Protein AF-A0A2R6NXV9-F1 (afdb_monomer)

Sequence (592 aa):
MALATLQGMPVPGLSPPWSLALSHSPCLQEPLPERPLLPLFVKTDVATHAVLIANAQTVFTWFRATGPLVTVRVGVDVGYAHPTCVLEYWEEQHAQAARLRGQDISMFTRAAIAIKATKGTSQGRHEIIVRYYEPTAQFLSHPAGFGAKRSFFPCIASPSISGPATCNAPGVDAGNNGNDTTKQEEPRQQDKEKEEKDARLKKAQQKREVADAAEQVAQKEREMAEKEEADKANQFALALEALEDAEKSSDFAELRLNCAEADLAEQKRLLKKAVLTLQEARDKREWAKNRVNDTFIAKEMALGEQQQAKRRREEAEHEVMRWRDEKARAETEERQAQADILGVEEDEEARRKEELAESIRKMQELRKLEEEDKARKQCETEMAEFRRRIAELEAAEKEAARLAKEESKRKAREEEQKARELREREAAQEAARKAELDRKEAYYQAATKETTRCKLRDESRWVQHIPWNLHFGLARFKLASAEFDDIRFNETQPLTFESVPWPTLLSPYKVTLEDIDWQAVEAFFVKVQLVMAESEYKTLVEKTHRRFHPDKWKARGLLNTVLDETLRGQLESTGNIVAQAMTPIWMKSRSR

Mean predicted aligned error: 20.46 Å

Foldseek 3Di:
DDDDDDDDDDDPPDPPDDDDDDDPDPDPPDDDPPDQDDWWKKKKDFDDDPLVPDDQVNVCVQLCVLHDWPDWDWQDCPPDPDRMIITTHSDVSSLVSSQVSQQVVLVVVVVVVVVVDDDDDDDDRTGIHMDIDDPPPPDPDDDDDDDDDDDDDDDDDDDDDDDDDDDDDDDDDDDDDDDDYDDDDDDDPVVVVVVVVVVVVVVVVVVVVVVVVVVVVVVVVVVVVVVVVVVVVVVVVVVVVVVVVVVVVVVVVVVVVVVVVVVVVVVVVVVVVVVVVVVVVVVVVVVVVVVVVVVVVVVVVVVVVVVVVVVVVVVVVVVVVVVVVVVVVVVVVVVVVVVVVPPDDDDDDPPPPPPVVPVVVVVVVVVVVVVVVVVVVVVVVVVVVVVVVVVVVVVVVVVVVVVVVVVVVVVVVVVVVVVVVVVVVVVVVVVVVVVVVVLVVLQVVLQVVLVVVLVCVQCVVPPPPDDQALVSLVVQLVVLLVQLVVDLAALNHADDPSSDSQLASDDSVPDDLVNLALVRNVVSLVVVCVVDDLVVSLVVLVSQLCSLPLVVCVVSCRLVNDPDPVVSVSCSVSSVRNNVSSVVVNVVSVVD

Radius of gyration: 60.95 Å; Cα contacts (8 Å, |Δi|>4): 290; chains: 1; bounding box: 139×82×223 Å

pLDDT: mean 76.58, std 24.28, range [20.72, 98.62]

Secondary structure (DSSP, 8-state):
---------PPTT--S---------S---SPPPSS-PPPPEEEEE--STTTTS--HHHHHHHHGGGS-EEEEEEEE-SSSSS-EEEEEESSHHHHHHHHHHHHHHHHHHHHHHHTT--S---------EEEEE-------------------------------------------------------HHHHHHHHHHHHHHHHHHHHHHHHHHHHHHHHHHHHHHHHHHHHHHHHHHHHHHHHHHHHHHHHHHHHHHHHHHHHHHHHHHHHHHHHHHHHHHHHHHHHHHHHHHHHHHHHHHHHHHHHHHHHHHHHHHHHHHHHHHHHHHHHHHHHHHHHHSSS---SSSSSSHHHHHHHHHHHHHHHHHHHHHHHHHHHHHHHHHHHHHHHHHHHHHHHHHHHHHHHHHHHHHHHHHHHHHHHHHHHHHHHHHHHHHHHHHHHHHHHHHHHHHHHHHHHHS-TTSPP-HHHHHHHHHHHHHHHHH---BTTB---GGGS----SS-TTT--STT--HHHHHHHHHHHHHHS-HHHHHHHHHHHHHHT-HHHHHHTTTGGG---HHHHHHHHHHHHHHHHHHHHHHHHHHH-

Solvent-accessible surface area (backbone atoms only — not comparable to full-atom values): 35186 Å² total; per-residue (Å²): 140,86,85,87,86,79,79,97,66,87,71,90,91,63,81,74,86,74,83,84,77,88,76,90,68,96,71,90,82,71,82,78,74,94,60,87,75,77,89,52,45,36,42,40,57,59,94,63,64,70,64,81,70,38,51,46,66,56,53,43,64,70,46,47,83,38,39,72,65,74,49,61,46,58,66,45,84,79,89,57,102,49,67,21,39,42,40,30,43,81,46,69,69,29,48,52,42,36,40,58,45,39,53,51,52,47,52,55,52,51,56,64,47,60,77,70,59,84,84,84,92,76,95,73,92,74,75,51,50,57,42,83,48,74,81,82,83,78,84,83,84,78,85,87,76,78,94,72,91,78,80,88,82,84,89,84,84,86,81,92,85,80,87,84,84,90,87,84,87,88,83,90,89,86,87,86,89,81,90,84,88,90,81,91,80,89,85,60,77,62,55,61,54,46,51,51,49,50,50,51,47,49,53,50,48,54,51,46,54,53,50,54,51,50,50,53,52,55,49,50,53,48,55,52,50,53,48,53,51,50,53,51,52,51,52,50,52,54,52,50,52,54,48,53,52,49,50,56,52,47,55,52,50,51,52,52,49,54,51,51,52,51,52,52,52,50,50,54,51,52,51,53,52,50,52,52,52,52,48,55,52,49,52,52,52,52,50,52,51,50,51,52,50,50,53,48,52,52,51,51,50,52,52,52,50,52,53,51,53,49,50,54,49,55,52,50,53,52,48,53,49,50,53,50,55,50,49,53,49,51,54,51,52,48,54,50,50,52,56,58,68,74,54,89,86,90,80,90,81,73,88,83,61,60,90,79,44,66,77,58,52,66,63,52,51,58,55,49,52,54,51,51,52,50,51,49,51,50,53,50,51,51,53,49,50,51,50,50,53,52,53,49,52,54,49,51,51,54,50,53,52,50,52,54,53,50,52,50,52,50,52,52,50,54,52,52,49,52,52,49,53,52,51,52,51,51,51,52,51,50,51,49,52,49,51,50,51,53,52,51,51,49,36,54,55,17,39,51,52,43,49,49,50,39,47,51,56,47,50,78,75,49,56,88,87,57,83,80,42,68,68,57,30,52,53,48,33,56,51,34,43,51,50,51,72,71,55,82,62,32,65,74,40,24,61,49,80,73,52,52,52,67,62,40,66,63,50,85,92,73,62,54,73,81,66,51,42,52,65,38,40,51,54,31,54,58,56,49,55,76,78,43,58,69,71,61,43,40,52,52,43,51,52,47,36,57,64,36,28,66,66,52,40,60,75,64,44,45,60,77,30,35,84,52,65,67,60,34,52,49,52,52,52,38,39,48,40,52,28,59,50,33,48,62,56,39,53,54,52,69,77,105

Organism: NCBI:txid98765

Structure (mmCIF, N/CA/C/O backbone):
data_AF-A0A2R6NXV9-F1
#
_entry.id   AF-A0A2R6NXV9-F1
#
loop_
_atom_site.group_PDB
_atom_site.id
_atom_site.type_symbol
_atom_site.label_atom_id
_atom_site.label_alt_id
_atom_site.label_comp_id
_atom_site.label_asym_id
_atom_site.label_entity_id
_atom_site.label_seq_id
_atom_site.pdbx_PDB_ins_code
_atom_site.Cartn_x
_atom_site.Cartn_y
_atom_site.Cartn_z
_atom_site.occupancy
_atom_site.B_iso_or_equiv
_atom_site.auth_seq_id
_atom_site.auth_comp_id
_atom_site.auth_asym_id
_atom_site.auth_atom_id
_atom_site.pdbx_PDB_model_num
ATOM 1 N N . MET A 1 1 ? 3.492 48.510 0.915 1.00 22.19 1 MET A N 1
ATOM 2 C CA . MET A 1 1 ? 2.915 47.764 -0.225 1.00 22.19 1 MET A CA 1
ATOM 3 C C . MET A 1 1 ? 3.124 46.289 0.045 1.00 22.19 1 MET A C 1
ATOM 5 O O . MET A 1 1 ? 4.269 45.886 0.167 1.00 22.19 1 MET A O 1
ATOM 9 N N . ALA A 1 2 ? 2.050 45.520 0.207 1.00 22.66 2 ALA A N 1
ATOM 10 C CA . ALA A 1 2 ? 2.119 44.072 0.366 1.00 22.66 2 ALA A CA 1
ATOM 11 C C . ALA A 1 2 ? 1.270 43.448 -0.743 1.00 22.66 2 ALA A C 1
ATOM 13 O O . ALA A 1 2 ? 0.063 43.676 -0.807 1.00 22.66 2 ALA A O 1
ATOM 14 N N . LEU A 1 3 ? 1.938 42.736 -1.646 1.00 20.72 3 LEU A N 1
ATOM 15 C CA . LEU A 1 3 ? 1.334 41.918 -2.686 1.00 20.72 3 LEU A CA 1
ATOM 16 C C . LEU A 1 3 ? 1.293 40.486 -2.155 1.00 20.72 3 LEU A C 1
ATOM 18 O O . LEU A 1 3 ? 2.325 39.918 -1.808 1.00 20.72 3 LEU A O 1
ATOM 22 N N . ALA A 1 4 ? 0.088 39.935 -2.067 1.00 26.19 4 ALA A N 1
ATOM 23 C CA . ALA A 1 4 ? -0.132 38.513 -1.877 1.00 26.19 4 ALA A CA 1
ATOM 24 C C . ALA A 1 4 ? -0.162 37.821 -3.243 1.00 26.19 4 ALA A C 1
ATOM 26 O O . ALA A 1 4 ? -0.691 38.382 -4.202 1.00 26.19 4 ALA A O 1
ATOM 27 N N . THR A 1 5 ? 0.355 36.597 -3.310 1.00 25.31 5 THR A N 1
ATOM 28 C CA . THR A 1 5 ? -0.314 35.407 -3.874 1.00 25.31 5 THR A CA 1
ATOM 29 C C . THR A 1 5 ? 0.676 34.244 -3.892 1.00 25.31 5 THR A C 1
ATOM 31 O O . THR A 1 5 ? 1.780 34.385 -4.399 1.00 25.31 5 THR A O 1
ATOM 34 N N . LEU A 1 6 ? 0.279 33.079 -3.377 1.00 23.61 6 LEU A N 1
ATOM 35 C CA . LEU A 1 6 ? -0.008 31.925 -4.231 1.00 23.61 6 LEU A CA 1
ATOM 36 C C . LEU A 1 6 ? -0.655 30.796 -3.424 1.00 23.61 6 LEU A C 1
ATOM 38 O O . LEU A 1 6 ? -0.464 30.658 -2.220 1.00 23.61 6 LEU A O 1
ATOM 42 N N . GLN A 1 7 ? -1.503 30.069 -4.142 1.00 31.38 7 GLN A N 1
ATOM 43 C CA . GLN A 1 7 ? -2.388 29.000 -3.701 1.00 31.38 7 GLN A CA 1
ATOM 44 C C . GLN A 1 7 ? -1.690 27.953 -2.828 1.00 31.38 7 GLN A C 1
ATOM 46 O O . GLN A 1 7 ? -0.516 27.651 -3.018 1.00 31.38 7 GLN A O 1
ATOM 51 N N . GLY A 1 8 ? -2.460 27.380 -1.900 1.00 34.09 8 GLY A N 1
ATOM 52 C CA . GLY A 1 8 ? -2.004 26.403 -0.919 1.00 34.09 8 GLY A CA 1
ATOM 53 C C . GLY A 1 8 ? -1.349 25.168 -1.530 1.00 34.09 8 GLY A C 1
ATOM 54 O O . GLY A 1 8 ? -2.018 24.175 -1.805 1.00 34.09 8 GLY A O 1
ATOM 55 N N . MET A 1 9 ? -0.026 25.213 -1.652 1.00 30.69 9 MET A N 1
ATOM 56 C CA . MET A 1 9 ? 0.817 24.030 -1.744 1.00 30.69 9 MET A CA 1
ATOM 57 C C . MET A 1 9 ? 1.708 23.942 -0.499 1.00 30.69 9 MET A C 1
ATOM 59 O O . MET A 1 9 ? 2.282 24.956 -0.093 1.00 30.69 9 MET A O 1
ATOM 63 N N . PRO A 1 10 ? 1.846 22.754 0.113 1.00 44.19 10 PRO A N 1
ATOM 64 C CA . PRO A 1 10 ? 2.807 22.542 1.186 1.00 44.19 10 PRO A CA 1
ATOM 65 C C . PRO A 1 10 ? 4.242 22.675 0.657 1.00 44.19 10 PRO A C 1
ATOM 67 O O . PRO A 1 10 ? 4.562 22.200 -0.434 1.00 44.19 10 PRO A O 1
ATOM 70 N N . VAL A 1 11 ? 5.113 23.315 1.442 1.00 44.75 11 VAL A N 1
ATOM 71 C CA . VAL A 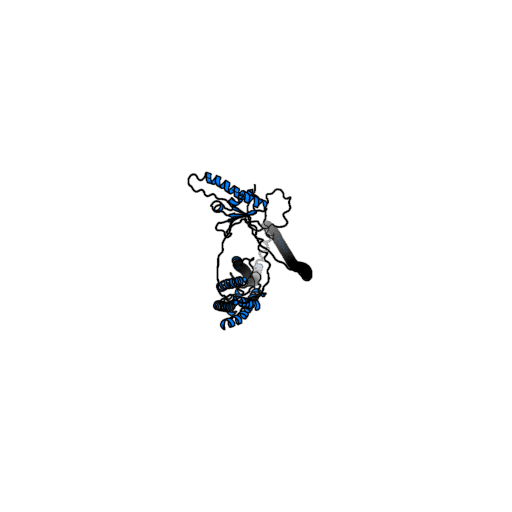1 11 ? 6.544 23.442 1.131 1.00 44.75 11 VAL A CA 1
ATOM 72 C C . VAL A 1 11 ? 7.229 22.093 1.399 1.00 44.75 11 VAL A C 1
ATOM 74 O O . VAL A 1 11 ? 7.172 21.608 2.531 1.00 44.75 11 VAL A O 1
ATOM 77 N N . PRO A 1 12 ? 7.881 21.463 0.404 1.00 37.00 12 PRO A N 1
ATOM 78 C CA . PRO A 1 12 ? 8.548 20.180 0.604 1.00 37.00 12 PRO A CA 1
ATOM 79 C C . PRO A 1 12 ? 9.735 20.317 1.568 1.00 37.00 12 PRO A C 1
ATOM 81 O O . PRO A 1 12 ? 10.612 21.149 1.348 1.00 37.00 12 PRO A O 1
ATOM 84 N N . GLY A 1 13 ? 9.781 19.479 2.610 1.00 42.56 13 GLY A N 1
ATOM 85 C CA . GLY A 1 13 ? 10.912 19.394 3.548 1.00 42.56 13 GLY A CA 1
ATOM 86 C C . GLY A 1 13 ? 10.634 19.847 4.985 1.00 42.56 13 GLY A C 1
ATOM 87 O O . GLY A 1 13 ? 11.541 19.787 5.810 1.00 42.56 13 GLY A O 1
ATOM 88 N N . LEU A 1 14 ? 9.403 20.256 5.311 1.00 40.81 14 LEU A N 1
ATOM 89 C CA . LEU A 1 14 ? 8.990 20.588 6.679 1.00 40.81 14 LEU A CA 1
ATOM 90 C C . LEU A 1 14 ? 7.914 19.606 7.163 1.00 40.81 14 LEU A C 1
ATOM 92 O O . LEU A 1 14 ? 6.819 19.550 6.609 1.00 40.81 14 LEU A O 1
ATOM 96 N N . SER A 1 15 ? 8.245 18.826 8.194 1.00 36.94 15 SER A N 1
ATOM 97 C CA . SER A 1 15 ? 7.306 18.003 8.965 1.00 36.94 15 SER A CA 1
ATOM 98 C C . SER A 1 15 ? 7.561 18.238 10.459 1.00 36.94 15 SER A C 1
ATOM 100 O O . SER A 1 15 ? 8.731 18.204 10.856 1.00 36.94 15 SER A O 1
ATOM 102 N N . PRO A 1 16 ? 6.526 18.479 11.291 1.00 42.00 16 PRO A N 1
ATOM 103 C CA . PRO A 1 16 ? 5.085 18.471 10.972 1.00 42.00 16 PRO A CA 1
ATOM 104 C C . PRO A 1 16 ? 4.632 19.726 10.189 1.00 42.00 16 PRO A C 1
ATOM 106 O O . PRO A 1 16 ? 5.443 20.626 9.995 1.00 42.00 16 PRO A O 1
ATOM 109 N N . PRO A 1 17 ? 3.379 19.825 9.691 1.00 35.88 17 PRO A N 1
ATOM 110 C CA . PRO A 1 17 ? 2.878 21.047 9.058 1.00 35.88 17 PRO A CA 1
ATOM 111 C C . PRO A 1 17 ? 2.728 22.157 10.107 1.00 35.88 17 PRO A C 1
ATOM 113 O O . PRO A 1 17 ? 1.805 22.142 10.918 1.00 35.88 17 PRO A O 1
ATOM 116 N N . TRP A 1 18 ? 3.641 23.126 10.103 1.00 37.28 18 TRP A N 1
ATOM 117 C CA . TRP A 1 18 ? 3.496 24.329 10.919 1.00 37.28 18 TRP A CA 1
ATOM 118 C C . TRP A 1 18 ? 2.514 25.275 10.231 1.00 37.28 18 TRP A C 1
ATOM 120 O O . TRP A 1 18 ? 2.691 25.639 9.066 1.00 37.28 18 TRP A O 1
ATOM 130 N N . SER A 1 19 ? 1.496 25.714 10.964 1.00 30.22 19 SER A N 1
ATOM 131 C CA . SER A 1 19 ? 0.688 26.867 10.580 1.00 30.22 19 SER A CA 1
ATOM 132 C C . SER A 1 19 ? 1.566 28.118 10.665 1.00 30.22 19 SER A C 1
ATOM 134 O O . SER A 1 19 ? 1.955 28.532 11.755 1.00 30.22 19 SER A O 1
ATOM 136 N N . LEU A 1 20 ? 1.901 28.724 9.524 1.00 27.67 20 LEU A N 1
ATOM 137 C CA . LEU A 1 20 ? 2.559 30.031 9.493 1.00 27.67 20 LEU A CA 1
ATOM 138 C C . LEU A 1 20 ? 1.576 31.096 9.995 1.00 27.67 20 LEU A C 1
ATOM 140 O O . LEU A 1 20 ? 0.670 31.511 9.274 1.00 27.67 20 LEU A O 1
ATOM 144 N N . ALA A 1 21 ? 1.757 31.537 11.238 1.00 29.09 21 ALA A N 1
ATOM 145 C CA . ALA A 1 21 ? 1.071 32.703 11.773 1.00 29.09 21 ALA A CA 1
ATOM 146 C C . ALA A 1 21 ? 1.820 33.970 11.333 1.00 29.09 21 ALA A C 1
ATOM 148 O O . ALA A 1 21 ? 2.957 34.213 11.736 1.00 29.09 21 ALA A O 1
ATOM 149 N N . LEU A 1 22 ? 1.184 34.788 10.495 1.00 27.05 22 LEU A N 1
ATOM 150 C CA . LEU A 1 22 ? 1.666 36.135 10.201 1.00 27.05 22 LEU A CA 1
ATOM 151 C C . LEU A 1 22 ? 1.315 37.045 11.384 1.00 27.05 22 LEU A C 1
ATOM 153 O O . LEU A 1 22 ? 0.152 37.383 11.591 1.00 27.05 22 LEU A O 1
ATOM 157 N N . SER A 1 23 ? 2.328 37.437 12.156 1.00 32.94 23 SER A N 1
ATOM 158 C CA . SER A 1 23 ? 2.215 38.504 13.151 1.00 32.94 23 SER A CA 1
ATOM 159 C C . SER A 1 23 ? 2.542 39.847 12.501 1.00 32.94 23 SER A C 1
ATOM 161 O O . SER A 1 23 ? 3.541 39.984 11.797 1.00 32.94 23 SER A O 1
ATOM 163 N N . HIS A 1 24 ? 1.703 40.851 12.744 1.00 29.81 24 HIS A N 1
ATOM 164 C CA . HIS A 1 24 ? 1.961 42.243 12.361 1.00 29.81 24 HIS A CA 1
ATOM 165 C C . HIS A 1 24 ? 2.434 43.093 13.550 1.00 29.81 24 HIS A C 1
ATOM 167 O O . HIS A 1 24 ? 2.390 44.320 13.479 1.00 29.81 24 HIS A O 1
ATOM 173 N N . SER A 1 25 ? 2.877 42.461 14.644 1.00 34.53 25 SER A N 1
ATOM 174 C CA . SER A 1 25 ? 3.431 43.176 15.793 1.00 34.53 25 SER A CA 1
ATOM 175 C C . SER A 1 25 ? 4.921 43.475 15.569 1.00 34.53 25 SER A C 1
ATOM 177 O O . SER A 1 25 ? 5.688 42.538 15.346 1.00 34.53 25 SER A O 1
ATOM 179 N N . PRO A 1 26 ? 5.370 44.743 15.623 1.00 33.53 26 PRO A N 1
ATOM 180 C CA . PRO A 1 26 ? 6.778 45.100 15.446 1.00 33.53 26 PRO A CA 1
ATOM 181 C C . PRO A 1 26 ? 7.671 44.785 16.663 1.00 33.53 26 PRO A C 1
ATOM 183 O O . PRO A 1 26 ? 8.869 45.046 16.601 1.00 33.53 26 PRO A O 1
ATOM 186 N N . CYS A 1 27 ? 7.138 44.206 17.746 1.00 36.59 27 CYS A N 1
ATOM 187 C CA . CYS A 1 27 ? 7.910 43.848 18.939 1.00 36.59 27 CYS A CA 1
ATOM 188 C C . CYS A 1 27 ? 7.787 42.351 19.259 1.00 36.59 27 CYS A C 1
ATOM 190 O O . CYS A 1 27 ? 6.770 41.901 19.779 1.00 36.59 27 CYS A O 1
ATOM 192 N N . LEU A 1 28 ? 8.849 41.593 18.976 1.00 36.59 28 LEU A N 1
ATOM 193 C CA . LEU A 1 28 ? 9.056 40.205 19.411 1.00 36.59 28 LEU A CA 1
ATOM 194 C C . LEU A 1 28 ? 9.980 40.186 20.642 1.00 36.59 28 LEU A C 1
ATOM 196 O O . LEU A 1 28 ? 11.117 39.732 20.551 1.00 36.59 28 LEU A O 1
ATOM 200 N N . GLN A 1 29 ? 9.535 40.746 21.771 1.00 35.12 29 GLN A N 1
ATOM 201 C CA . GLN A 1 29 ? 10.303 40.706 23.031 1.00 35.12 29 GLN A CA 1
ATOM 202 C C . GLN A 1 29 ? 9.678 39.838 24.127 1.00 35.12 29 GLN A C 1
ATOM 204 O O . GLN A 1 29 ? 10.335 39.605 25.136 1.00 35.12 29 GLN A O 1
ATOM 209 N N . GLU A 1 30 ? 8.478 39.294 23.928 1.00 38.41 30 GLU A N 1
ATOM 210 C CA . GLU A 1 30 ? 7.871 38.382 24.900 1.00 38.41 30 GLU A CA 1
ATOM 211 C C . GLU A 1 30 ? 7.866 36.942 24.365 1.00 38.41 30 GLU A C 1
ATOM 213 O O . GLU A 1 30 ? 7.494 36.720 23.206 1.00 38.41 30 GLU A O 1
ATOM 218 N N . PRO A 1 31 ? 8.323 35.956 25.162 1.00 40.19 31 PRO A N 1
ATOM 219 C CA . PRO A 1 31 ? 8.307 34.558 24.760 1.00 40.19 31 PRO A CA 1
ATOM 220 C C . PRO A 1 31 ? 6.865 34.057 24.622 1.00 40.19 31 PRO A C 1
ATOM 222 O O . PRO A 1 31 ? 5.985 34.408 25.406 1.00 40.19 31 PRO A O 1
ATOM 225 N N . LEU A 1 32 ? 6.636 33.214 23.612 1.00 38.75 32 LEU A N 1
ATOM 226 C CA . LEU A 1 32 ? 5.365 32.517 23.417 1.00 38.75 32 LEU A CA 1
ATOM 227 C C . LEU A 1 32 ? 5.008 31.711 24.682 1.00 38.75 32 LEU A C 1
ATOM 229 O O . LEU A 1 32 ? 5.897 31.079 25.257 1.00 38.75 32 LEU A O 1
ATOM 233 N N . PRO A 1 33 ? 3.732 31.683 25.105 1.00 40.59 33 PRO A N 1
ATOM 234 C CA . PRO A 1 33 ? 3.316 30.881 26.248 1.00 40.59 33 PRO A CA 1
ATOM 235 C C . PRO A 1 33 ? 3.597 29.391 25.992 1.00 40.59 33 PRO A C 1
ATOM 237 O O . PRO A 1 33 ? 3.226 28.844 24.955 1.00 40.59 33 PRO A O 1
ATOM 240 N N . GLU A 1 34 ? 4.238 28.727 26.959 1.00 33.84 34 GLU A N 1
ATOM 241 C CA . GLU A 1 34 ? 4.731 27.338 26.858 1.00 33.84 34 GLU A CA 1
ATOM 242 C C . GLU A 1 34 ? 3.628 26.274 26.736 1.00 33.84 34 GLU A C 1
ATOM 244 O O . GLU A 1 34 ? 3.912 25.099 26.499 1.00 33.84 34 GLU A O 1
ATOM 249 N N . ARG A 1 35 ? 2.355 26.652 26.888 1.00 32.97 35 ARG A N 1
ATOM 250 C CA . ARG A 1 35 ? 1.216 25.747 26.724 1.00 32.97 35 ARG A CA 1
ATOM 251 C C . ARG A 1 35 ? 0.167 26.389 25.820 1.00 32.97 35 ARG A C 1
ATOM 253 O O . ARG A 1 35 ? -0.262 27.505 26.117 1.00 32.97 35 ARG A O 1
ATOM 260 N N . PRO A 1 36 ? -0.296 25.704 24.757 1.00 33.22 36 PRO A N 1
ATOM 261 C CA . PRO A 1 36 ? -1.464 26.159 24.021 1.00 33.22 36 PRO A CA 1
ATOM 262 C C . PRO A 1 36 ? -2.665 26.123 24.970 1.00 33.22 36 PRO A C 1
ATOM 264 O O . PRO A 1 36 ? -3.073 25.059 25.436 1.00 33.22 36 PRO A O 1
ATOM 267 N N . LEU A 1 37 ? -3.200 27.297 25.300 1.00 35.00 37 LEU A N 1
ATOM 268 C CA . LEU A 1 37 ? -4.450 27.407 26.038 1.00 35.00 37 LEU A CA 1
ATOM 269 C C . LEU A 1 37 ? -5.575 26.885 25.135 1.00 35.00 37 LEU A C 1
ATOM 271 O O . LEU A 1 37 ? -5.637 27.203 23.945 1.00 35.00 37 LEU A O 1
ATOM 275 N N . LEU A 1 38 ? -6.439 26.043 25.702 1.00 31.95 38 LEU A N 1
ATOM 276 C CA . LEU A 1 38 ? -7.591 25.467 25.010 1.00 31.95 38 LEU A CA 1
ATOM 277 C C . LEU A 1 38 ? -8.481 26.587 24.434 1.00 31.95 38 LEU A C 1
ATOM 279 O O . LEU A 1 38 ? -8.650 27.618 25.089 1.00 31.95 38 LEU A O 1
ATOM 283 N N . PRO A 1 39 ? -9.069 26.406 23.237 1.00 32.75 39 PRO A N 1
ATOM 284 C CA . PRO A 1 39 ? -9.887 27.435 22.609 1.00 32.75 39 PRO A CA 1
ATOM 285 C C . PRO A 1 39 ? -11.114 27.759 23.472 1.00 32.75 39 PRO A C 1
ATOM 287 O O . PRO A 1 39 ? -11.909 26.881 23.810 1.00 32.75 39 PRO A O 1
ATOM 290 N N . LEU A 1 40 ? -11.266 29.038 23.821 1.00 42.41 40 LEU A N 1
ATOM 291 C CA . LEU A 1 40 ? -12.442 29.583 24.496 1.00 42.41 40 LEU A CA 1
ATOM 292 C C . LEU A 1 40 ? -13.406 30.136 23.445 1.00 42.41 40 LEU A C 1
ATOM 294 O O . LEU A 1 40 ? -13.069 31.039 22.677 1.00 42.41 40 LEU A O 1
ATOM 298 N N . PHE A 1 41 ? -14.613 29.574 23.409 1.00 41.59 41 PHE A N 1
ATOM 2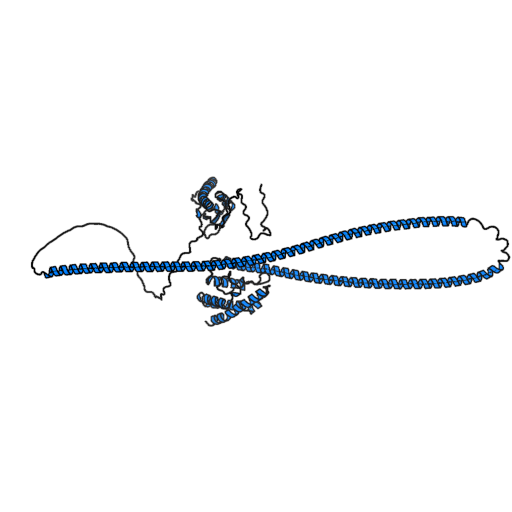99 C CA . PHE A 1 41 ? -15.621 29.895 22.406 1.00 41.59 41 PHE A CA 1
ATOM 300 C C . PHE A 1 41 ? -16.554 30.998 22.910 1.00 41.59 41 PHE A C 1
ATOM 302 O O . PHE A 1 41 ? -17.127 30.907 24.000 1.00 41.59 41 PHE A O 1
ATOM 309 N N . VAL A 1 42 ? -16.768 32.022 22.086 1.00 39.78 42 VAL A N 1
ATOM 310 C CA . VAL A 1 42 ? -17.817 33.021 22.316 1.00 39.78 42 VAL A CA 1
ATOM 311 C C . VAL A 1 42 ? -18.996 32.717 21.402 1.00 39.78 42 VAL A C 1
ATOM 313 O O . VAL A 1 42 ? -18.837 32.622 20.182 1.00 39.78 42 VAL A O 1
ATOM 316 N N . LYS A 1 43 ? -20.184 32.575 21.998 1.00 46.66 43 LYS A N 1
ATOM 317 C CA . LYS A 1 43 ? -21.429 32.254 21.299 1.00 46.66 43 LYS A CA 1
ATOM 318 C C . LYS A 1 43 ? -22.369 33.455 21.272 1.00 46.66 43 LYS A C 1
ATOM 320 O O . LYS A 1 43 ? -22.586 34.089 22.307 1.00 46.66 43 LYS A O 1
ATOM 325 N N . THR A 1 44 ? -22.982 33.718 20.120 1.00 45.12 44 THR A N 1
ATOM 326 C CA . THR A 1 44 ? -24.063 34.704 19.988 1.00 45.12 44 THR A CA 1
ATOM 327 C C . THR A 1 44 ? -25.361 34.028 19.553 1.00 45.12 44 THR A C 1
ATOM 329 O O . THR A 1 44 ? -25.370 33.267 18.588 1.00 45.12 44 THR A O 1
ATOM 332 N N . ASP A 1 45 ? -26.452 34.273 20.284 1.00 41.94 45 ASP A N 1
ATOM 333 C CA . ASP A 1 45 ? -27.802 33.836 19.899 1.00 41.94 45 ASP A CA 1
ATOM 334 C C . ASP A 1 45 ? -28.544 35.030 19.286 1.00 41.94 45 ASP A C 1
ATOM 336 O O . ASP A 1 45 ? -28.500 36.135 19.841 1.00 41.94 45 ASP A O 1
ATOM 340 N N . VAL A 1 46 ? -29.148 34.856 18.108 1.00 46.66 46 VAL A N 1
ATOM 341 C CA . VAL A 1 46 ? -29.667 35.982 17.316 1.00 46.66 46 VAL A CA 1
ATOM 342 C C . VAL A 1 46 ? -30.999 35.627 16.674 1.00 46.66 46 VAL A C 1
ATOM 344 O O . VAL A 1 46 ? -31.074 34.801 15.771 1.00 46.66 46 VAL A O 1
ATOM 347 N N . ALA A 1 47 ? -32.047 36.336 17.088 1.00 44.09 47 ALA A N 1
ATOM 348 C CA . ALA A 1 47 ? -33.392 36.171 16.548 1.00 44.09 47 ALA A CA 1
ATOM 349 C C . ALA A 1 47 ? -33.759 37.164 15.420 1.00 44.09 47 ALA A C 1
ATOM 351 O O . ALA A 1 47 ? -34.936 37.279 15.107 1.00 44.09 47 ALA A O 1
ATOM 352 N N . THR A 1 48 ? -32.834 37.902 14.777 1.00 51.16 48 THR A N 1
ATOM 353 C CA . THR A 1 48 ? -33.167 38.664 13.540 1.00 51.16 48 THR A CA 1
ATOM 354 C C . THR A 1 48 ? -31.977 39.067 12.642 1.00 51.16 48 THR A C 1
ATOM 356 O O . THR A 1 48 ? -30.826 39.157 13.061 1.00 51.16 48 THR A O 1
ATOM 359 N N . HIS A 1 49 ? -32.312 39.321 11.368 1.00 50.09 49 HIS A N 1
ATOM 360 C CA . HIS A 1 49 ? -31.541 39.282 10.113 1.00 50.09 49 HIS A CA 1
ATOM 361 C C . HIS A 1 49 ? -30.069 39.720 10.029 1.00 50.09 49 HIS A C 1
ATOM 363 O O . HIS A 1 49 ? -29.404 39.241 9.117 1.00 50.09 49 HIS A O 1
ATOM 369 N N . ALA A 1 50 ? -29.527 40.585 10.889 1.00 53.84 50 ALA A N 1
ATOM 370 C CA . ALA A 1 50 ? -28.200 41.169 10.639 1.00 53.84 50 ALA A CA 1
ATOM 371 C C . ALA A 1 50 ? -27.060 40.136 10.684 1.00 53.84 50 ALA A C 1
ATOM 373 O O . ALA A 1 50 ? -26.121 40.247 9.905 1.00 53.84 50 ALA A O 1
ATOM 374 N N . VAL A 1 51 ? -27.161 39.120 11.548 1.00 53.72 51 VAL A N 1
ATOM 375 C CA . VAL A 1 51 ? -26.170 38.030 11.638 1.00 53.72 51 VAL A CA 1
ATOM 376 C C . VAL A 1 51 ? -26.466 36.904 10.646 1.00 53.72 51 VAL A C 1
ATOM 378 O O . VAL A 1 51 ? -25.542 36.343 10.074 1.00 53.72 51 VAL A O 1
ATOM 381 N N . LEU A 1 52 ? -27.747 36.649 10.355 1.00 58.72 52 LEU A N 1
ATOM 382 C CA . LEU A 1 52 ? -28.181 35.709 9.310 1.00 58.72 52 LEU A CA 1
ATOM 383 C C . LEU A 1 52 ? -27.649 36.083 7.918 1.00 58.72 52 LEU A C 1
ATOM 385 O O . LEU A 1 52 ? -27.381 35.198 7.112 1.00 58.72 52 LEU A O 1
ATOM 389 N N . ILE A 1 53 ? -27.509 37.382 7.634 1.00 68.81 53 ILE A N 1
ATOM 390 C CA . ILE A 1 53 ? -26.950 37.887 6.368 1.00 68.81 53 ILE A CA 1
ATOM 391 C C . ILE A 1 53 ? -25.473 38.289 6.478 1.00 68.81 53 ILE A C 1
ATOM 393 O O . ILE A 1 53 ? -24.850 38.587 5.458 1.00 68.81 53 ILE A O 1
ATOM 397 N N . ALA A 1 54 ? -24.904 38.337 7.688 1.00 75.62 54 ALA A N 1
ATOM 398 C CA . ALA A 1 54 ? -23.500 38.680 7.867 1.00 75.62 54 ALA A CA 1
ATOM 399 C C . ALA A 1 54 ? -22.630 37.481 7.498 1.00 75.62 54 ALA A C 1
ATOM 401 O O . ALA A 1 54 ? -22.692 36.417 8.112 1.00 75.62 54 ALA A O 1
ATOM 402 N N . ASN A 1 55 ? -21.762 37.673 6.510 1.00 87.00 55 ASN A N 1
ATOM 403 C CA . ASN A 1 55 ? -20.695 36.720 6.250 1.00 87.00 55 ASN A CA 1
ATOM 404 C C . ASN A 1 55 ? -19.604 36.828 7.335 1.00 87.00 55 ASN A C 1
ATOM 406 O O . ASN A 1 55 ? -19.555 37.786 8.116 1.00 87.00 55 ASN A O 1
ATOM 410 N N . ALA A 1 56 ? -18.696 35.851 7.368 1.00 84.50 56 ALA A N 1
ATOM 411 C CA . ALA A 1 56 ? -17.603 35.815 8.340 1.00 84.50 56 ALA A CA 1
ATOM 412 C C . ALA A 1 56 ? -16.752 37.099 8.343 1.00 84.50 56 ALA A C 1
ATOM 414 O O . ALA A 1 56 ? -16.293 37.521 9.400 1.00 84.50 56 ALA A O 1
ATOM 415 N N . GLN A 1 57 ? -16.603 37.773 7.196 1.00 86.75 57 GLN A N 1
ATOM 416 C CA . GLN A 1 57 ? -15.834 39.014 7.085 1.00 86.75 57 GLN A CA 1
ATOM 417 C C . GLN A 1 57 ? -16.508 40.189 7.806 1.00 86.75 57 GLN A C 1
ATOM 419 O O . GLN A 1 57 ? -15.840 40.994 8.463 1.00 86.75 57 GLN A O 1
ATOM 424 N N . THR A 1 58 ? -17.832 40.299 7.699 1.00 85.75 58 THR A N 1
ATOM 425 C CA . THR A 1 58 ? -18.613 41.317 8.407 1.00 85.75 58 THR A CA 1
ATOM 426 C C . THR A 1 58 ? -18.495 41.120 9.916 1.00 85.75 58 THR A C 1
ATOM 428 O O . THR A 1 58 ? -18.164 42.066 10.633 1.00 85.75 58 THR A O 1
ATOM 431 N N . VAL A 1 59 ? -18.662 39.879 10.381 1.00 85.81 59 VAL A N 1
ATOM 432 C CA . VAL A 1 59 ? -18.528 39.532 11.801 1.00 85.81 59 VAL A CA 1
ATOM 433 C C . VAL A 1 59 ? -17.096 39.778 12.292 1.00 85.81 59 VAL A C 1
ATOM 435 O O . VAL A 1 59 ? -16.904 40.426 13.319 1.00 85.81 59 VAL A O 1
ATOM 438 N N . PHE A 1 60 ? -16.080 39.377 11.523 1.00 90.12 60 PHE A N 1
ATOM 439 C CA . PHE A 1 60 ? -14.678 39.671 11.830 1.00 90.12 60 PHE A CA 1
ATOM 440 C C . PHE A 1 60 ? -14.433 41.176 11.974 1.00 90.12 60 PHE A C 1
ATOM 442 O O . PHE A 1 60 ? -13.781 41.621 12.913 1.00 90.12 60 PHE A O 1
ATOM 449 N N . THR A 1 61 ? -14.999 41.993 11.084 1.00 88.19 61 THR A N 1
ATOM 450 C CA . THR A 1 61 ? -14.822 43.452 11.119 1.00 88.19 61 THR A CA 1
ATOM 451 C C . THR A 1 61 ? -15.433 44.077 12.371 1.00 88.19 61 THR A C 1
ATOM 453 O O . THR A 1 61 ? -14.836 44.986 12.952 1.00 88.19 61 THR A O 1
ATOM 456 N N . TRP A 1 62 ? -16.591 43.585 12.815 1.00 89.00 62 TRP A N 1
ATOM 457 C CA . TRP A 1 62 ? -17.213 44.037 14.058 1.00 89.00 62 TRP A CA 1
ATOM 458 C C . TRP A 1 62 ? -16.346 43.715 15.271 1.00 89.00 62 TRP A C 1
ATOM 460 O O . TRP A 1 62 ? -16.141 44.573 16.130 1.00 89.00 62 TRP A O 1
ATOM 470 N N . PHE A 1 63 ? -15.783 42.513 15.312 1.00 89.50 63 PHE A N 1
ATOM 471 C CA . PHE A 1 63 ? -15.170 41.957 16.512 1.00 89.50 63 PHE A CA 1
ATOM 472 C C . PHE A 1 63 ? -13.641 42.107 16.581 1.00 89.50 63 PHE A C 1
ATOM 474 O O . PHE A 1 63 ? -13.087 42.082 17.673 1.00 89.50 63 PHE A O 1
ATOM 481 N N . ARG A 1 64 ? -12.945 42.407 15.474 1.00 92.38 64 ARG A N 1
ATOM 482 C CA . ARG A 1 64 ? -11.475 42.588 15.463 1.00 92.38 64 ARG A CA 1
ATOM 483 C C . ARG A 1 64 ? -10.966 43.758 16.303 1.00 92.38 64 ARG A C 1
ATOM 485 O O . ARG A 1 64 ? -9.808 43.778 16.691 1.00 92.38 64 ARG A O 1
ATOM 492 N N . ALA A 1 65 ? -11.805 44.763 16.557 1.00 90.69 65 ALA A N 1
ATOM 493 C CA . ALA A 1 65 ? -11.396 45.907 17.373 1.00 90.69 65 ALA A CA 1
ATOM 494 C C . ALA A 1 65 ? -11.453 45.614 18.885 1.00 90.69 65 ALA A C 1
ATOM 496 O O . ALA A 1 65 ? -11.083 46.480 19.666 1.00 90.69 65 ALA A O 1
ATOM 497 N N . THR A 1 66 ? -11.892 44.418 19.305 1.00 90.31 66 THR A N 1
ATOM 498 C CA . THR A 1 66 ? -11.772 43.973 20.708 1.00 90.31 66 THR A CA 1
ATOM 499 C C . THR A 1 66 ? -10.532 43.130 20.970 1.00 90.31 66 THR A C 1
ATOM 501 O O . THR A 1 66 ? -10.284 42.801 22.121 1.00 90.31 66 THR A O 1
ATOM 504 N N . GLY A 1 67 ? -9.772 42.775 19.930 1.00 90.94 67 GLY A N 1
ATOM 505 C CA . GLY A 1 67 ? -8.536 42.008 20.036 1.00 90.94 67 GLY A CA 1
ATOM 506 C C . GLY A 1 67 ? -8.266 41.142 18.802 1.00 90.94 67 GLY A C 1
ATOM 507 O O . GLY A 1 67 ? -9.109 41.064 17.900 1.00 90.94 67 GLY A O 1
ATOM 508 N N . PRO A 1 68 ? -7.101 40.476 18.741 1.00 88.69 68 PRO A N 1
ATOM 509 C CA . PRO A 1 68 ? -6.751 39.598 17.640 1.00 88.69 68 PRO A CA 1
ATOM 510 C C . PRO A 1 68 ? -7.610 38.324 17.694 1.00 88.69 68 PRO A C 1
ATOM 512 O O . PRO A 1 68 ? -7.565 37.552 18.653 1.00 88.69 68 PRO A O 1
ATOM 515 N N . LEU A 1 69 ? -8.413 38.129 16.648 1.00 88.81 69 LEU A N 1
ATOM 516 C CA . LEU A 1 69 ? -9.266 36.958 16.441 1.00 88.81 69 LEU A CA 1
ATOM 517 C C . LEU A 1 69 ? -8.452 35.812 15.826 1.00 88.81 69 LEU A C 1
ATOM 519 O O . LEU A 1 69 ? -7.705 36.030 14.872 1.00 88.81 69 LEU A O 1
ATOM 523 N N . VAL A 1 70 ? -8.643 34.598 16.338 1.00 86.94 70 VAL A N 1
ATOM 524 C CA . VAL A 1 70 ? -8.064 33.358 15.800 1.00 86.94 70 VAL A CA 1
ATOM 525 C C . VAL A 1 70 ? -8.926 32.860 14.646 1.00 86.94 70 VAL A C 1
ATOM 527 O O . VAL A 1 70 ? -8.446 32.700 13.525 1.00 86.94 70 VAL A O 1
ATOM 530 N N . THR A 1 71 ? -10.224 32.664 14.900 1.00 87.50 71 THR A N 1
ATOM 531 C CA . THR A 1 71 ? -11.184 32.221 13.888 1.00 87.50 71 THR A CA 1
ATOM 532 C C . THR A 1 71 ? -12.553 32.875 14.078 1.00 87.50 71 THR A C 1
ATOM 534 O O . THR A 1 71 ? -12.947 33.272 15.177 1.00 87.50 71 THR A O 1
ATOM 537 N N . VAL A 1 72 ? -13.284 33.012 12.969 1.00 90.31 72 VAL A N 1
ATOM 538 C CA . VAL A 1 72 ? -14.672 33.483 12.935 1.00 90.31 72 VAL A CA 1
ATOM 539 C C . VAL A 1 72 ? -15.471 32.512 12.082 1.00 90.31 72 VAL A C 1
ATOM 541 O O . VAL A 1 72 ? -15.206 32.371 10.887 1.00 90.31 72 VAL A O 1
ATOM 544 N N . ARG A 1 73 ? -16.457 31.846 12.684 1.00 85.19 73 ARG A N 1
ATOM 545 C CA . ARG A 1 73 ? -17.362 30.921 11.991 1.00 85.19 73 ARG A CA 1
ATOM 546 C C . ARG A 1 73 ? -18.790 31.432 12.110 1.00 85.19 73 ARG A C 1
ATOM 548 O O . ARG A 1 73 ? -19.226 31.817 13.191 1.00 85.19 73 ARG A O 1
ATOM 555 N N . VAL A 1 74 ? -19.521 31.448 11.002 1.00 88.50 74 VAL A N 1
ATOM 556 C CA . VAL A 1 74 ? -20.925 31.880 10.941 1.00 88.50 74 VAL A CA 1
ATOM 557 C C . VAL A 1 74 ? -21.799 30.705 10.514 1.00 88.50 74 VAL A C 1
ATOM 559 O O . VAL A 1 74 ? -21.335 29.854 9.759 1.00 88.50 74 VAL A O 1
ATOM 562 N N . GLY A 1 75 ? -23.042 30.640 10.995 1.00 77.81 75 GLY A N 1
ATOM 563 C CA . GLY A 1 75 ? -23.976 29.572 10.621 1.00 77.81 75 GLY A CA 1
ATOM 564 C C . GLY A 1 75 ? -23.633 28.197 11.197 1.00 77.81 75 GLY A C 1
ATOM 565 O O . GLY A 1 75 ? -23.967 27.185 10.589 1.00 77.81 75 GLY A O 1
ATOM 566 N N . VAL A 1 76 ? -22.951 28.146 12.344 1.00 78.00 76 VAL A N 1
ATOM 567 C CA . VAL A 1 76 ? -22.621 26.882 13.009 1.00 78.00 76 VAL A CA 1
ATOM 568 C C . VAL A 1 76 ? -23.893 26.317 13.639 1.00 78.00 76 VAL A C 1
ATOM 570 O O . VAL A 1 76 ? -24.521 26.985 14.466 1.00 78.00 76 VAL A O 1
ATOM 573 N N . ASP A 1 77 ? -24.269 25.100 13.247 1.00 73.12 77 ASP A N 1
ATOM 574 C CA . ASP A 1 77 ? -25.325 24.350 13.922 1.00 73.12 77 ASP A CA 1
ATOM 575 C C . ASP A 1 77 ? -24.769 23.775 15.226 1.00 73.12 77 ASP A C 1
ATOM 577 O O . ASP A 1 77 ? -23.862 22.945 15.245 1.00 73.12 77 ASP A O 1
ATOM 581 N N . VAL A 1 78 ? -25.295 24.286 16.329 1.00 71.75 78 VAL A N 1
ATOM 582 C CA . VAL A 1 78 ? -24.934 23.901 17.696 1.00 71.75 78 VAL A CA 1
ATOM 583 C C . VAL A 1 78 ? -26.145 23.324 18.435 1.00 71.75 78 VAL A C 1
ATOM 585 O O . VAL A 1 78 ? -26.166 23.326 19.664 1.00 71.75 78 VAL A O 1
ATOM 588 N N . GLY A 1 79 ? -27.175 22.881 17.702 1.00 63.41 79 GLY A N 1
ATOM 589 C CA . GLY A 1 79 ? -28.409 22.318 18.259 1.00 63.41 79 GLY A CA 1
ATOM 590 C C . GLY A 1 79 ? -29.421 23.357 18.752 1.00 63.41 79 GLY A C 1
ATOM 591 O O . GLY A 1 79 ? -30.321 23.021 19.517 1.00 63.41 79 GLY A O 1
ATOM 592 N N . TYR A 1 80 ? -29.275 24.622 18.349 1.00 66.06 80 TYR A N 1
ATOM 593 C CA . TYR A 1 80 ? -30.217 25.699 18.672 1.00 66.06 80 TYR A CA 1
ATOM 594 C C . TYR A 1 80 ? -31.110 25.972 17.465 1.00 66.06 80 TYR A C 1
ATOM 596 O O . TYR A 1 80 ? -30.709 25.755 16.326 1.00 66.06 80 TYR A O 1
ATOM 604 N N . ALA A 1 81 ? -32.310 26.506 17.705 1.00 60.72 81 ALA A N 1
ATOM 605 C CA . ALA A 1 81 ? -33.264 26.820 16.638 1.00 60.72 81 ALA A CA 1
ATOM 606 C C . ALA A 1 81 ? -32.758 27.889 15.642 1.00 60.72 81 ALA A C 1
ATOM 608 O O . ALA A 1 81 ? -33.378 28.098 14.597 1.00 60.72 81 ALA A O 1
ATOM 609 N N . HIS A 1 82 ? -31.654 28.577 15.953 1.00 69.31 82 HIS A N 1
ATOM 610 C CA . HIS A 1 82 ? -31.102 29.666 15.156 1.00 69.31 82 HIS A CA 1
ATOM 611 C C . HIS A 1 82 ? -29.610 29.459 14.845 1.00 69.31 82 HIS A C 1
ATOM 613 O O . HIS A 1 82 ? -28.855 28.980 15.700 1.00 69.31 82 HIS A O 1
ATOM 619 N N . PRO A 1 83 ? -29.163 29.837 13.630 1.00 67.62 83 PRO A N 1
ATOM 620 C CA . PRO A 1 83 ? -27.763 29.745 13.243 1.00 67.62 83 PRO A CA 1
ATOM 621 C C . PRO A 1 83 ? -26.898 30.620 14.146 1.00 67.62 83 PRO A C 1
ATOM 623 O O . PRO A 1 83 ? -27.187 31.794 14.375 1.00 67.62 83 PRO A O 1
ATOM 626 N N . THR A 1 84 ? -25.820 30.028 14.646 1.00 79.12 84 THR A N 1
ATOM 627 C CA . THR A 1 84 ? -24.942 30.639 15.641 1.00 79.12 84 THR A CA 1
ATOM 628 C C . THR A 1 84 ? -23.628 31.091 15.003 1.00 79.12 84 THR A C 1
ATOM 630 O O . THR A 1 84 ? -23.099 30.433 14.102 1.00 79.12 84 THR A O 1
ATOM 633 N N . CYS A 1 85 ? -23.065 32.200 15.488 1.00 82.94 85 CYS A N 1
ATOM 634 C CA . CYS A 1 85 ? -21.681 32.576 15.204 1.00 82.94 85 CYS A CA 1
ATOM 635 C C . CYS A 1 85 ? -20.763 32.177 16.359 1.00 82.94 85 CYS A C 1
ATOM 637 O O . CYS A 1 85 ? -21.119 32.339 17.527 1.00 82.94 85 CYS A O 1
ATOM 639 N N . VAL A 1 86 ? -19.576 31.684 16.012 1.00 85.06 86 VAL A N 1
ATOM 640 C CA . VAL A 1 86 ? -18.531 31.283 16.954 1.00 85.06 86 VAL A CA 1
ATOM 641 C C . VAL A 1 86 ? -17.286 32.121 16.682 1.00 85.06 86 VAL A C 1
ATOM 643 O O . VAL A 1 86 ? -16.800 32.164 15.548 1.00 85.06 86 VAL A O 1
ATOM 646 N N . LEU A 1 87 ? -16.803 32.807 17.719 1.00 88.50 87 LEU A N 1
ATOM 647 C CA . LEU A 1 87 ? -15.589 33.626 17.691 1.00 88.50 87 LEU A CA 1
ATOM 648 C C . LEU A 1 87 ? -14.551 33.022 18.633 1.00 88.50 87 LEU A C 1
ATOM 650 O O . LEU A 1 87 ? -14.878 32.709 19.780 1.00 88.50 87 LEU A O 1
ATOM 654 N N . GLU A 1 88 ? -13.315 32.910 18.157 1.00 85.50 88 GLU A N 1
ATOM 655 C CA . GLU A 1 88 ? -12.161 32.480 18.949 1.00 85.50 88 GLU A CA 1
ATOM 656 C C . GLU A 1 88 ? -11.156 33.631 19.053 1.00 85.50 88 GLU A C 1
ATOM 658 O O . GLU A 1 88 ? -10.805 34.252 18.046 1.00 85.50 88 GLU A O 1
ATOM 663 N N . TYR A 1 89 ? -10.679 33.905 20.266 1.00 89.25 89 TYR A N 1
ATOM 664 C CA . TYR A 1 89 ? -9.664 34.919 20.562 1.00 89.25 89 TYR A CA 1
ATOM 665 C C . TYR A 1 89 ? -8.416 34.266 21.151 1.00 89.25 89 TYR A C 1
ATOM 667 O O . TYR A 1 89 ? -8.509 33.217 21.782 1.00 89.25 89 TYR A O 1
ATOM 675 N N . TRP A 1 90 ? -7.260 34.909 20.973 1.00 79.38 90 TRP A N 1
ATOM 676 C CA . TRP A 1 90 ? -6.001 34.445 21.569 1.00 79.38 90 TRP A CA 1
ATOM 677 C C . TRP A 1 90 ? -5.972 34.570 23.093 1.00 79.38 90 TRP A C 1
ATOM 679 O O . TRP A 1 90 ? -5.324 33.773 23.761 1.00 79.38 90 TRP A O 1
ATOM 689 N N . GLU A 1 91 ? -6.670 35.565 23.642 1.00 79.00 91 GLU A N 1
ATOM 690 C CA . GLU A 1 91 ? -6.649 35.872 25.071 1.00 79.00 91 GLU A CA 1
ATOM 691 C C . GLU A 1 91 ? -8.065 36.089 25.597 1.00 79.00 91 GLU A C 1
ATOM 693 O O . GLU A 1 91 ? -8.925 36.657 24.913 1.00 79.00 91 GLU A O 1
ATOM 698 N N . GLU A 1 92 ? -8.294 35.686 26.846 1.00 80.94 92 GLU A N 1
ATOM 699 C CA . GLU A 1 92 ? -9.602 35.774 27.492 1.00 80.94 92 GLU A CA 1
ATOM 700 C C . GLU A 1 92 ? -10.101 37.222 27.596 1.00 80.94 92 GLU A C 1
ATOM 702 O O . GLU A 1 92 ? -11.276 37.485 27.341 1.00 80.94 92 GLU A O 1
ATOM 707 N N . GLN A 1 93 ? -9.211 38.179 27.878 1.00 83.94 93 GLN A N 1
ATOM 708 C CA . GLN A 1 93 ? -9.563 39.599 27.982 1.00 83.94 93 GLN A CA 1
ATOM 709 C C . GLN A 1 93 ? -10.201 40.155 26.698 1.00 83.94 93 GLN A C 1
ATOM 711 O O . GLN A 1 93 ? -11.139 40.952 26.757 1.00 83.94 93 GLN A O 1
ATOM 716 N N . HIS A 1 94 ? -9.769 39.674 25.529 1.00 89.44 94 HIS A N 1
ATOM 717 C CA . HIS A 1 94 ? -10.334 40.073 24.241 1.00 89.44 94 HIS A CA 1
ATOM 718 C C . HIS A 1 94 ? -11.723 39.475 24.003 1.00 89.44 94 HIS A C 1
ATOM 720 O O . HIS A 1 94 ? -12.593 40.143 23.436 1.00 89.44 94 HIS A O 1
ATOM 726 N N . ALA A 1 95 ? -11.960 38.251 24.483 1.00 80.81 95 ALA A N 1
ATOM 727 C CA . ALA A 1 95 ? -13.285 37.641 24.498 1.00 80.81 95 ALA A CA 1
ATOM 728 C C . ALA A 1 95 ? -14.233 38.368 25.479 1.00 80.81 95 ALA A C 1
ATOM 730 O O . ALA A 1 95 ? -15.411 38.564 25.161 1.00 80.81 95 ALA A O 1
ATOM 731 N N . GLN A 1 96 ? -13.728 38.867 26.615 1.00 78.19 96 GLN A N 1
ATOM 732 C CA . GLN A 1 96 ? -14.525 39.643 27.576 1.00 78.19 96 GLN A CA 1
ATOM 733 C C . GLN A 1 96 ? -14.900 41.002 26.971 1.00 78.19 96 GLN A C 1
ATOM 735 O O . GLN A 1 96 ? -16.069 41.399 26.995 1.00 78.19 96 GLN A O 1
ATOM 740 N N . ALA A 1 97 ? -13.943 41.675 26.326 1.00 83.50 97 ALA A N 1
ATOM 741 C CA . ALA A 1 97 ? -14.182 42.912 25.587 1.00 83.50 97 ALA A CA 1
ATOM 742 C C . ALA A 1 97 ? -15.157 42.709 24.410 1.00 83.50 97 ALA A C 1
ATOM 744 O O . ALA A 1 97 ? -16.029 43.549 24.175 1.00 83.50 97 ALA A O 1
ATOM 745 N N . ALA A 1 98 ? -15.071 41.577 23.700 1.00 84.38 98 ALA A N 1
ATOM 746 C CA . ALA A 1 98 ? -16.019 41.187 22.652 1.00 84.38 98 ALA A CA 1
ATOM 747 C C . ALA A 1 98 ? -17.446 41.053 23.186 1.00 84.38 98 ALA A C 1
ATOM 749 O O . ALA A 1 98 ? -18.390 41.548 22.568 1.00 84.38 98 ALA A O 1
ATOM 750 N N . ARG A 1 99 ? -17.604 40.432 24.360 1.00 81.06 99 ARG A N 1
ATOM 751 C CA . ARG A 1 99 ? -18.897 40.283 25.030 1.00 81.06 99 ARG A CA 1
ATOM 752 C C . ARG A 1 99 ? -19.530 41.629 25.366 1.00 81.06 99 ARG A C 1
ATOM 754 O O . ARG A 1 99 ? -20.702 41.825 25.052 1.00 81.06 99 ARG A O 1
ATOM 761 N N . LEU A 1 100 ? -18.761 42.549 25.945 1.00 80.88 100 LEU A N 1
ATOM 762 C CA . LEU A 1 100 ? -19.237 43.902 26.258 1.00 80.88 100 LEU A CA 1
ATOM 763 C C . LEU A 1 100 ? -19.604 44.663 24.978 1.00 80.88 100 LEU A C 1
ATOM 765 O O . LEU A 1 100 ? -20.679 45.246 24.875 1.00 80.88 100 LEU A O 1
ATOM 769 N N . ARG A 1 101 ? -18.776 44.562 23.935 1.00 79.19 101 ARG A N 1
ATOM 770 C CA . ARG A 1 101 ? -19.025 45.249 22.663 1.00 79.19 101 ARG A CA 1
ATOM 771 C C . ARG A 1 101 ? -20.201 44.684 21.870 1.00 79.19 101 ARG A C 1
ATOM 773 O O . ARG A 1 101 ? -20.829 45.419 21.113 1.00 79.19 101 ARG A O 1
ATOM 780 N N . GLY A 1 102 ? -20.533 43.404 22.031 1.00 72.31 102 GLY A N 1
ATOM 781 C CA . GLY A 1 102 ? -21.756 42.833 21.462 1.00 72.31 102 GLY A CA 1
ATOM 782 C C . GLY A 1 102 ? -23.017 43.561 21.939 1.00 72.31 102 GLY A C 1
ATOM 783 O O . GLY A 1 102 ? -23.956 43.735 21.158 1.00 72.31 102 GLY A O 1
ATOM 784 N N . GLN A 1 103 ? -22.996 44.079 23.173 1.00 67.25 103 GLN A N 1
ATOM 785 C CA . GLN A 1 103 ? -24.069 44.912 23.718 1.00 67.25 103 GLN A CA 1
ATOM 786 C C . GLN A 1 103 ? -24.116 46.285 23.020 1.00 67.25 103 GLN A C 1
ATOM 788 O O . GLN A 1 103 ? -25.201 46.748 22.665 1.00 67.25 103 GLN A O 1
ATOM 793 N N . ASP A 1 104 ? -22.963 46.881 22.695 1.00 64.88 104 ASP A N 1
ATOM 794 C CA . ASP A 1 104 ? -22.863 48.162 21.970 1.00 64.88 104 ASP A CA 1
ATOM 795 C C . ASP A 1 104 ? -23.205 48.060 20.475 1.00 64.88 104 ASP A C 1
ATOM 797 O O . ASP A 1 104 ? -23.815 48.964 19.898 1.00 64.88 104 ASP A O 1
ATOM 801 N N . ILE A 1 105 ? -22.860 46.949 19.816 1.00 61.97 105 ILE A N 1
ATOM 802 C CA . ILE A 1 105 ? -23.196 46.712 18.399 1.00 61.97 105 ILE A CA 1
ATOM 803 C C . ILE A 1 105 ? -24.718 46.658 18.215 1.00 61.97 105 ILE A C 1
ATOM 805 O O . ILE A 1 105 ? -25.227 47.132 17.192 1.00 61.97 105 ILE A O 1
ATOM 809 N N . SER A 1 106 ? -25.448 46.184 19.235 1.00 56.69 106 SER A N 1
ATOM 810 C CA . SER A 1 106 ? -26.912 46.257 19.278 1.00 56.69 106 SER A CA 1
ATOM 811 C C . SER A 1 106 ? -27.439 47.702 19.276 1.00 56.69 106 SER A C 1
ATOM 813 O O . SER A 1 106 ? -28.552 47.942 18.807 1.00 56.69 106 SER A O 1
ATOM 815 N N . MET A 1 107 ? -26.644 48.688 19.721 1.00 50.16 107 MET A N 1
ATOM 816 C CA . MET A 1 107 ? -26.979 50.115 19.631 1.00 50.16 107 MET A CA 1
ATOM 817 C C . MET A 1 107 ? -26.609 50.731 18.276 1.00 50.16 107 MET A C 1
ATOM 819 O O . MET A 1 107 ? -27.390 51.508 17.731 1.00 50.16 107 MET A O 1
ATOM 823 N N . PHE A 1 108 ? -25.470 50.370 17.677 1.00 46.69 108 PHE A N 1
ATOM 824 C CA . PHE A 1 108 ? -25.056 50.934 16.380 1.00 46.69 108 PHE A CA 1
ATOM 825 C C . PHE A 1 108 ? -25.934 50.471 15.207 1.00 46.69 108 PHE A C 1
ATOM 827 O O . PHE A 1 108 ? -26.205 51.251 14.289 1.00 46.69 108 PHE A O 1
ATOM 834 N N . THR A 1 109 ? -26.465 49.244 15.252 1.00 48.91 109 THR A N 1
ATOM 835 C CA . THR A 1 109 ? -27.462 48.794 14.261 1.00 48.91 109 THR A CA 1
ATOM 836 C C . THR A 1 109 ? -28.802 49.524 14.402 1.00 48.91 109 THR A C 1
ATOM 838 O O . THR A 1 109 ? -29.484 49.702 13.391 1.00 48.91 109 THR A O 1
ATOM 841 N N . ARG A 1 110 ? -29.149 50.057 15.589 1.00 40.28 110 ARG A N 1
ATOM 842 C CA . ARG A 1 110 ? -30.326 50.938 15.753 1.00 40.28 110 ARG A CA 1
ATOM 843 C C . ARG A 1 110 ? -30.183 52.221 14.939 1.00 40.28 110 ARG A C 1
ATOM 845 O O . ARG A 1 110 ? -31.146 52.622 14.298 1.00 40.28 110 ARG A O 1
ATOM 852 N N . ALA A 1 111 ? -28.996 52.829 14.914 1.00 33.16 111 ALA A N 1
ATOM 853 C CA . ALA A 1 111 ? -28.752 54.066 14.170 1.00 33.16 111 ALA A CA 1
ATOM 854 C C . ALA A 1 111 ? -28.744 53.842 12.646 1.00 33.16 111 ALA A C 1
ATOM 856 O O . ALA A 1 111 ? -29.350 54.611 11.903 1.00 33.16 111 ALA A O 1
ATOM 857 N N . ALA A 1 112 ? -28.127 52.755 12.171 1.00 32.75 112 ALA A N 1
ATOM 858 C CA . ALA A 1 112 ? -28.041 52.461 10.738 1.00 32.75 112 ALA A CA 1
ATOM 859 C C . ALA A 1 112 ? -29.380 52.008 10.116 1.00 32.75 112 ALA A C 1
ATOM 861 O O . ALA A 1 112 ? -29.643 52.306 8.951 1.00 32.75 112 ALA A O 1
ATOM 862 N N . ILE A 1 113 ? -30.244 51.324 10.881 1.00 38.25 113 ILE A N 1
ATOM 863 C CA . ILE A 1 113 ? -31.578 50.898 10.420 1.00 38.25 113 ILE A CA 1
ATOM 864 C C . ILE A 1 113 ? -32.607 52.032 10.570 1.00 38.25 113 ILE A C 1
ATOM 866 O O . ILE A 1 113 ? -33.430 52.216 9.674 1.00 38.25 113 ILE A O 1
ATOM 870 N N . ALA A 1 114 ? -32.519 52.865 11.618 1.00 30.56 114 ALA A N 1
ATOM 871 C CA . ALA A 1 114 ? -33.384 54.042 11.771 1.00 30.56 114 ALA A CA 1
ATOM 872 C C . ALA A 1 114 ? -33.200 55.078 10.645 1.00 30.56 114 ALA A C 1
ATOM 874 O O . ALA A 1 114 ? -34.156 55.754 10.278 1.00 30.56 114 ALA A O 1
ATOM 875 N N . ILE A 1 115 ? -32.010 55.158 10.037 1.00 32.88 115 ILE A N 1
ATOM 876 C CA . ILE A 1 115 ? -31.748 56.035 8.881 1.00 32.88 115 ILE A CA 1
ATOM 877 C C . ILE A 1 115 ? -32.350 55.475 7.572 1.00 32.88 115 ILE A C 1
ATOM 879 O O . ILE A 1 115 ? -32.551 56.227 6.621 1.00 32.88 115 ILE A O 1
ATOM 883 N N . LYS A 1 116 ? -32.705 54.181 7.508 1.00 33.16 116 LYS A N 1
ATOM 884 C CA . LYS A 1 116 ? -33.281 53.538 6.307 1.00 33.16 116 LYS A CA 1
ATOM 885 C C . LYS A 1 116 ? -34.773 53.198 6.391 1.00 33.16 116 LYS A C 1
ATOM 887 O O . LYS A 1 116 ? -35.346 52.833 5.369 1.00 33.16 116 LYS A O 1
ATOM 892 N N . ALA A 1 117 ? -35.411 53.335 7.553 1.00 33.81 117 ALA A N 1
ATOM 893 C CA . ALA A 1 117 ? -36.819 52.993 7.752 1.00 33.81 117 ALA A CA 1
ATOM 894 C C . ALA A 1 117 ? -37.672 54.232 8.078 1.00 33.81 117 ALA A C 1
ATOM 896 O O . ALA A 1 117 ? -38.106 54.434 9.211 1.00 33.81 117 ALA A O 1
ATOM 897 N N . THR A 1 118 ? -37.964 55.058 7.072 1.00 36.59 118 THR A N 1
ATOM 898 C CA . THR A 1 118 ? -39.160 55.909 7.096 1.00 36.59 118 THR A CA 1
ATOM 899 C C . THR A 1 118 ? -40.349 55.105 6.556 1.00 36.59 118 THR A C 1
ATOM 901 O O . THR A 1 118 ? -40.355 54.692 5.403 1.00 36.59 118 THR A O 1
ATOM 904 N N . LYS A 1 119 ? -41.369 54.946 7.416 1.00 33.56 119 LYS A N 1
ATOM 905 C CA . LYS A 1 119 ? -42.661 54.236 7.260 1.00 33.56 119 LYS A CA 1
ATOM 906 C C . LYS A 1 119 ? -42.648 52.717 7.487 1.00 33.56 119 LYS A C 1
ATOM 908 O O . LYS A 1 119 ? -42.236 51.945 6.634 1.00 33.56 119 LYS A O 1
ATOM 913 N N . GLY A 1 120 ? -43.265 52.309 8.599 1.00 30.36 120 GLY A N 1
ATOM 914 C CA . GLY A 1 120 ? -43.742 50.942 8.826 1.00 30.36 120 GLY A CA 1
ATOM 915 C C . GLY A 1 120 ? -43.492 50.457 10.250 1.00 30.36 120 GLY A C 1
ATOM 916 O O . GLY A 1 120 ? -42.381 50.100 10.610 1.00 30.36 120 GLY A O 1
ATOM 917 N N . THR A 1 121 ? -44.535 50.475 11.069 1.00 37.75 121 THR A N 1
ATOM 918 C CA . THR A 1 121 ? -44.585 50.066 12.477 1.00 37.75 121 THR A CA 1
ATOM 919 C C . THR A 1 121 ? -44.303 48.576 12.709 1.00 37.75 121 THR A C 1
ATOM 921 O O . THR A 1 121 ? -45.092 47.745 12.277 1.00 37.75 121 THR A O 1
ATOM 924 N N . SER A 1 122 ? -43.283 48.262 13.517 1.00 32.69 122 SER A N 1
ATOM 925 C CA . SER A 1 122 ? -43.360 47.292 14.629 1.00 32.69 122 SER A CA 1
ATOM 926 C C . SER A 1 122 ? -42.099 47.405 15.499 1.00 32.69 122 SER A C 1
ATOM 928 O O . SER A 1 122 ? -41.009 47.009 15.090 1.00 32.69 122 SER A O 1
ATOM 930 N N . GLN A 1 123 ? -42.234 47.977 16.699 1.00 38.62 123 GLN A N 1
ATOM 931 C CA . GLN A 1 123 ? -41.173 48.020 17.707 1.00 38.62 123 GLN A CA 1
ATOM 932 C C . GLN A 1 123 ? -41.044 46.651 18.383 1.00 38.62 123 GLN A C 1
ATOM 934 O O . GLN A 1 123 ? -41.790 46.334 19.305 1.00 38.62 123 GLN A O 1
ATOM 939 N N . GLY A 1 124 ? -40.061 45.863 17.956 1.00 41.22 124 GLY A N 1
ATOM 940 C CA . GLY A 1 124 ? -39.458 44.825 18.784 1.00 41.22 124 GLY A CA 1
ATOM 941 C C . GLY A 1 124 ? -38.133 45.347 19.338 1.00 41.22 124 GLY A C 1
ATOM 942 O O . GLY A 1 124 ? -37.247 45.739 18.580 1.00 41.22 124 GLY A O 1
ATOM 943 N N . ARG A 1 125 ? -37.987 45.417 20.666 1.00 40.62 125 ARG A N 1
ATOM 944 C CA . ARG A 1 125 ? -36.665 45.588 21.287 1.00 40.62 125 ARG A CA 1
ATOM 945 C C . ARG A 1 125 ? -35.903 44.282 21.078 1.00 40.62 125 ARG A C 1
ATOM 947 O O . ARG A 1 125 ? -36.389 43.234 21.489 1.00 40.62 125 ARG A O 1
ATOM 954 N N . HIS A 1 126 ? -34.730 44.343 20.461 1.00 56.91 126 HIS A N 1
ATOM 955 C CA . HIS A 1 126 ? -33.902 43.163 20.224 1.00 56.91 126 HIS A CA 1
ATOM 956 C C . HIS A 1 126 ? -32.492 43.397 20.765 1.00 56.91 126 HIS A C 1
ATOM 958 O O . HIS A 1 126 ? -31.935 44.488 20.612 1.00 56.91 126 HIS A O 1
ATOM 964 N N . GLU A 1 127 ? -31.954 42.381 21.430 1.00 46.66 127 GLU A N 1
ATOM 965 C CA . GLU A 1 127 ? -30.675 42.394 22.136 1.00 46.66 127 GLU A CA 1
ATOM 966 C C . GLU A 1 127 ? -29.808 41.257 21.586 1.00 46.66 127 GLU A C 1
ATOM 968 O O . GLU A 1 127 ? -30.290 40.140 21.398 1.00 46.66 127 GLU A O 1
ATOM 973 N N . ILE A 1 128 ? -28.540 41.549 21.285 1.00 48.78 128 ILE A N 1
ATOM 974 C CA . ILE A 1 128 ? -27.558 40.524 20.920 1.00 48.78 128 ILE A CA 1
ATOM 975 C C . ILE A 1 128 ? -27.023 39.955 22.231 1.00 48.78 128 ILE A C 1
ATOM 977 O O . ILE A 1 128 ? -26.339 40.655 22.976 1.00 48.78 128 ILE A O 1
ATOM 981 N N . ILE A 1 129 ? -27.323 38.688 22.515 1.00 47.53 129 ILE A N 1
ATOM 982 C CA . ILE A 1 129 ? -26.839 38.028 23.727 1.00 47.53 129 ILE A CA 1
ATOM 983 C C . ILE A 1 129 ? -25.510 37.353 23.404 1.00 47.53 129 ILE A C 1
ATOM 985 O O . ILE A 1 129 ? -25.463 36.399 22.627 1.00 47.53 129 ILE A O 1
ATOM 989 N N . VAL A 1 130 ? -24.437 37.832 24.029 1.00 49.91 130 VAL A N 1
ATOM 990 C CA . VAL A 1 130 ? -23.112 37.210 23.955 1.00 49.91 130 VAL A CA 1
ATOM 991 C C . VAL A 1 130 ? -22.856 36.415 25.234 1.00 49.91 130 VAL A C 1
ATOM 993 O O . VAL A 1 130 ? -22.906 36.975 26.334 1.00 49.91 130 VAL A O 1
ATOM 996 N N . ARG A 1 131 ? -22.594 35.108 25.107 1.00 52.12 131 ARG A N 1
ATOM 997 C CA . ARG A 1 131 ? -22.309 34.211 26.241 1.00 52.12 131 ARG A CA 1
ATOM 998 C C . ARG A 1 131 ? -20.903 33.628 26.148 1.00 52.12 131 ARG A C 1
ATOM 1000 O O . ARG A 1 131 ? -20.427 33.309 25.059 1.00 52.12 131 ARG A O 1
ATOM 1007 N N . TYR A 1 132 ? -20.288 33.462 27.315 1.00 44.66 132 TYR A N 1
ATOM 1008 C CA . TYR A 1 132 ? -19.121 32.607 27.482 1.00 44.66 132 TYR A CA 1
ATOM 1009 C C . TYR A 1 132 ? -19.549 31.150 27.388 1.00 44.66 132 TYR A C 1
ATOM 1011 O O . TYR A 1 132 ? -20.540 30.758 28.007 1.00 44.66 132 TYR A O 1
ATOM 1019 N N . TYR A 1 133 ? -18.812 30.366 26.614 1.00 45.34 133 TYR A N 1
ATOM 1020 C CA . TYR A 1 133 ? -18.907 28.921 26.659 1.00 45.34 133 TYR A CA 1
ATOM 1021 C C . TYR A 1 133 ? -17.721 28.402 27.467 1.00 45.34 133 TYR A C 1
ATOM 1023 O O . TYR A 1 133 ? -16.595 28.366 26.972 1.00 45.34 133 TYR A O 1
ATOM 1031 N N . GLU A 1 134 ? -17.969 28.033 28.720 1.00 42.06 134 GLU A N 1
ATOM 1032 C CA . GLU A 1 134 ? -17.028 27.196 29.457 1.00 42.06 134 GLU A CA 1
ATOM 1033 C C . GLU A 1 134 ? -17.132 25.777 28.884 1.00 42.06 134 GLU A C 1
ATOM 1035 O O . GLU A 1 134 ? -18.225 25.197 28.901 1.00 42.06 134 GLU A O 1
ATOM 1040 N N . PRO A 1 135 ? -16.040 25.189 28.362 1.00 41.59 135 PRO A N 1
ATOM 1041 C CA . PRO A 1 135 ? -16.009 23.758 28.105 1.00 41.59 135 PRO A CA 1
ATOM 1042 C C . PRO A 1 135 ? -16.334 23.067 29.429 1.00 41.59 135 PRO A C 1
ATOM 1044 O O . PRO A 1 135 ? -15.628 23.259 30.415 1.00 41.59 135 PRO A O 1
ATOM 1047 N N . THR A 1 136 ? -17.446 22.338 29.490 1.00 35.41 136 THR A N 1
ATOM 1048 C CA . THR A 1 136 ? -17.948 21.771 30.743 1.00 35.41 136 THR A CA 1
ATOM 1049 C C . THR A 1 136 ? -16.937 20.768 31.303 1.00 35.41 136 THR A C 1
ATOM 1051 O O . THR A 1 136 ? -16.918 19.607 30.911 1.00 35.41 136 THR A O 1
ATOM 1054 N N . ALA A 1 137 ? -16.106 21.210 32.248 1.00 37.75 137 ALA A N 1
ATOM 1055 C CA . ALA A 1 137 ? -15.237 20.363 33.066 1.00 37.75 137 ALA A CA 1
ATOM 1056 C C . ALA A 1 137 ? -15.991 19.738 34.262 1.00 37.75 137 ALA A C 1
ATOM 1058 O O . ALA A 1 137 ? -15.388 19.153 35.155 1.00 37.75 137 ALA A O 1
ATOM 1059 N N . GLN A 1 138 ? -17.322 19.856 34.299 1.00 33.81 138 GLN A N 1
ATOM 1060 C CA . GLN A 1 138 ? -18.168 19.467 35.427 1.00 33.81 138 GLN A CA 1
ATOM 1061 C C . GLN A 1 138 ? -19.121 18.328 35.044 1.00 33.81 138 GLN A C 1
ATOM 1063 O O . GLN A 1 138 ? -20.309 18.544 34.855 1.00 33.81 138 GLN A O 1
ATOM 1068 N N . PHE A 1 139 ? -18.593 17.108 34.927 1.00 34.19 139 PHE A N 1
ATOM 1069 C CA . PHE A 1 139 ? -19.358 15.860 35.115 1.00 34.19 139 PHE A CA 1
ATOM 1070 C C . PHE A 1 139 ? -18.468 14.731 35.672 1.00 34.19 139 PHE A C 1
ATOM 1072 O O . PHE A 1 139 ? -18.638 13.558 35.353 1.00 34.19 139 PHE A O 1
ATOM 1079 N N . LEU A 1 140 ? -17.511 15.081 36.537 1.00 37.12 140 LEU A N 1
ATOM 1080 C CA . LEU A 1 140 ? -16.706 14.124 37.299 1.00 37.12 140 LEU A CA 1
ATOM 1081 C C . LEU A 1 140 ? -16.812 14.429 38.796 1.00 37.12 140 LEU A C 1
ATOM 1083 O O . LEU A 1 140 ? -15.890 14.968 39.393 1.00 37.12 140 LEU A O 1
ATOM 1087 N N . SER A 1 141 ? -17.957 14.094 39.393 1.00 37.72 141 SER A N 1
ATOM 1088 C CA . SER A 1 141 ? -18.049 13.766 40.824 1.00 37.72 141 SER A CA 1
ATOM 1089 C C . SER A 1 141 ? -19.427 13.195 41.182 1.00 37.72 141 SER A C 1
ATOM 1091 O O . SER A 1 141 ? -20.312 13.876 41.693 1.00 37.72 141 SER A O 1
ATOM 1093 N N . HIS A 1 142 ? -19.595 11.888 40.980 1.00 31.22 142 HIS A N 1
ATOM 1094 C CA . HIS A 1 142 ? -20.478 11.097 41.837 1.00 31.22 142 HIS A CA 1
ATOM 1095 C C . HIS A 1 142 ? -19.678 9.921 42.408 1.00 31.22 142 HIS A C 1
ATOM 1097 O O . HIS A 1 142 ? -19.143 9.135 41.626 1.00 31.22 142 HIS A O 1
ATOM 1103 N N . PRO A 1 143 ? -19.577 9.778 43.743 1.00 36.97 143 PRO A N 1
ATOM 1104 C CA . PRO A 1 143 ? -19.014 8.581 44.339 1.00 36.97 143 PRO A CA 1
ATOM 1105 C C . PRO A 1 143 ? -20.035 7.442 44.230 1.00 36.97 143 PRO A C 1
ATOM 1107 O O . PRO A 1 143 ? -21.204 7.589 44.595 1.00 36.97 143 PRO A O 1
ATOM 1110 N N . ALA A 1 144 ? -19.590 6.300 43.714 1.00 33.16 144 ALA A N 1
ATOM 1111 C CA . ALA A 1 144 ? -20.365 5.071 43.691 1.00 33.16 144 ALA A CA 1
ATOM 1112 C C . ALA A 1 144 ? -20.484 4.513 45.121 1.00 33.16 144 ALA A C 1
ATOM 1114 O O . ALA A 1 144 ? -19.518 4.010 45.689 1.00 33.16 144 ALA A O 1
ATOM 1115 N N . GLY A 1 145 ? -21.676 4.612 45.708 1.00 34.03 145 GLY A N 1
ATOM 1116 C CA . GLY A 1 145 ? -22.017 3.999 46.988 1.00 34.03 145 GLY A CA 1
ATOM 1117 C C . GLY A 1 145 ? -22.761 2.674 46.811 1.00 34.03 145 GLY A C 1
ATOM 1118 O O . GLY A 1 145 ? -23.872 2.654 46.295 1.00 34.03 145 GLY A O 1
ATOM 1119 N N . PHE A 1 146 ? -22.128 1.595 47.278 1.00 33.81 146 PHE A N 1
ATOM 1120 C CA . PHE A 1 146 ? -22.698 0.376 47.872 1.00 33.81 146 PHE A CA 1
ATOM 1121 C C . PHE A 1 146 ? -23.940 -0.282 47.237 1.00 33.81 146 PHE A C 1
ATOM 1123 O O . PHE A 1 146 ? -25.090 0.084 47.476 1.00 33.81 146 PHE A O 1
ATOM 1130 N N . GLY A 1 147 ? -23.692 -1.417 46.575 1.00 30.31 147 GLY A N 1
ATOM 1131 C CA . GLY A 1 147 ? -24.700 -2.435 46.294 1.00 30.31 147 GLY A CA 1
ATOM 1132 C C . GLY A 1 147 ? -25.124 -3.177 47.564 1.00 30.31 147 GLY A C 1
ATOM 1133 O O . GLY A 1 147 ? -24.429 -4.077 48.034 1.00 30.31 147 GLY A O 1
ATOM 1134 N N . ALA A 1 148 ? -26.302 -2.841 48.087 1.00 34.69 148 ALA A N 1
ATOM 1135 C CA . ALA A 1 148 ? -27.034 -3.678 49.027 1.00 34.69 148 ALA A CA 1
ATOM 1136 C C . ALA A 1 148 ? -28.067 -4.526 48.271 1.00 34.69 148 ALA A C 1
ATOM 1138 O O . ALA A 1 148 ? -28.915 -4.021 47.536 1.00 34.69 148 ALA A O 1
ATOM 1139 N N . LYS A 1 149 ? -27.988 -5.841 48.486 1.00 43.53 149 LYS A N 1
ATOM 1140 C CA . LYS A 1 149 ? -28.985 -6.841 48.098 1.00 43.53 149 LYS A CA 1
ATOM 1141 C C . LYS A 1 149 ? -30.380 -6.396 48.548 1.00 43.53 149 LYS A C 1
ATOM 1143 O O . LYS A 1 149 ? -30.570 -6.169 49.740 1.00 43.53 149 LYS A O 1
ATOM 1148 N N . ARG A 1 150 ? -31.375 -6.410 47.655 1.00 34.03 150 ARG A N 1
ATOM 1149 C CA . ARG A 1 150 ? -32.761 -6.710 48.045 1.00 34.03 150 ARG A CA 1
ATOM 1150 C C . ARG A 1 150 ? -33.579 -7.301 46.903 1.00 34.03 150 ARG A C 1
ATOM 1152 O O . ARG A 1 150 ? -33.675 -6.772 45.803 1.00 34.03 150 ARG A O 1
ATOM 1159 N N . SER A 1 151 ? -34.127 -8.449 47.255 1.00 38.38 151 SER A N 1
ATOM 1160 C CA . SER A 1 151 ? -35.149 -9.253 46.614 1.00 38.38 151 SER A CA 1
ATOM 1161 C C . SER A 1 151 ? -36.476 -8.513 46.432 1.00 38.38 151 SER A C 1
ATOM 1163 O O . SER A 1 151 ? -36.869 -7.719 47.282 1.00 38.38 151 SER A O 1
ATOM 1165 N N . PHE A 1 152 ? -37.154 -8.870 45.339 1.00 38.00 152 PHE A N 1
ATOM 1166 C CA . PHE A 1 152 ? -38.603 -8.975 45.133 1.00 38.00 152 PHE A CA 1
ATOM 1167 C C . PHE A 1 152 ? -39.545 -8.416 46.218 1.00 38.00 152 PHE A C 1
ATOM 1169 O O . PHE A 1 152 ? -39.604 -8.926 47.334 1.00 38.00 152 PHE A O 1
ATOM 1176 N N . PHE A 1 153 ? -40.417 -7.501 45.791 1.00 32.62 153 PHE A N 1
ATOM 1177 C CA . PHE A 1 153 ? -41.774 -7.327 46.319 1.00 32.62 153 PHE A CA 1
ATOM 1178 C C . PHE A 1 153 ? -42.782 -7.577 45.190 1.00 32.62 153 PHE A C 1
ATOM 1180 O O . PHE A 1 153 ? -42.491 -7.227 44.043 1.00 32.62 153 PHE A O 1
ATOM 1187 N N . PRO A 1 154 ? -43.999 -8.050 45.506 1.00 48.66 154 PRO A N 1
ATOM 1188 C CA . PRO A 1 154 ? -45.194 -7.651 44.789 1.00 48.66 154 PRO A CA 1
ATOM 1189 C C . PRO A 1 154 ? -46.047 -6.663 45.606 1.00 48.66 154 PRO A C 1
ATOM 1191 O O . PRO A 1 154 ? -46.000 -6.605 46.834 1.00 48.66 154 PRO A O 1
ATOM 1194 N N . CYS A 1 155 ? -46.804 -5.873 44.849 1.00 36.94 155 CYS A N 1
ATOM 1195 C CA . CYS A 1 155 ? -47.709 -4.786 45.216 1.00 36.94 155 CYS A CA 1
ATOM 1196 C C . CYS A 1 155 ? -48.844 -5.182 46.170 1.00 36.94 155 CYS A C 1
ATOM 1198 O O . CYS A 1 155 ? -49.414 -6.240 45.938 1.00 36.94 155 CYS A O 1
ATOM 1200 N N . ILE A 1 156 ? -49.283 -4.264 47.057 1.00 33.88 156 ILE A N 1
ATOM 1201 C CA . ILE A 1 156 ? -50.706 -3.941 47.348 1.00 33.88 156 ILE A CA 1
ATOM 1202 C C . ILE A 1 156 ? -50.843 -2.441 47.747 1.00 33.88 156 ILE A C 1
ATOM 1204 O O . ILE A 1 156 ? -49.959 -1.871 48.375 1.00 33.88 156 ILE A O 1
ATOM 1208 N N . ALA A 1 157 ? -51.960 -1.857 47.296 1.00 35.72 157 ALA A N 1
ATOM 1209 C CA . ALA A 1 157 ? -52.579 -0.518 47.356 1.00 35.72 157 ALA A CA 1
ATOM 1210 C C . ALA A 1 157 ? -52.343 0.500 48.517 1.00 35.72 157 ALA A C 1
ATOM 1212 O O . ALA A 1 157 ? -52.282 0.117 49.677 1.00 35.72 157 ALA A O 1
ATOM 1213 N N . SER A 1 158 ? -52.328 1.795 48.110 1.00 38.44 158 SER A N 1
ATOM 1214 C CA . SER A 1 158 ? -53.006 3.060 48.559 1.00 38.44 158 SER A CA 1
ATOM 1215 C C . SER A 1 158 ? -53.571 3.229 49.996 1.00 38.44 158 SER A C 1
ATOM 1217 O O . SER A 1 158 ? -53.856 2.211 50.615 1.00 38.44 158 SER A O 1
ATOM 1219 N N . PRO A 1 159 ? -53.894 4.458 50.516 1.00 50.28 159 PRO A N 1
ATOM 1220 C CA . PRO A 1 159 ? -54.108 5.769 49.842 1.00 50.28 159 PRO A CA 1
ATOM 1221 C C . PRO A 1 159 ? -53.456 7.016 50.522 1.00 50.28 159 PRO A C 1
ATOM 1223 O O . PRO A 1 159 ? -53.094 7.003 51.690 1.00 50.28 159 PRO A O 1
ATOM 1226 N N . SER A 1 160 ? -53.101 8.066 49.768 1.00 44.66 160 SER A N 1
ATOM 1227 C CA . SER A 1 160 ? -53.792 9.379 49.653 1.00 44.66 160 SER A CA 1
ATOM 1228 C C . SER A 1 160 ? -54.283 10.013 50.967 1.00 44.66 160 SER A C 1
ATOM 1230 O O . SER A 1 160 ? -55.215 9.481 51.551 1.00 44.66 160 SER A O 1
ATOM 1232 N N . ILE A 1 161 ? -53.753 11.192 51.342 1.00 37.03 161 ILE A N 1
ATOM 1233 C CA . ILE A 1 161 ? -54.498 12.369 51.851 1.00 37.03 161 ILE A CA 1
ATOM 1234 C C . ILE A 1 161 ? -53.569 13.604 51.875 1.00 37.03 161 ILE A C 1
ATOM 1236 O O . ILE A 1 161 ? -52.391 13.538 52.216 1.00 37.03 161 ILE A O 1
ATOM 1240 N N . SER A 1 162 ? -54.151 14.712 51.431 1.00 42.22 162 SER A N 1
ATOM 1241 C CA . SER A 1 162 ? -53.686 16.094 51.288 1.00 42.22 162 SER A CA 1
ATOM 1242 C C . SER A 1 162 ? -53.462 16.850 52.613 1.00 42.22 162 SER A C 1
ATOM 1244 O O . SER A 1 162 ? -54.000 16.456 53.642 1.00 42.22 162 SER A O 1
ATOM 1246 N N . GLY A 1 163 ? -52.729 17.978 52.554 1.00 37.03 163 GLY A N 1
ATOM 1247 C CA . GLY A 1 163 ? -52.550 18.966 53.646 1.00 37.03 163 GLY A CA 1
ATOM 1248 C C . GLY A 1 163 ? -53.850 19.649 54.125 1.00 37.03 163 GLY A C 1
ATOM 1249 O O . GLY A 1 163 ? -54.922 19.237 53.675 1.00 37.03 163 GLY A O 1
ATOM 1250 N N . PRO A 1 164 ? -53.804 20.701 54.990 1.00 54.16 164 PRO A N 1
ATOM 1251 C CA . PRO A 1 164 ? -53.206 22.001 54.615 1.00 54.16 164 PRO A CA 1
ATOM 1252 C C . PRO A 1 164 ? -52.641 22.925 55.749 1.00 54.16 164 PRO A C 1
ATOM 1254 O O . PRO A 1 164 ? -52.806 22.688 56.937 1.00 54.16 164 PRO A O 1
ATOM 1257 N N . ALA A 1 165 ? -51.961 23.992 55.296 1.00 41.44 165 ALA A N 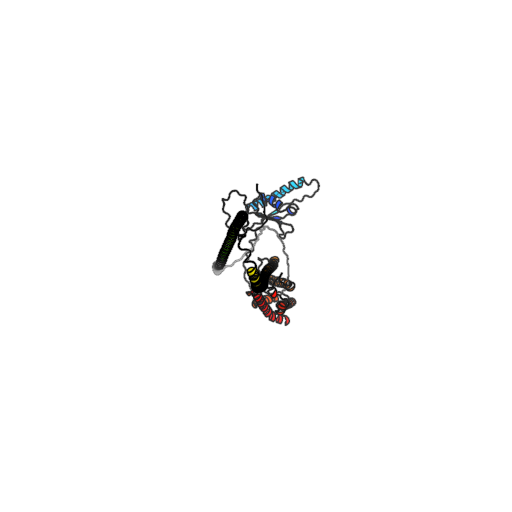1
ATOM 1258 C CA . ALA A 1 165 ? -51.918 25.418 55.700 1.00 41.44 165 ALA A CA 1
ATOM 1259 C C . ALA A 1 165 ? -52.139 25.942 57.159 1.00 41.44 165 ALA A C 1
ATOM 1261 O O . ALA A 1 165 ? -53.219 25.837 57.721 1.00 41.44 165 ALA A O 1
ATOM 1262 N N . THR A 1 166 ? -51.113 26.679 57.632 1.00 44.38 166 THR A N 1
ATOM 1263 C CA . THR A 1 166 ? -51.060 28.052 58.227 1.00 44.38 166 THR A CA 1
ATOM 1264 C C . THR A 1 166 ? -51.961 28.541 59.391 1.00 44.38 166 THR A C 1
ATOM 1266 O O . THR A 1 166 ? -53.178 28.419 59.340 1.00 44.38 166 THR A O 1
ATOM 1269 N N . CYS A 1 167 ? -51.312 29.330 60.280 1.00 35.81 167 CYS A N 1
ATOM 1270 C CA . CYS A 1 167 ? -51.743 30.585 60.958 1.00 35.81 167 CYS A CA 1
ATOM 1271 C C . CYS A 1 167 ? -51.919 30.582 62.501 1.00 35.81 167 CYS A C 1
ATOM 1273 O O . CYS A 1 167 ? -52.724 29.835 63.039 1.00 35.81 167 CYS A O 1
ATOM 1275 N N . ASN A 1 168 ? -51.299 31.606 63.121 1.00 33.72 168 ASN A N 1
ATOM 1276 C CA . ASN A 1 168 ? -51.713 32.411 64.296 1.00 33.72 168 ASN A CA 1
ATOM 1277 C C . ASN A 1 168 ? -51.269 32.050 65.740 1.00 33.72 168 ASN A C 1
ATOM 1279 O O . ASN A 1 168 ? -51.542 30.982 66.271 1.00 33.72 168 ASN A O 1
ATOM 1283 N N . ALA A 1 169 ? -50.652 33.051 66.392 1.00 39.19 169 ALA A N 1
ATOM 1284 C CA . ALA A 1 169 ? -50.652 33.329 67.845 1.00 39.19 169 ALA A CA 1
ATOM 1285 C C . ALA A 1 169 ? -51.942 34.124 68.229 1.00 39.19 169 ALA A C 1
ATOM 1287 O O . ALA A 1 169 ? -52.763 34.299 67.324 1.00 39.19 169 ALA A O 1
ATOM 1288 N N . PRO A 1 170 ? -52.138 34.767 69.417 1.00 61.34 170 PRO A N 1
ATOM 1289 C CA . PRO A 1 170 ? -51.568 34.678 70.788 1.00 61.34 170 PRO A CA 1
ATOM 1290 C C . PRO A 1 170 ? -52.672 34.659 71.915 1.00 61.34 170 PRO A C 1
ATOM 1292 O O . PRO A 1 170 ? -53.856 34.604 71.604 1.00 61.34 170 PRO A O 1
ATOM 1295 N N . GLY A 1 171 ? -52.311 34.798 73.212 1.00 35.44 171 GLY A N 1
ATOM 1296 C CA . GLY A 1 171 ? -53.218 35.195 74.336 1.00 35.44 171 GLY A CA 1
ATOM 1297 C C . GLY A 1 171 ? -53.192 34.244 75.554 1.00 35.44 171 GLY A C 1
ATOM 1298 O O . GLY A 1 171 ? -53.441 33.061 75.384 1.00 35.44 171 GLY A O 1
ATOM 1299 N N . VAL A 1 172 ? -52.651 34.617 76.728 1.00 45.81 172 VAL A N 1
ATOM 1300 C CA . VAL A 1 172 ? -53.293 35.292 77.894 1.00 45.81 172 VAL A CA 1
ATOM 1301 C C . VAL A 1 172 ? -54.521 34.546 78.445 1.00 45.81 172 VAL A C 1
ATOM 1303 O O . VAL A 1 172 ? -55.537 34.528 77.771 1.00 45.81 172 VAL A O 1
ATOM 1306 N N . ASP A 1 173 ? -54.446 33.999 79.672 1.00 37.00 173 ASP A N 1
ATOM 1307 C CA . ASP A 1 173 ? -55.377 34.360 80.761 1.00 37.00 173 ASP A CA 1
ATOM 1308 C C . ASP A 1 173 ? -55.054 33.730 82.130 1.00 37.00 173 ASP A C 1
ATOM 1310 O O . ASP A 1 173 ? -54.440 32.669 82.251 1.00 37.00 173 ASP A O 1
ATOM 1314 N N . ALA A 1 174 ? -55.477 34.463 83.160 1.00 40.94 174 ALA A N 1
ATOM 1315 C CA . ALA A 1 174 ? -55.377 34.192 84.588 1.00 40.94 174 ALA A CA 1
ATOM 1316 C C . ALA A 1 174 ? -56.681 33.587 85.161 1.00 40.94 174 ALA A C 1
ATOM 1318 O O . ALA A 1 174 ? -57.734 33.667 84.538 1.00 40.94 174 ALA A O 1
ATOM 1319 N N . GLY A 1 175 ? -56.629 33.082 86.403 1.00 33.50 175 GLY A N 1
ATOM 1320 C CA . GLY A 1 175 ? -57.802 32.739 87.236 1.00 33.50 175 GLY A CA 1
ATOM 1321 C C . GLY A 1 175 ? -57.679 31.337 87.856 1.00 33.50 175 GLY A C 1
ATOM 1322 O O . GLY A 1 175 ? -57.706 30.367 87.116 1.00 33.50 175 GLY A O 1
ATOM 1323 N N . ASN A 1 176 ? -57.357 31.111 89.136 1.00 34.25 176 ASN A N 1
ATOM 1324 C CA . ASN A 1 176 ? -57.923 31.539 90.431 1.00 34.25 176 ASN A CA 1
ATOM 1325 C C . ASN A 1 176 ? -58.976 30.558 91.017 1.00 34.25 176 ASN A C 1
ATOM 1327 O O . ASN A 1 176 ? -59.827 30.054 90.291 1.00 34.25 176 ASN A O 1
ATOM 1331 N N . ASN A 1 177 ? -58.923 30.416 92.355 1.00 34.69 177 ASN A N 1
ATOM 1332 C CA . ASN A 1 177 ? -59.795 29.712 93.325 1.00 34.69 177 ASN A CA 1
ATOM 1333 C C . ASN A 1 177 ? -59.615 28.183 93.475 1.00 34.69 177 ASN A C 1
ATOM 1335 O O . ASN A 1 177 ? -59.610 27.458 92.494 1.00 34.69 177 ASN A O 1
ATOM 1339 N N . GLY A 1 178 ? -59.516 27.584 94.670 1.00 30.23 178 GLY A N 1
ATOM 1340 C CA . GLY A 1 178 ? -59.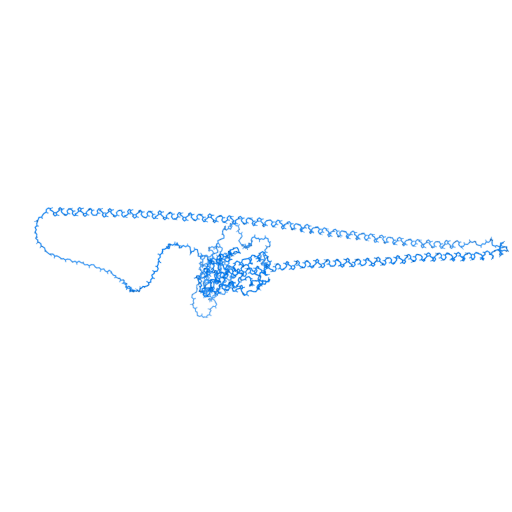653 28.076 96.048 1.00 30.23 178 GLY A CA 1
ATOM 1341 C C . GLY A 1 178 ? -60.457 27.083 96.910 1.00 30.23 178 GLY A C 1
ATOM 1342 O O . GLY A 1 178 ? -61.534 26.681 96.482 1.00 30.23 178 GLY A O 1
ATOM 1343 N N . ASN A 1 179 ? -59.959 26.796 98.128 1.00 32.75 179 ASN A N 1
ATOM 1344 C CA . ASN A 1 179 ? -60.651 26.227 99.311 1.00 32.75 179 ASN A CA 1
ATOM 1345 C C . ASN A 1 179 ? -61.053 24.722 99.289 1.00 32.75 179 ASN A C 1
ATOM 1347 O O . ASN A 1 179 ? -61.359 24.170 98.245 1.00 32.75 179 ASN A O 1
ATOM 1351 N N . ASP A 1 180 ? -61.085 23.958 100.393 1.00 33.88 180 ASP A N 1
ATOM 1352 C CA . ASP A 1 180 ? -60.903 24.262 101.819 1.00 33.88 180 ASP A CA 1
ATOM 1353 C C . ASP A 1 180 ? -60.662 22.969 102.656 1.00 33.88 180 ASP A C 1
ATOM 1355 O O . ASP A 1 180 ? -61.282 21.936 102.417 1.00 33.88 180 ASP A O 1
ATOM 1359 N N . THR A 1 181 ? -59.753 23.093 103.630 1.00 34.50 181 THR A N 1
ATOM 1360 C CA . THR A 1 181 ? -59.743 22.630 105.044 1.00 34.50 181 THR A CA 1
ATOM 1361 C C . THR A 1 181 ? -59.952 21.193 105.612 1.00 34.50 181 THR A C 1
ATOM 1363 O O . THR A 1 181 ? -61.029 20.613 105.600 1.00 34.50 181 THR A O 1
ATOM 1366 N N . THR A 1 182 ? -58.925 20.824 106.414 1.00 33.66 182 THR A N 1
ATOM 1367 C CA . THR A 1 182 ? -58.866 20.279 107.812 1.00 33.66 182 THR A CA 1
ATOM 1368 C C . THR A 1 182 ? -59.213 18.821 108.160 1.00 33.66 182 THR A C 1
ATOM 1370 O O . THR A 1 182 ? -60.379 18.450 108.197 1.00 33.66 182 THR A O 1
ATOM 1373 N N . LYS A 1 183 ? -58.208 18.080 108.674 1.00 33.91 183 LYS A N 1
ATOM 1374 C CA . LYS A 1 183 ? -58.029 17.611 110.086 1.00 33.91 183 LYS A CA 1
ATOM 1375 C C . LYS A 1 183 ? -56.985 16.474 110.135 1.00 33.91 183 LYS A C 1
ATOM 1377 O O . LYS A 1 183 ? -57.075 15.532 109.367 1.00 33.91 183 LYS A O 1
ATOM 1382 N N . GLN A 1 184 ? -55.858 16.710 110.817 1.00 32.47 184 GLN A N 1
ATOM 1383 C CA . GLN A 1 184 ? -55.471 16.080 112.097 1.00 32.47 184 GLN A CA 1
ATOM 1384 C C . GLN A 1 184 ? -55.235 14.561 112.015 1.00 32.47 184 GLN A C 1
ATOM 1386 O O . GLN A 1 184 ? -56.193 13.812 111.926 1.00 32.47 184 GLN A O 1
ATOM 1391 N N . GLU A 1 185 ? -53.969 14.132 112.105 1.00 34.44 185 GLU A N 1
ATOM 1392 C CA . GLU A 1 185 ? -53.427 13.336 113.229 1.00 34.44 185 GLU A CA 1
ATOM 1393 C C . GLU A 1 185 ? -52.038 12.759 112.883 1.00 34.44 185 GLU A C 1
ATOM 1395 O O . GLU A 1 185 ? -51.855 12.020 111.919 1.00 34.44 185 GLU A O 1
ATOM 1400 N N . GLU A 1 186 ? -51.044 13.137 113.693 1.00 44.84 186 GLU A N 1
ATOM 1401 C CA . GLU A 1 186 ? -49.776 12.426 113.895 1.00 44.84 186 GLU A CA 1
ATOM 1402 C C . GLU A 1 186 ? -50.053 10.950 114.253 1.00 44.84 186 GLU A C 1
ATOM 1404 O O . GLU A 1 186 ? -51.011 10.682 114.978 1.00 44.84 186 GLU A O 1
ATOM 1409 N N . PRO A 1 187 ? -49.226 9.976 113.826 1.00 45.78 187 PRO A N 1
ATOM 1410 C CA . PRO A 1 187 ? -47.804 9.997 114.155 1.00 45.78 187 PRO A CA 1
ATOM 1411 C C . PRO A 1 187 ? -46.899 9.511 113.019 1.00 45.78 187 PRO A C 1
ATOM 1413 O O . PRO A 1 187 ? -47.345 8.835 112.103 1.00 45.78 187 PRO A O 1
ATOM 1416 N N . ARG A 1 188 ? -45.592 9.750 113.172 1.00 42.50 188 ARG A N 1
ATOM 1417 C CA . ARG A 1 188 ? -44.501 8.765 113.005 1.00 42.50 188 ARG A CA 1
ATOM 1418 C C . ARG A 1 188 ? -43.276 9.446 112.406 1.00 42.50 188 ARG A C 1
ATOM 1420 O O . ARG A 1 188 ? -43.233 9.812 111.239 1.00 42.50 188 ARG A O 1
ATOM 1427 N N . GLN A 1 189 ? -42.200 9.460 113.184 1.00 51.72 189 GLN A N 1
ATOM 1428 C CA . GLN A 1 189 ? -40.830 9.665 112.703 1.00 51.72 189 GLN A CA 1
ATOM 1429 C C . GLN A 1 189 ? -40.454 8.768 111.498 1.00 51.72 189 GLN A C 1
ATOM 1431 O O . GLN A 1 189 ? -39.476 9.062 110.822 1.00 51.72 189 GLN A O 1
ATOM 1436 N N . GLN A 1 190 ? -41.255 7.741 111.174 1.00 52.22 190 GLN A N 1
ATOM 1437 C CA . GLN A 1 190 ? -41.113 6.903 109.981 1.00 52.22 190 GLN A CA 1
ATOM 1438 C C . GLN A 1 190 ? -41.358 7.648 108.656 1.00 52.22 190 GLN A C 1
ATOM 1440 O O . GLN A 1 190 ? -40.728 7.286 107.668 1.00 52.22 190 GLN A O 1
ATOM 1445 N N . ASP A 1 191 ? -42.194 8.694 108.605 1.00 56.88 191 ASP A N 1
ATOM 1446 C CA . ASP A 1 191 ? -42.494 9.386 107.337 1.00 56.88 191 ASP A CA 1
ATOM 1447 C C . ASP A 1 191 ? -41.410 10.397 106.937 1.00 56.88 191 ASP A C 1
ATOM 1449 O O . ASP A 1 191 ? -41.061 10.480 105.763 1.00 56.88 191 ASP A O 1
ATOM 1453 N N . LYS A 1 192 ? -40.773 11.077 107.903 1.00 64.69 192 LYS A N 1
ATOM 1454 C CA . LYS A 1 192 ? -39.565 11.886 107.637 1.00 64.69 192 LYS A CA 1
ATOM 1455 C C . LYS A 1 192 ? -38.380 11.017 107.221 1.00 64.69 192 LYS A C 1
ATOM 1457 O O . LYS A 1 192 ? -37.617 11.390 106.337 1.00 64.69 192 LYS A O 1
ATOM 1462 N N . GLU A 1 193 ? -38.243 9.840 107.828 1.00 69.00 193 GLU A N 1
ATOM 1463 C CA . GLU A 1 193 ? -37.207 8.876 107.450 1.00 69.00 193 GLU A CA 1
ATOM 1464 C C . GLU A 1 193 ? -37.475 8.270 106.060 1.00 69.00 193 GLU A C 1
ATOM 1466 O O . GLU A 1 193 ? -36.539 7.973 105.318 1.00 69.00 193 GLU A O 1
ATOM 1471 N N . LYS A 1 194 ? -38.750 8.115 105.683 1.00 77.88 194 LYS A N 1
ATOM 1472 C CA . LYS A 1 194 ? -39.174 7.688 104.347 1.00 77.88 194 LYS A CA 1
ATOM 1473 C C . LYS A 1 194 ? -38.918 8.771 103.301 1.00 77.88 194 LYS A C 1
ATOM 1475 O O . LYS A 1 194 ? -38.340 8.466 102.267 1.00 77.88 194 LYS A O 1
ATOM 1480 N N . GLU A 1 195 ? -39.242 10.026 103.592 1.00 81.62 195 GLU A N 1
ATOM 1481 C CA . GLU A 1 195 ? -38.983 11.158 102.698 1.00 81.62 195 GLU A CA 1
ATOM 1482 C C . GLU A 1 195 ? -37.476 11.406 102.507 1.00 81.62 195 GLU A C 1
ATOM 1484 O O . GLU A 1 195 ? -37.016 11.646 101.390 1.00 81.62 195 GLU A O 1
ATOM 1489 N N . GLU A 1 196 ? -36.668 11.250 103.563 1.00 81.88 196 GLU A N 1
ATOM 1490 C CA . GLU A 1 196 ? -35.208 11.319 103.454 1.00 81.88 196 GLU A CA 1
ATOM 1491 C C . GLU A 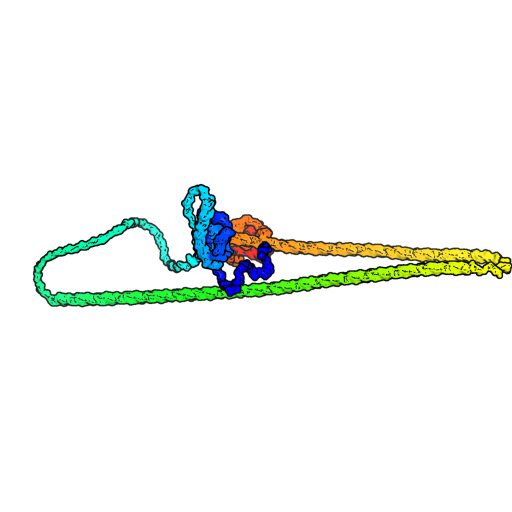1 196 ? -34.636 10.127 102.663 1.00 81.88 196 GLU A C 1
ATOM 1493 O O . GLU A 1 196 ? -33.726 10.303 101.845 1.00 81.88 196 GLU A O 1
ATOM 1498 N N . LYS A 1 197 ? -35.184 8.916 102.843 1.00 82.00 197 LYS A N 1
ATOM 1499 C CA . LYS A 1 197 ? -34.836 7.745 102.018 1.00 82.00 197 LYS A CA 1
ATOM 1500 C C . LYS A 1 197 ? -35.219 7.956 100.553 1.00 82.00 197 LYS A C 1
ATOM 1502 O O . LYS A 1 197 ? -34.395 7.667 99.688 1.00 82.00 197 LYS A O 1
ATOM 1507 N N . ASP A 1 198 ? -36.381 8.536 100.272 1.00 83.81 198 ASP A N 1
ATOM 1508 C CA . ASP A 1 198 ? -36.843 8.847 98.917 1.00 83.81 198 ASP A CA 1
ATOM 1509 C C . ASP A 1 198 ? -36.001 9.960 98.271 1.00 83.81 198 ASP A C 1
ATOM 1511 O O . ASP A 1 198 ? -35.655 9.874 97.091 1.00 83.81 198 ASP A O 1
ATOM 1515 N N . ALA A 1 199 ? -35.575 10.969 99.036 1.00 84.62 199 ALA A N 1
ATOM 1516 C CA . ALA A 1 199 ? -34.658 12.009 98.567 1.00 84.62 199 ALA A CA 1
ATOM 1517 C C . ALA A 1 199 ? -33.254 11.452 98.275 1.00 84.62 199 ALA A C 1
ATOM 1519 O O . ALA A 1 199 ? -32.638 11.802 97.263 1.00 84.62 199 ALA A O 1
ATOM 1520 N N . ARG A 1 200 ? -32.749 10.541 99.120 1.00 86.81 200 ARG A N 1
ATOM 1521 C CA . ARG A 1 200 ? -31.489 9.820 98.871 1.00 86.81 200 ARG A CA 1
ATOM 1522 C C . ARG A 1 200 ? -31.600 8.906 97.651 1.00 86.81 200 ARG A C 1
ATOM 1524 O O . ARG A 1 200 ? -30.659 8.865 96.860 1.00 86.81 200 ARG A O 1
ATOM 1531 N N . LEU A 1 201 ? -32.739 8.239 97.462 1.00 88.50 201 LEU A N 1
ATOM 1532 C CA . LEU A 1 201 ? -33.010 7.399 96.297 1.00 88.50 201 LEU A CA 1
ATOM 1533 C C . LEU A 1 201 ? -33.071 8.235 95.014 1.00 88.50 201 LEU A C 1
ATOM 1535 O O . LEU A 1 201 ? -32.378 7.903 94.058 1.00 88.50 201 LEU A O 1
ATOM 1539 N N . LYS A 1 202 ? -33.790 9.364 95.014 1.00 89.19 202 LYS A N 1
ATOM 1540 C CA . LYS A 1 202 ? -33.835 10.302 93.878 1.00 89.19 202 LYS A CA 1
ATOM 1541 C C . LYS A 1 202 ? -32.462 10.874 93.548 1.00 89.19 202 LYS A C 1
ATOM 1543 O O . LYS A 1 202 ? -32.080 10.921 92.385 1.00 89.19 202 LYS A O 1
ATOM 1548 N N . LYS A 1 203 ? -31.677 11.259 94.558 1.00 91.25 203 LYS A N 1
ATOM 1549 C CA . LYS A 1 203 ? -30.305 11.746 94.353 1.00 91.25 203 LYS A CA 1
ATOM 1550 C C . LYS A 1 203 ? -29.386 10.651 93.802 1.00 91.25 203 LYS A C 1
ATOM 1552 O O . LYS A 1 203 ? -28.509 10.942 92.993 1.00 91.25 203 LYS A O 1
ATOM 1557 N N . ALA A 1 204 ? -29.569 9.400 94.224 1.00 89.94 204 ALA A N 1
ATOM 1558 C CA . ALA A 1 204 ? -28.844 8.257 93.675 1.00 89.94 204 ALA A CA 1
ATOM 1559 C C . ALA A 1 204 ? -29.279 7.929 92.235 1.00 89.94 204 ALA A C 1
ATOM 1561 O O . ALA A 1 204 ? -28.422 7.626 91.411 1.00 89.94 204 ALA A O 1
ATOM 1562 N N . GLN A 1 205 ? -30.573 8.046 91.920 1.00 90.38 205 GLN A N 1
ATOM 1563 C CA . GLN A 1 205 ? -31.114 7.902 90.564 1.00 90.38 205 GLN A CA 1
ATOM 1564 C C . GLN A 1 205 ? -30.562 8.982 89.633 1.00 90.38 205 GLN A C 1
ATOM 1566 O O . GLN A 1 205 ? -29.966 8.641 88.622 1.00 90.38 205 GLN A O 1
ATOM 1571 N N . GLN A 1 206 ? -30.615 10.256 90.032 1.00 91.25 206 GLN A N 1
ATOM 1572 C CA . GLN A 1 206 ? -30.027 11.359 89.262 1.00 91.25 206 GLN A CA 1
ATOM 1573 C C . GLN A 1 206 ? -28.522 11.174 89.037 1.00 91.25 206 GLN A C 1
ATOM 1575 O O . GLN A 1 206 ? -28.016 11.446 87.955 1.00 91.25 206 GLN A O 1
ATOM 1580 N N . LYS A 1 207 ? -27.782 10.681 90.040 1.00 91.56 207 LYS A N 1
ATOM 1581 C CA . LYS A 1 207 ? -26.354 10.371 89.867 1.00 91.56 207 LYS A CA 1
ATOM 1582 C C . LYS A 1 207 ? -26.107 9.238 88.872 1.00 91.56 207 LYS A C 1
ATOM 1584 O O . LYS A 1 207 ? -25.113 9.305 88.159 1.00 91.56 207 LYS A O 1
ATOM 1589 N N . ARG A 1 208 ? -26.973 8.219 88.831 1.00 90.69 208 ARG A N 1
ATOM 1590 C CA . ARG A 1 208 ? -26.901 7.150 87.823 1.00 90.69 208 ARG A CA 1
ATOM 1591 C C . ARG A 1 208 ? -27.234 7.681 86.437 1.00 90.69 208 ARG A C 1
ATOM 1593 O O . ARG A 1 208 ? -26.443 7.478 85.539 1.00 90.69 208 ARG A O 1
ATOM 1600 N N . GLU A 1 209 ? -28.300 8.463 86.295 1.00 92.19 209 GLU A N 1
ATOM 1601 C CA . GLU A 1 209 ? -28.672 9.077 85.014 1.00 92.19 209 GLU A CA 1
ATOM 1602 C C . GLU A 1 209 ? -27.556 9.968 84.451 1.00 92.19 209 GLU A C 1
ATOM 1604 O O . GLU A 1 209 ? -27.259 9.911 83.262 1.00 92.19 209 GLU A O 1
ATOM 1609 N N . VAL A 1 210 ? -26.889 10.759 85.302 1.00 93.25 210 VAL A N 1
ATOM 1610 C CA . VAL A 1 210 ? -25.738 11.577 84.887 1.00 93.25 210 VAL A CA 1
ATOM 1611 C C . VAL A 1 210 ? -24.531 10.710 84.515 1.00 93.25 210 VAL A C 1
ATOM 1613 O O . VAL A 1 210 ? -23.829 11.039 83.561 1.00 93.25 210 VAL A O 1
ATOM 1616 N N . ALA A 1 211 ? -24.281 9.613 85.236 1.00 92.62 211 ALA A N 1
ATOM 1617 C CA . ALA A 1 211 ? -23.200 8.682 84.910 1.00 92.62 211 ALA A CA 1
ATOM 1618 C C . ALA A 1 211 ? -23.460 7.947 83.584 1.00 92.62 211 ALA A C 1
ATOM 1620 O O . ALA A 1 211 ? -22.577 7.921 82.731 1.00 92.62 211 ALA A O 1
ATOM 1621 N N . ASP A 1 212 ? -24.680 7.452 83.373 1.00 92.75 212 ASP A N 1
ATOM 1622 C CA . ASP A 1 212 ? -25.100 6.775 82.145 1.00 92.75 212 ASP A CA 1
ATOM 1623 C C . ASP A 1 212 ? -25.061 7.744 80.948 1.00 92.75 212 ASP A C 1
ATOM 1625 O O . ASP A 1 212 ? -24.614 7.388 79.858 1.00 92.75 212 ASP A O 1
ATOM 1629 N N . ALA A 1 213 ? -25.468 9.006 81.143 1.00 91.44 213 ALA A N 1
ATOM 1630 C CA . ALA A 1 213 ? -25.357 10.042 80.118 1.00 91.44 213 ALA A CA 1
ATOM 1631 C C . ALA A 1 213 ? -23.892 10.368 79.778 1.00 91.44 213 ALA A C 1
ATOM 1633 O O . ALA A 1 213 ? -23.560 10.536 78.604 1.00 91.44 213 ALA A O 1
ATOM 1634 N N . ALA A 1 214 ? -23.006 10.429 80.778 1.00 93.50 214 ALA A N 1
ATOM 1635 C CA . ALA A 1 214 ? -21.576 10.638 80.557 1.00 93.50 214 ALA A CA 1
ATOM 1636 C C . ALA A 1 214 ? -20.932 9.456 79.811 1.00 93.50 214 ALA A C 1
ATOM 1638 O O . ALA A 1 214 ? -20.118 9.674 78.913 1.00 93.50 214 ALA A O 1
ATOM 1639 N N . GLU A 1 215 ? -21.331 8.220 80.123 1.00 94.06 215 GLU A N 1
ATOM 1640 C CA . GLU A 1 215 ? -20.875 7.021 79.413 1.00 94.06 215 GLU A CA 1
ATOM 1641 C C . GLU A 1 215 ? -21.345 7.016 77.950 1.00 94.06 215 GLU A C 1
ATOM 1643 O O . GLU A 1 215 ? -20.542 6.770 77.051 1.00 94.06 215 GLU A O 1
ATOM 1648 N N . GLN A 1 216 ? -22.598 7.403 77.680 1.00 93.19 216 GLN A N 1
ATOM 1649 C CA . GLN A 1 216 ? -23.106 7.539 76.308 1.00 93.19 216 GLN A CA 1
ATOM 1650 C C . GLN A 1 216 ? -22.373 8.615 75.498 1.00 93.19 216 GLN A C 1
ATOM 1652 O O . GLN A 1 216 ? -22.139 8.426 74.303 1.00 93.19 216 GLN A O 1
ATOM 1657 N N . VAL A 1 217 ? -22.015 9.748 76.114 1.00 93.75 217 VAL A N 1
ATOM 1658 C CA . VAL A 1 217 ? -21.222 10.794 75.445 1.00 93.75 217 VAL A CA 1
ATOM 1659 C C . VAL A 1 217 ? -19.819 10.275 75.133 1.00 93.75 217 VAL A C 1
ATOM 1661 O O . VAL A 1 217 ? -19.388 10.374 73.986 1.00 93.75 217 VAL A O 1
ATOM 1664 N N . ALA A 1 218 ? -19.151 9.641 76.101 1.00 93.75 218 ALA A N 1
ATOM 1665 C CA . ALA A 1 218 ? -17.824 9.062 75.898 1.00 93.75 218 ALA A CA 1
ATOM 1666 C C . ALA A 1 218 ? -17.821 7.964 74.817 1.00 93.75 218 ALA A C 1
ATOM 1668 O O . ALA A 1 218 ? -16.874 7.861 74.037 1.00 93.75 218 ALA A O 1
ATOM 1669 N N . GLN A 1 219 ? -18.884 7.159 74.733 1.00 93.19 219 GLN A N 1
ATOM 1670 C CA . GLN A 1 219 ? -19.027 6.143 73.692 1.00 93.19 219 GLN A CA 1
ATOM 1671 C C . GLN A 1 219 ? -19.221 6.769 72.305 1.00 93.19 219 GLN A C 1
ATOM 1673 O O . GLN A 1 219 ? -18.547 6.363 71.361 1.00 93.19 219 GLN A O 1
ATOM 1678 N N . LYS A 1 220 ? -20.057 7.808 72.181 1.00 93.62 220 LYS A N 1
ATOM 1679 C CA . LYS A 1 220 ? -20.230 8.538 70.914 1.00 93.62 220 LYS A CA 1
ATOM 1680 C C . LYS A 1 220 ? -18.948 9.226 70.451 1.00 93.62 220 LYS A C 1
ATOM 1682 O O . LYS A 1 220 ? -18.664 9.228 69.259 1.00 93.62 220 LYS A O 1
ATOM 1687 N N . GLU A 1 221 ? -18.170 9.798 71.368 1.00 94.00 221 GLU A N 1
ATOM 1688 C CA . GLU A 1 221 ? -16.874 10.397 71.029 1.00 94.00 221 GLU A CA 1
ATOM 1689 C C . GLU A 1 221 ? -15.885 9.350 70.503 1.00 94.00 221 GLU A C 1
ATOM 1691 O O . GLU A 1 221 ? -15.206 9.609 69.510 1.00 94.00 221 GLU A O 1
ATOM 1696 N N . ARG A 1 222 ? -15.852 8.146 71.095 1.00 93.56 222 ARG A N 1
ATOM 1697 C CA . ARG A 1 222 ? -15.045 7.026 70.580 1.00 93.56 222 ARG A CA 1
ATOM 1698 C C . ARG A 1 222 ? -15.500 6.577 69.195 1.00 93.56 222 ARG A C 1
ATOM 1700 O O . ARG A 1 222 ? -14.665 6.452 68.309 1.00 93.56 222 ARG A O 1
ATOM 1707 N N . GLU A 1 223 ? -16.804 6.407 68.984 1.00 93.69 223 GLU A N 1
ATOM 1708 C CA . GLU A 1 223 ? -17.358 6.025 67.676 1.00 93.69 223 GLU A CA 1
ATOM 1709 C C . GLU A 1 223 ? -17.062 7.078 66.592 1.00 93.69 223 GLU A C 1
ATOM 1711 O O . GLU A 1 223 ? -16.744 6.729 65.454 1.00 93.69 223 GLU A O 1
ATOM 1716 N N . MET A 1 224 ? -17.122 8.375 66.928 1.00 93.62 224 MET A N 1
ATOM 1717 C CA . MET A 1 224 ? -16.734 9.436 65.992 1.00 93.62 224 MET A CA 1
ATOM 1718 C C . MET A 1 224 ? -15.230 9.433 65.697 1.00 93.62 224 MET A C 1
ATOM 1720 O O . MET A 1 224 ? -14.853 9.626 64.542 1.00 93.62 224 MET A O 1
ATOM 1724 N N . ALA A 1 225 ? -14.382 9.187 66.700 1.00 93.25 225 ALA A N 1
ATOM 1725 C CA . ALA A 1 225 ? -12.934 9.093 66.515 1.00 93.25 225 ALA A CA 1
ATOM 1726 C C . ALA A 1 225 ? -12.539 7.890 65.640 1.00 93.25 225 ALA A C 1
ATOM 1728 O O . ALA A 1 225 ? -11.752 8.052 64.708 1.00 93.25 225 ALA A O 1
ATOM 1729 N N . GLU A 1 226 ? -13.135 6.715 65.872 1.00 93.56 226 GLU A N 1
ATOM 1730 C CA . GLU A 1 226 ? -12.925 5.516 65.045 1.00 93.56 226 GLU A CA 1
ATOM 1731 C C . GLU A 1 226 ? -13.386 5.738 63.600 1.00 93.56 226 GLU A C 1
ATOM 1733 O O . GLU A 1 226 ? -12.712 5.327 62.653 1.00 93.56 226 GLU A O 1
ATOM 1738 N N . LYS A 1 227 ? -14.511 6.437 63.404 1.00 93.44 227 LYS A N 1
ATOM 1739 C CA . LYS A 1 227 ? -14.990 6.787 62.065 1.00 93.44 227 LYS A CA 1
ATOM 1740 C C . LYS A 1 227 ? -14.042 7.752 61.348 1.00 93.44 227 LYS A C 1
ATOM 1742 O O . LYS A 1 227 ? -13.750 7.542 60.175 1.00 93.44 227 LYS A O 1
ATOM 1747 N N . GLU A 1 228 ? -13.535 8.773 62.039 1.00 93.81 228 GLU A N 1
ATOM 1748 C CA . GLU A 1 228 ? -12.528 9.679 61.472 1.00 93.81 228 GLU A CA 1
ATOM 1749 C C . GLU A 1 228 ? -11.235 8.947 61.091 1.00 93.81 228 GLU A C 1
ATOM 1751 O O . GLU A 1 228 ? -10.631 9.258 60.063 1.00 93.81 228 GLU A O 1
ATOM 1756 N N . GLU A 1 229 ? -10.787 7.999 61.915 1.00 93.94 229 GLU A N 1
ATOM 1757 C CA . GLU A 1 229 ? -9.609 7.182 61.623 1.00 93.94 229 GLU A CA 1
ATOM 1758 C C . GLU A 1 229 ? -9.842 6.291 60.394 1.00 93.94 229 GLU A C 1
ATOM 1760 O O . GLU A 1 229 ? -8.994 6.247 59.501 1.00 93.94 229 GLU A O 1
ATOM 1765 N N . ALA A 1 230 ? -11.020 5.668 60.285 1.00 93.19 230 ALA A N 1
ATOM 1766 C CA . ALA A 1 230 ? -11.409 4.881 59.116 1.00 93.19 230 ALA A CA 1
ATOM 1767 C C . ALA A 1 230 ? -11.493 5.729 57.833 1.00 93.19 230 ALA A C 1
ATOM 1769 O O . ALA A 1 230 ? -11.006 5.306 56.782 1.00 93.19 230 ALA A O 1
ATOM 1770 N N . ASP A 1 231 ? -12.050 6.941 57.911 1.00 92.56 231 ASP A N 1
ATOM 1771 C CA . ASP A 1 231 ? -12.129 7.865 56.774 1.00 92.56 231 ASP A CA 1
ATOM 1772 C C . ASP A 1 231 ? -10.725 8.319 56.327 1.00 92.56 231 ASP A C 1
ATOM 1774 O O . ASP A 1 231 ? -10.437 8.342 55.127 1.00 92.56 231 ASP A O 1
ATOM 1778 N N . LYS A 1 232 ? -9.815 8.604 57.272 1.00 94.00 232 LYS A N 1
ATOM 1779 C CA . LYS A 1 232 ? -8.404 8.930 56.981 1.00 94.00 232 LYS A CA 1
ATOM 1780 C C . LYS A 1 232 ? -7.664 7.744 56.356 1.00 94.00 232 LYS A C 1
ATOM 1782 O O . LYS A 1 232 ? -6.932 7.933 55.386 1.00 94.00 232 LYS A O 1
ATOM 1787 N N . ALA A 1 233 ? -7.881 6.526 56.855 1.00 92.69 233 ALA A N 1
ATOM 1788 C CA . ALA A 1 233 ? -7.296 5.314 56.282 1.00 92.69 233 ALA A CA 1
ATOM 1789 C C . ALA A 1 233 ? -7.781 5.071 54.842 1.00 92.69 233 ALA A C 1
ATOM 1791 O O . ALA A 1 233 ? -6.981 4.743 53.966 1.00 92.69 233 ALA A O 1
ATOM 1792 N N . ASN A 1 234 ? -9.069 5.301 54.569 1.00 92.31 234 ASN A N 1
ATOM 1793 C CA . ASN A 1 234 ? -9.633 5.169 53.227 1.00 92.31 234 ASN A CA 1
ATOM 1794 C C . ASN A 1 234 ? -9.100 6.248 52.264 1.00 92.31 234 ASN A C 1
ATOM 1796 O O . ASN A 1 234 ? -8.770 5.953 51.118 1.00 92.31 234 ASN A O 1
ATOM 1800 N N . GLN A 1 235 ? -8.937 7.490 52.736 1.00 91.88 235 GLN A N 1
ATOM 1801 C CA . GLN A 1 235 ? -8.281 8.548 51.956 1.00 91.88 235 GLN A CA 1
ATOM 1802 C C . GLN A 1 235 ? -6.825 8.200 51.625 1.00 91.88 235 GLN A C 1
ATOM 1804 O O . GLN A 1 235 ? -6.380 8.444 50.504 1.00 91.88 235 GLN A O 1
ATOM 1809 N N . PHE A 1 236 ? -6.092 7.600 52.567 1.00 94.06 236 PHE A N 1
ATOM 1810 C CA . PHE A 1 236 ? -4.716 7.164 52.331 1.00 94.06 236 PHE A CA 1
ATOM 1811 C C . PHE A 1 236 ? -4.642 6.016 51.313 1.00 94.06 236 PHE A C 1
ATOM 1813 O O . PHE A 1 236 ? -3.782 6.035 50.436 1.00 94.06 236 PHE A O 1
ATOM 1820 N N . ALA A 1 237 ? -5.575 5.061 51.370 1.00 92.44 237 ALA A N 1
ATOM 1821 C CA . ALA A 1 237 ? -5.674 3.986 50.382 1.00 92.44 237 ALA A CA 1
ATOM 1822 C C . ALA A 1 237 ? -5.939 4.526 48.964 1.00 92.44 237 ALA A C 1
ATOM 1824 O O . ALA A 1 237 ? -5.245 4.139 48.027 1.00 92.44 237 ALA A O 1
ATOM 1825 N N . LEU A 1 238 ? -6.863 5.484 48.817 1.00 91.75 238 LEU A N 1
ATOM 1826 C CA . LEU A 1 238 ? -7.129 6.154 47.536 1.00 91.75 238 LEU A CA 1
ATOM 1827 C C . LEU A 1 238 ? -5.914 6.940 47.020 1.00 91.75 238 LEU A C 1
ATOM 1829 O O . LEU A 1 238 ? -5.658 6.968 45.818 1.00 91.75 238 LEU A O 1
ATOM 1833 N N . ALA A 1 239 ? -5.153 7.577 47.915 1.00 92.31 239 ALA A N 1
ATOM 1834 C CA . ALA A 1 239 ? -3.931 8.283 47.538 1.00 92.31 239 ALA A CA 1
ATOM 1835 C C . ALA A 1 239 ? -2.835 7.323 47.043 1.00 92.31 239 ALA A C 1
ATOM 1837 O O . ALA A 1 239 ? -2.121 7.658 46.100 1.00 92.31 239 ALA A O 1
ATOM 1838 N N . LEU A 1 240 ? -2.716 6.132 47.641 1.00 93.88 240 LEU A N 1
ATOM 1839 C CA . LEU A 1 240 ? -1.787 5.095 47.182 1.00 93.88 240 LEU A CA 1
ATOM 1840 C C . LEU A 1 240 ? -2.181 4.531 45.811 1.00 93.88 240 LEU A C 1
ATOM 1842 O O . LEU A 1 240 ? -1.315 4.402 44.951 1.00 93.88 240 LEU A O 1
ATOM 1846 N N . GLU A 1 241 ? -3.467 4.263 45.580 1.00 92.94 241 GLU A N 1
ATOM 1847 C CA . GLU A 1 241 ? -3.967 3.808 44.272 1.00 92.94 241 GLU A CA 1
ATOM 1848 C C . GLU A 1 241 ? -3.698 4.856 43.178 1.00 92.94 241 GLU A C 1
ATOM 1850 O O . GLU A 1 241 ? -3.191 4.530 42.106 1.00 92.94 241 GLU A O 1
ATOM 1855 N N . ALA A 1 242 ? -3.919 6.141 43.480 1.00 90.50 242 ALA A N 1
ATOM 1856 C CA . ALA A 1 242 ? -3.614 7.233 42.556 1.00 90.50 242 ALA A CA 1
ATOM 1857 C C . ALA A 1 242 ? -2.110 7.361 42.237 1.00 90.50 242 ALA A C 1
ATOM 1859 O O . ALA A 1 242 ? -1.754 7.745 41.121 1.00 90.50 242 ALA A O 1
ATOM 1860 N N . LEU A 1 243 ? -1.225 7.055 43.195 1.00 93.88 243 LEU A N 1
ATOM 1861 C CA . LEU A 1 243 ? 0.223 7.029 42.962 1.00 93.88 243 LEU A CA 1
ATOM 1862 C C . LEU A 1 243 ? 0.632 5.851 42.070 1.00 93.88 243 LEU A C 1
ATOM 1864 O O . LEU A 1 243 ? 1.435 6.044 41.161 1.00 93.88 243 LEU A O 1
ATOM 1868 N N . GLU A 1 244 ? 0.049 4.670 42.279 1.00 94.12 244 GLU A N 1
ATOM 1869 C CA . GLU A 1 244 ? 0.305 3.489 41.444 1.00 94.12 244 GLU A CA 1
ATOM 1870 C C . GLU A 1 244 ? -0.169 3.708 39.995 1.00 94.12 244 GLU A C 1
ATOM 1872 O O . GLU A 1 244 ? 0.525 3.360 39.038 1.00 94.12 244 GLU A O 1
ATOM 1877 N N . ASP A 1 245 ? -1.326 4.345 39.806 1.00 89.62 245 ASP A N 1
ATOM 1878 C CA . ASP A 1 245 ? -1.823 4.709 38.476 1.00 89.62 245 ASP A CA 1
ATOM 1879 C C . ASP A 1 245 ? -0.950 5.775 37.796 1.00 89.62 245 ASP A C 1
ATOM 1881 O O . ASP A 1 245 ? -0.726 5.719 36.581 1.00 89.62 245 ASP A O 1
ATOM 1885 N N . ALA A 1 246 ? -0.414 6.730 38.563 1.00 88.75 246 ALA A N 1
ATOM 1886 C CA . ALA A 1 246 ? 0.531 7.718 38.050 1.00 88.75 246 ALA A CA 1
ATOM 1887 C C . ALA A 1 246 ? 1.863 7.074 37.622 1.00 88.75 246 ALA A C 1
ATOM 1889 O O . ALA A 1 246 ? 2.395 7.436 36.571 1.00 88.75 246 ALA A O 1
ATOM 1890 N N . GLU A 1 247 ? 2.365 6.095 38.381 1.00 94.25 247 GLU A N 1
ATOM 1891 C CA . GLU A 1 247 ? 3.559 5.309 38.039 1.00 94.25 247 GLU A CA 1
ATOM 1892 C C . GLU A 1 247 ? 3.340 4.511 36.746 1.00 94.25 247 GLU A C 1
ATOM 1894 O O . GLU A 1 247 ? 4.085 4.686 35.782 1.00 94.25 247 GLU A O 1
ATOM 1899 N N . LYS A 1 248 ? 2.228 3.770 36.636 1.00 91.56 248 LYS A N 1
ATOM 1900 C CA . LYS A 1 248 ? 1.856 3.057 35.397 1.00 91.56 248 LYS A CA 1
ATOM 1901 C C . LYS A 1 248 ? 1.719 3.996 34.198 1.00 91.56 248 LYS A C 1
ATOM 1903 O O . LYS A 1 248 ? 2.107 3.652 33.079 1.00 91.56 248 LYS A O 1
ATOM 1908 N N . SER A 1 249 ? 1.156 5.189 34.406 1.00 88.44 249 SER A N 1
ATOM 1909 C CA . SER A 1 249 ? 1.059 6.204 33.353 1.00 88.44 249 SER A CA 1
ATOM 1910 C C . SER A 1 249 ? 2.432 6.751 32.949 1.00 88.44 249 SER A C 1
ATOM 1912 O O . SER A 1 249 ? 2.617 7.083 31.775 1.00 88.44 249 SER A O 1
ATOM 1914 N N . SER A 1 250 ? 3.374 6.864 33.890 1.00 93.69 250 SER A N 1
ATOM 1915 C CA . SER A 1 250 ? 4.758 7.272 33.629 1.00 93.69 250 SER A CA 1
ATOM 1916 C C . SER A 1 250 ? 5.493 6.217 32.802 1.00 93.69 250 SER A C 1
ATOM 1918 O O . SER A 1 250 ? 6.037 6.551 31.749 1.00 93.69 250 SER A O 1
ATOM 1920 N N . ASP A 1 251 ? 5.407 4.943 33.189 1.00 91.50 251 ASP A N 1
ATOM 1921 C CA . ASP A 1 251 ? 6.014 3.821 32.457 1.00 91.50 251 ASP A CA 1
ATOM 1922 C C . ASP A 1 251 ? 5.488 3.734 31.019 1.00 91.50 251 ASP A C 1
ATOM 1924 O O . ASP A 1 251 ? 6.234 3.531 30.056 1.00 91.50 251 ASP A O 1
ATOM 1928 N N . PHE A 1 252 ? 4.181 3.947 30.839 1.00 85.38 252 PHE A N 1
ATOM 1929 C CA . PHE A 1 252 ? 3.577 3.978 29.511 1.00 85.38 252 PHE A CA 1
ATOM 1930 C C . PHE A 1 252 ? 4.071 5.168 28.674 1.00 85.38 252 PHE A C 1
ATOM 1932 O O . PHE A 1 252 ? 4.276 5.033 27.464 1.00 85.38 252 PHE A O 1
ATOM 1939 N N . ALA A 1 253 ? 4.276 6.336 29.290 1.00 86.38 253 ALA A N 1
ATOM 1940 C CA . ALA A 1 253 ? 4.841 7.496 28.607 1.00 86.38 253 ALA A CA 1
ATOM 1941 C C . ALA A 1 253 ? 6.303 7.254 28.189 1.00 86.38 253 ALA A C 1
ATOM 1943 O O . ALA A 1 253 ? 6.670 7.597 27.063 1.00 86.38 253 ALA A O 1
ATOM 1944 N N . GLU A 1 254 ? 7.103 6.607 29.039 1.00 94.12 254 GLU A N 1
ATOM 1945 C CA . GLU A 1 254 ? 8.487 6.226 28.736 1.00 94.12 254 GLU A CA 1
ATOM 1946 C C . GLU A 1 254 ? 8.560 5.212 27.586 1.00 94.12 254 GLU A C 1
ATOM 1948 O O . GLU A 1 254 ? 9.332 5.391 26.642 1.00 94.12 254 GLU A O 1
ATOM 1953 N N . LEU A 1 255 ? 7.682 4.203 27.577 1.00 92.31 255 LEU A N 1
ATOM 1954 C CA . LEU A 1 255 ? 7.587 3.253 26.466 1.00 92.31 255 LEU A CA 1
ATOM 1955 C C . LEU A 1 255 ? 7.263 3.961 25.140 1.00 92.31 255 LEU A C 1
ATOM 1957 O O . LEU A 1 255 ? 7.876 3.669 24.112 1.00 92.31 255 LEU A O 1
ATOM 1961 N N . ARG A 1 256 ? 6.334 4.928 25.154 1.00 88.50 256 ARG A N 1
ATOM 1962 C CA . ARG A 1 256 ? 6.002 5.724 23.959 1.00 88.50 256 ARG A CA 1
ATOM 1963 C C . ARG A 1 256 ? 7.168 6.592 23.497 1.00 88.50 256 ARG A C 1
ATOM 1965 O O . ARG A 1 256 ? 7.350 6.730 22.287 1.00 88.50 256 ARG A O 1
ATOM 1972 N N . LEU A 1 257 ? 7.941 7.158 24.425 1.00 90.31 257 LEU A N 1
ATOM 1973 C CA . LEU A 1 257 ? 9.140 7.931 24.100 1.00 90.31 257 LEU A CA 1
ATOM 1974 C C . LEU A 1 257 ? 10.187 7.041 23.416 1.00 90.31 257 LEU A C 1
ATOM 1976 O O . LEU A 1 257 ? 10.653 7.386 22.333 1.00 90.31 257 LEU A O 1
ATOM 1980 N N . ASN A 1 258 ? 10.455 5.856 23.969 1.00 89.94 258 ASN A N 1
ATOM 1981 C CA . ASN A 1 258 ? 11.394 4.888 23.396 1.00 89.94 258 ASN A CA 1
ATOM 1982 C C . ASN A 1 258 ? 10.971 4.416 21.990 1.00 89.94 258 ASN A C 1
ATOM 1984 O O . ASN A 1 258 ? 11.808 4.314 21.091 1.00 89.94 258 ASN A O 1
ATOM 1988 N N . CYS A 1 259 ? 9.673 4.182 21.757 1.00 85.75 259 CYS A N 1
ATOM 1989 C CA . CYS A 1 259 ? 9.160 3.888 20.414 1.00 85.75 259 CYS A CA 1
ATOM 1990 C C . CYS A 1 259 ? 9.389 5.058 19.442 1.00 85.75 259 CYS A C 1
ATOM 1992 O O . CYS A 1 259 ? 9.866 4.845 18.329 1.00 85.75 259 CYS A O 1
ATOM 1994 N N . ALA A 1 260 ? 9.113 6.296 19.864 1.00 85.12 260 ALA A N 1
ATOM 1995 C CA . ALA A 1 260 ? 9.321 7.475 19.023 1.00 85.12 260 ALA A CA 1
ATOM 1996 C C . ALA A 1 260 ? 10.810 7.710 18.696 1.00 85.12 260 ALA A C 1
ATOM 1998 O O . ALA A 1 260 ? 11.149 8.128 17.585 1.00 85.12 260 ALA A O 1
ATOM 1999 N N . GLU A 1 261 ? 11.715 7.420 19.634 1.00 92.25 261 GLU A N 1
ATOM 2000 C CA . GLU A 1 261 ? 13.161 7.475 19.404 1.00 92.25 261 GLU A CA 1
ATOM 2001 C C . GLU A 1 261 ? 13.632 6.414 18.399 1.00 92.25 261 GLU A C 1
ATOM 2003 O O . GLU A 1 261 ? 14.456 6.719 17.527 1.00 92.25 261 GLU A O 1
ATOM 2008 N N . ALA A 1 262 ? 13.079 5.198 18.463 1.00 90.19 262 ALA A N 1
ATOM 2009 C CA . ALA A 1 262 ? 13.357 4.137 17.496 1.00 90.19 262 ALA A CA 1
ATOM 2010 C C . ALA A 1 262 ? 12.889 4.520 16.079 1.00 90.19 262 ALA A C 1
ATOM 2012 O O . ALA A 1 262 ? 13.667 4.407 15.125 1.00 90.19 262 ALA A O 1
ATOM 2013 N N . ASP A 1 263 ? 11.678 5.069 15.950 1.00 86.81 263 ASP A N 1
ATOM 2014 C CA . ASP A 1 263 ? 11.147 5.569 14.677 1.00 86.81 263 ASP A CA 1
ATOM 2015 C C . ASP A 1 263 ? 12.027 6.695 14.109 1.00 86.81 263 ASP A C 1
ATOM 2017 O O . ASP A 1 263 ? 12.376 6.704 12.923 1.00 86.81 263 ASP A O 1
ATOM 2021 N N . LEU A 1 264 ? 12.464 7.635 14.956 1.00 91.88 264 LEU A N 1
ATOM 2022 C CA . LEU A 1 264 ? 13.370 8.712 14.551 1.00 91.88 264 LEU A CA 1
ATOM 2023 C C . LEU A 1 264 ? 14.729 8.170 14.075 1.00 91.88 264 LEU A C 1
ATOM 2025 O O . LEU A 1 264 ? 15.303 8.690 13.109 1.00 91.88 264 LEU A O 1
ATOM 2029 N N . ALA A 1 265 ? 15.260 7.134 14.728 1.00 91.88 265 ALA A N 1
ATOM 2030 C CA . ALA A 1 265 ? 16.496 6.475 14.315 1.00 91.88 265 ALA A CA 1
ATOM 2031 C C . ALA A 1 265 ? 16.345 5.779 12.951 1.00 91.88 265 ALA A C 1
ATOM 2033 O O . ALA A 1 265 ? 17.236 5.891 12.097 1.00 91.88 265 ALA A O 1
ATOM 2034 N N . GLU A 1 266 ? 15.206 5.130 12.696 1.00 92.94 266 GLU A N 1
ATOM 2035 C CA . GLU A 1 266 ? 14.904 4.539 11.393 1.00 92.94 266 GLU A CA 1
ATOM 2036 C C . GLU A 1 266 ? 14.785 5.604 10.294 1.00 92.94 266 GLU A C 1
ATOM 2038 O O . GLU A 1 266 ? 15.411 5.468 9.236 1.00 92.94 266 GLU A O 1
ATOM 2043 N N . GLN A 1 267 ? 14.087 6.711 10.558 1.00 90.31 267 GLN A N 1
ATOM 2044 C CA . GLN A 1 267 ? 13.983 7.836 9.622 1.00 90.31 267 GLN A CA 1
ATOM 2045 C C . GLN A 1 267 ? 15.360 8.425 9.283 1.00 90.31 267 GLN A C 1
ATOM 2047 O O . GLN A 1 267 ? 15.671 8.659 8.111 1.00 90.31 267 GLN A O 1
ATOM 2052 N N . LYS A 1 268 ? 16.247 8.583 10.275 1.00 94.81 268 LYS A N 1
ATOM 2053 C CA . LYS A 1 268 ? 17.643 9.004 10.044 1.00 94.81 268 LYS A CA 1
ATOM 2054 C C . LYS A 1 268 ? 18.408 8.005 9.170 1.00 94.81 268 LYS A C 1
ATOM 2056 O O . LYS A 1 268 ? 19.174 8.419 8.294 1.00 94.81 268 LYS A O 1
ATOM 2061 N N . ARG A 1 269 ? 18.198 6.696 9.360 1.00 95.50 269 ARG A N 1
ATOM 2062 C CA . ARG A 1 269 ? 18.810 5.645 8.526 1.00 95.50 269 ARG A CA 1
ATOM 2063 C C . ARG A 1 269 ? 18.325 5.723 7.077 1.00 95.50 269 ARG A C 1
ATOM 2065 O O . ARG A 1 269 ? 19.146 5.651 6.159 1.00 95.50 269 ARG A O 1
ATOM 2072 N N . LEU A 1 270 ? 17.020 5.902 6.868 1.00 90.62 270 LEU A N 1
ATOM 2073 C CA . LEU A 1 270 ? 16.421 6.057 5.539 1.00 90.62 270 LEU A CA 1
ATOM 2074 C C . LEU A 1 270 ? 16.922 7.324 4.840 1.00 90.62 270 LEU A C 1
ATOM 2076 O O . LEU A 1 270 ? 17.325 7.256 3.678 1.00 90.62 270 LEU A O 1
ATOM 2080 N N . LEU A 1 271 ? 17.002 8.446 5.559 1.00 95.00 271 LEU A N 1
ATOM 2081 C CA . LEU A 1 271 ? 17.551 9.695 5.033 1.00 95.00 271 LEU A CA 1
ATOM 2082 C C . LEU A 1 271 ? 19.014 9.528 4.598 1.00 95.00 271 LEU A C 1
ATOM 2084 O O . LEU A 1 271 ? 19.382 9.938 3.499 1.00 95.00 271 LEU A O 1
ATOM 2088 N N . LYS A 1 272 ? 19.844 8.851 5.404 1.00 96.00 272 LYS A N 1
ATOM 2089 C CA . LYS A 1 272 ? 21.241 8.553 5.047 1.00 96.00 272 LYS A CA 1
ATOM 2090 C C . LYS A 1 272 ? 21.341 7.709 3.769 1.00 96.00 272 LYS A C 1
ATOM 2092 O O . LYS A 1 272 ? 22.176 7.995 2.913 1.00 96.00 272 LYS A O 1
ATOM 2097 N N . LYS A 1 273 ? 20.470 6.705 3.606 1.00 94.88 273 LYS A N 1
ATOM 2098 C CA . LYS A 1 273 ? 20.390 5.887 2.382 1.00 94.88 273 LYS A CA 1
ATOM 2099 C C . LYS A 1 273 ? 19.967 6.719 1.163 1.00 94.88 273 LYS A C 1
ATOM 2101 O O . LYS A 1 273 ? 20.549 6.564 0.089 1.00 94.88 273 LYS A O 1
ATOM 2106 N N . ALA A 1 274 ? 18.995 7.617 1.325 1.00 89.31 274 ALA A N 1
ATOM 2107 C CA . ALA A 1 274 ? 18.545 8.512 0.260 1.00 89.31 274 ALA A CA 1
ATOM 2108 C C . ALA A 1 274 ? 19.657 9.477 -0.186 1.00 89.31 274 ALA A C 1
ATOM 2110 O O . ALA A 1 274 ? 19.878 9.641 -1.384 1.00 89.31 274 ALA A O 1
ATOM 2111 N N . VAL A 1 275 ? 20.414 10.044 0.760 1.00 95.94 275 VAL A N 1
ATOM 2112 C CA . VAL A 1 275 ? 21.571 10.908 0.465 1.00 95.94 275 VAL A CA 1
ATOM 2113 C C . VAL A 1 275 ? 22.645 10.157 -0.328 1.00 95.94 275 VAL A C 1
ATOM 2115 O O . VAL A 1 275 ? 23.122 10.682 -1.331 1.00 95.94 275 VAL A O 1
ATOM 2118 N N . LEU A 1 276 ? 22.980 8.917 0.054 1.00 95.88 276 LEU A N 1
ATOM 2119 C CA . LEU A 1 276 ? 23.924 8.085 -0.710 1.00 95.88 276 LEU A CA 1
ATOM 2120 C C . LEU A 1 276 ? 23.422 7.812 -2.135 1.00 95.88 276 LEU A C 1
ATOM 2122 O O . LEU A 1 276 ? 24.172 7.965 -3.093 1.00 95.88 276 LEU A O 1
ATOM 2126 N N . THR A 1 277 ? 22.134 7.500 -2.285 1.00 90.38 277 THR A N 1
ATOM 2127 C CA . THR A 1 277 ? 21.519 7.255 -3.601 1.00 90.38 277 THR A CA 1
ATOM 2128 C C . THR A 1 277 ? 21.565 8.507 -4.490 1.00 90.38 277 THR A C 1
ATOM 2130 O O . THR A 1 277 ? 21.843 8.420 -5.686 1.00 90.38 277 THR A O 1
ATOM 2133 N N . LEU A 1 278 ? 21.326 9.693 -3.916 1.00 91.69 278 LEU A N 1
ATOM 2134 C CA . LEU A 1 278 ? 21.437 10.969 -4.630 1.00 91.69 278 LEU A CA 1
ATOM 2135 C C . LEU A 1 278 ? 22.881 11.289 -5.024 1.00 91.69 278 LEU A C 1
ATOM 2137 O O . LEU A 1 278 ? 23.103 11.816 -6.116 1.00 91.69 278 LEU A O 1
ATOM 2141 N N . GLN A 1 279 ? 23.852 10.954 -4.173 1.00 96.88 279 GLN A N 1
ATOM 2142 C CA . GLN A 1 279 ? 25.268 11.113 -4.494 1.00 96.88 279 GLN A CA 1
ATOM 2143 C C . GLN A 1 279 ? 25.669 10.211 -5.668 1.00 96.88 279 GLN A C 1
ATOM 2145 O O . GLN A 1 279 ? 26.212 10.710 -6.649 1.00 96.88 279 GLN A O 1
ATOM 2150 N N . GLU A 1 280 ? 25.296 8.929 -5.650 1.00 94.38 280 GLU A N 1
ATOM 2151 C CA . GLU A 1 280 ? 25.543 8.016 -6.776 1.00 94.38 280 GLU A CA 1
ATOM 2152 C C . GLU A 1 280 ? 24.896 8.507 -8.082 1.00 94.38 280 GLU A C 1
ATOM 2154 O O . GLU A 1 280 ? 25.482 8.402 -9.163 1.00 94.38 280 GLU A O 1
ATOM 2159 N N . ALA A 1 281 ? 23.680 9.057 -8.008 1.00 88.44 281 ALA A N 1
ATOM 2160 C CA . ALA A 1 281 ? 23.005 9.637 -9.167 1.00 88.44 281 ALA A CA 1
ATOM 2161 C C . ALA A 1 281 ? 23.734 10.885 -9.696 1.00 88.44 281 ALA A C 1
ATOM 2163 O O . ALA A 1 281 ? 23.832 11.076 -10.913 1.00 88.44 281 ALA A O 1
ATOM 2164 N N . ARG A 1 282 ? 24.275 11.721 -8.800 1.00 93.88 282 ARG A N 1
ATOM 2165 C CA . ARG A 1 282 ? 25.094 12.886 -9.153 1.00 93.88 282 ARG A CA 1
ATOM 2166 C C . ARG A 1 282 ? 26.388 12.462 -9.844 1.00 93.88 282 ARG A C 1
ATOM 2168 O O . ARG A 1 282 ? 26.677 12.992 -10.915 1.00 93.88 282 ARG A O 1
ATOM 2175 N N . ASP A 1 283 ? 27.088 11.474 -9.298 1.00 94.88 283 ASP A N 1
ATOM 2176 C CA . ASP A 1 283 ? 28.342 10.963 -9.859 1.00 94.88 283 ASP A CA 1
ATOM 2177 C C . ASP A 1 283 ? 28.108 10.346 -11.250 1.00 94.88 283 ASP A C 1
ATOM 2179 O O . ASP A 1 283 ? 28.847 10.622 -12.195 1.00 94.88 283 ASP A O 1
ATOM 2183 N N . LYS A 1 284 ? 27.008 9.597 -11.435 1.00 93.06 284 LYS A N 1
ATOM 2184 C CA . LYS A 1 284 ? 26.595 9.074 -12.754 1.00 93.06 284 LYS A CA 1
ATOM 2185 C C . LYS A 1 284 ? 26.294 10.188 -13.757 1.00 93.06 284 LYS A C 1
ATOM 2187 O O . LYS A 1 284 ? 26.668 10.079 -14.926 1.00 93.06 284 LYS A O 1
ATOM 2192 N N . ARG A 1 285 ? 25.624 11.261 -13.325 1.00 93.62 285 ARG A N 1
ATOM 2193 C CA . ARG A 1 285 ? 25.342 12.428 -14.176 1.00 93.62 285 ARG A CA 1
ATOM 2194 C C . ARG A 1 285 ? 26.630 13.140 -14.587 1.00 93.62 285 ARG A C 1
ATOM 2196 O O . ARG A 1 285 ? 26.752 13.543 -15.741 1.00 93.62 285 ARG A O 1
ATOM 2203 N N . GLU A 1 286 ? 27.569 13.303 -13.663 1.00 96.81 286 GLU A N 1
ATOM 2204 C CA . GLU A 1 286 ? 28.867 13.924 -13.930 1.00 96.81 286 GLU A CA 1
ATOM 2205 C C . GLU A 1 286 ? 29.710 13.072 -14.883 1.00 96.81 286 GLU A C 1
ATOM 2207 O O . GLU A 1 286 ? 30.209 13.582 -15.885 1.00 96.81 286 GLU A O 1
ATOM 2212 N N . TRP A 1 287 ? 29.746 11.757 -14.667 1.00 95.38 287 TRP A N 1
ATOM 2213 C CA . TRP A 1 287 ? 30.370 10.811 -15.590 1.00 95.38 287 TRP A CA 1
ATOM 2214 C C . TRP A 1 287 ? 29.765 10.885 -17.000 1.00 95.38 287 TRP A C 1
ATOM 2216 O O . TRP A 1 287 ? 30.495 10.969 -17.988 1.00 95.38 287 TRP A O 1
ATOM 2226 N N . ALA A 1 288 ? 28.434 10.926 -17.115 1.00 91.12 288 ALA A N 1
ATOM 2227 C CA . ALA A 1 288 ? 27.760 11.061 -18.406 1.00 91.12 288 ALA A CA 1
ATOM 2228 C C . ALA A 1 288 ? 28.083 12.401 -19.090 1.00 91.12 288 ALA A C 1
ATOM 2230 O O . ALA A 1 288 ? 28.294 12.440 -20.302 1.00 91.12 288 ALA A O 1
ATOM 2231 N N . LYS A 1 289 ? 28.170 13.493 -18.319 1.00 92.88 289 LYS A N 1
ATOM 2232 C CA . LYS A 1 289 ? 28.568 14.813 -18.824 1.00 92.88 289 LYS A CA 1
ATOM 2233 C C . LYS A 1 289 ? 29.997 14.791 -19.373 1.00 92.88 289 LYS A C 1
ATOM 2235 O O . LYS A 1 289 ? 30.219 15.294 -20.473 1.00 92.88 289 LYS A O 1
ATOM 2240 N N . ASN A 1 290 ? 30.927 14.168 -18.652 1.00 95.75 290 ASN A N 1
ATOM 2241 C CA . ASN A 1 290 ? 32.312 14.011 -19.099 1.00 95.75 290 ASN A CA 1
ATOM 2242 C C . ASN A 1 290 ? 32.380 13.173 -20.379 1.00 95.75 290 ASN A C 1
ATOM 2244 O O . ASN A 1 290 ? 33.011 13.588 -21.342 1.00 95.75 290 ASN A O 1
ATOM 2248 N N . ARG A 1 291 ? 31.609 12.083 -20.464 1.00 94.12 291 ARG A N 1
ATOM 2249 C CA . ARG A 1 291 ? 31.537 11.254 -21.675 1.00 94.12 291 ARG A CA 1
ATOM 2250 C C . ARG A 1 291 ? 31.018 12.021 -22.894 1.00 94.12 291 ARG A C 1
ATOM 2252 O O . ARG A 1 291 ? 31.547 11.852 -23.988 1.00 94.12 291 ARG A O 1
ATOM 2259 N N . VAL A 1 292 ? 30.005 12.875 -22.728 1.00 91.06 292 VAL A N 1
ATOM 2260 C CA . VAL A 1 292 ? 29.532 13.753 -23.814 1.00 91.06 292 VAL A CA 1
ATOM 2261 C C . VAL A 1 292 ? 30.631 14.733 -24.233 1.00 91.06 292 VAL A C 1
ATOM 2263 O O . VAL A 1 292 ? 30.860 14.913 -25.429 1.00 91.06 292 VAL A O 1
ATOM 2266 N N . ASN A 1 293 ? 31.351 15.316 -23.274 1.00 94.44 293 ASN A N 1
ATOM 2267 C CA . ASN A 1 293 ? 32.469 16.212 -23.559 1.00 94.44 293 ASN A CA 1
ATOM 2268 C C . ASN A 1 293 ? 33.605 15.502 -24.319 1.00 94.44 293 ASN A C 1
ATOM 2270 O O . ASN A 1 293 ? 34.085 16.022 -25.322 1.00 94.44 293 ASN A O 1
ATOM 2274 N N . ASP A 1 294 ? 33.958 14.277 -23.928 1.00 94.19 294 ASP A N 1
ATOM 2275 C CA . ASP A 1 294 ? 34.971 13.470 -24.617 1.00 94.19 294 ASP A CA 1
ATOM 2276 C C . ASP A 1 294 ? 34.554 13.158 -26.059 1.00 94.19 294 ASP A C 1
ATOM 2278 O O . ASP A 1 294 ? 35.355 13.278 -26.986 1.00 94.19 294 ASP A O 1
ATOM 2282 N N . THR A 1 295 ? 33.276 12.823 -26.284 1.00 90.69 295 THR A N 1
ATOM 2283 C CA . THR A 1 295 ? 32.762 12.611 -27.649 1.00 90.69 295 THR A CA 1
ATOM 2284 C C . THR A 1 295 ? 32.772 13.888 -28.486 1.00 90.69 295 THR A C 1
ATOM 2286 O O . THR A 1 295 ? 32.989 13.824 -29.696 1.00 90.69 295 THR A O 1
ATOM 2289 N N . PHE A 1 296 ? 32.566 15.048 -27.857 1.00 93.88 296 PHE A N 1
ATOM 2290 C CA . PHE A 1 296 ? 32.654 16.341 -28.525 1.00 93.88 296 PHE A CA 1
ATOM 2291 C C . PHE A 1 296 ? 34.099 16.647 -28.945 1.00 93.88 296 PHE A C 1
ATOM 2293 O O . PHE A 1 296 ? 34.330 16.940 -30.118 1.00 93.88 296 PHE A O 1
ATOM 2300 N N . ILE A 1 297 ? 35.068 16.471 -28.039 1.00 94.75 297 ILE A N 1
ATOM 2301 C CA . ILE A 1 297 ? 36.503 16.641 -28.329 1.00 94.75 297 ILE A CA 1
ATOM 2302 C C . ILE A 1 297 ? 36.946 15.681 -29.440 1.00 94.75 297 ILE A C 1
ATOM 2304 O O . ILE A 1 297 ? 37.597 16.095 -30.397 1.00 94.75 297 ILE A O 1
ATOM 2308 N N . ALA A 1 298 ? 36.550 14.406 -29.372 1.00 93.94 298 ALA A N 1
ATOM 2309 C CA . ALA A 1 298 ? 36.875 13.422 -30.406 1.00 93.94 298 ALA A CA 1
ATOM 2310 C C . ALA A 1 298 ? 36.318 13.817 -31.785 1.00 93.94 298 ALA A C 1
ATOM 2312 O O . ALA A 1 298 ? 37.001 13.669 -32.798 1.00 93.94 298 ALA A O 1
ATOM 2313 N N . LYS A 1 299 ? 35.096 14.364 -31.833 1.00 94.75 299 LYS A N 1
ATOM 2314 C CA . LYS A 1 299 ? 34.493 14.871 -33.072 1.00 94.75 299 LYS A CA 1
ATOM 2315 C C . LYS A 1 299 ? 35.253 16.077 -33.628 1.00 94.75 299 LYS A C 1
ATOM 2317 O O . LYS A 1 299 ? 35.421 16.171 -34.842 1.00 94.75 299 LYS A O 1
ATOM 2322 N N . GLU A 1 300 ? 35.703 16.983 -32.766 1.00 95.69 300 GLU A N 1
ATOM 2323 C CA . GLU A 1 300 ? 36.491 18.152 -33.164 1.00 95.69 300 GLU A CA 1
ATOM 2324 C C . GLU A 1 300 ? 37.861 17.743 -33.726 1.00 95.69 300 GLU A C 1
ATOM 2326 O O . GLU A 1 300 ? 38.248 18.213 -34.797 1.00 95.69 300 GLU A O 1
ATOM 2331 N N . MET A 1 301 ? 38.540 16.781 -33.086 1.00 94.31 301 MET A N 1
ATOM 2332 C CA . MET A 1 301 ? 39.785 16.201 -33.605 1.00 94.31 301 MET A CA 1
ATOM 2333 C C . MET A 1 301 ? 39.580 15.535 -34.970 1.00 94.31 301 MET A C 1
ATOM 2335 O O . MET A 1 301 ? 40.314 15.838 -35.908 1.00 94.31 301 MET A O 1
ATOM 2339 N N . ALA A 1 302 ? 38.544 14.702 -35.119 1.00 93.06 302 ALA A N 1
ATOM 2340 C CA . ALA A 1 302 ? 38.236 14.040 -36.388 1.00 93.06 302 ALA A CA 1
ATOM 2341 C C . ALA A 1 302 ? 37.922 15.046 -37.513 1.00 93.06 302 ALA A C 1
ATOM 2343 O O . ALA A 1 302 ? 38.322 14.850 -38.661 1.00 93.06 302 ALA A O 1
ATOM 2344 N N . LEU A 1 303 ? 37.240 16.153 -37.193 1.00 94.31 303 LEU A N 1
ATOM 2345 C CA . LEU A 1 303 ? 36.994 17.234 -38.148 1.00 94.31 303 LEU A CA 1
ATOM 2346 C C . LEU A 1 303 ? 38.300 17.944 -38.543 1.00 94.31 303 LEU A C 1
ATOM 2348 O O . LEU A 1 303 ? 38.503 18.244 -39.721 1.00 94.31 303 LEU A O 1
ATOM 2352 N N . GLY A 1 304 ? 39.201 18.175 -37.585 1.00 93.94 304 GLY A N 1
ATOM 2353 C CA . GLY A 1 304 ? 40.534 18.722 -37.839 1.00 93.94 304 GLY A CA 1
ATOM 2354 C C . GLY A 1 304 ? 41.378 17.824 -38.750 1.00 93.94 304 GLY A C 1
ATOM 2355 O O . GLY A 1 304 ? 41.957 18.305 -39.728 1.00 93.94 304 GLY A O 1
ATOM 2356 N N . GLU A 1 305 ? 41.390 16.515 -38.495 1.00 94.25 305 GLU A N 1
ATOM 2357 C CA . GLU A 1 305 ? 42.052 15.517 -39.345 1.00 94.25 305 GLU A CA 1
ATOM 2358 C C . GLU A 1 305 ? 41.446 15.475 -40.750 1.00 94.25 305 GLU A C 1
ATOM 2360 O O . GLU A 1 305 ? 42.179 15.466 -41.741 1.00 94.25 305 GLU A O 1
ATOM 2365 N N . GLN A 1 306 ? 40.115 15.533 -40.863 1.00 91.62 306 GLN A N 1
ATOM 2366 C CA . GLN A 1 306 ? 39.426 15.593 -42.152 1.00 91.62 306 GLN A CA 1
ATOM 2367 C C . GLN A 1 306 ? 39.836 16.837 -42.955 1.00 91.62 306 GLN A C 1
ATOM 2369 O O . GLN A 1 306 ? 40.085 16.740 -44.159 1.00 91.62 306 GLN A O 1
ATOM 2374 N N . GLN A 1 307 ? 39.948 18.000 -42.306 1.00 93.25 307 GLN A N 1
ATOM 2375 C CA . GLN A 1 307 ? 40.415 19.230 -42.951 1.00 93.25 307 GLN A CA 1
ATOM 2376 C C . GLN A 1 307 ? 41.885 19.140 -43.379 1.00 93.25 307 GLN A C 1
ATOM 2378 O O . GLN A 1 307 ? 42.232 19.594 -44.469 1.00 93.25 307 GLN A O 1
ATOM 2383 N N . GLN A 1 308 ? 42.754 18.537 -42.562 1.00 92.56 308 GLN A N 1
ATOM 2384 C CA . GLN A 1 308 ? 44.150 18.295 -42.942 1.00 92.56 308 GLN A CA 1
ATOM 2385 C C . GLN A 1 308 ? 44.260 17.328 -44.124 1.00 92.56 308 GLN A C 1
ATOM 2387 O O . GLN A 1 308 ? 45.002 17.599 -45.065 1.00 92.56 308 GLN A O 1
ATOM 2392 N N . ALA A 1 309 ? 43.493 16.237 -44.119 1.00 91.00 309 ALA A N 1
ATOM 2393 C CA . ALA A 1 309 ? 43.448 15.289 -45.227 1.00 91.00 309 ALA A CA 1
ATOM 2394 C C . ALA A 1 309 ? 42.936 15.948 -46.516 1.00 91.00 309 ALA A C 1
ATOM 2396 O O . ALA A 1 309 ? 43.467 15.676 -47.591 1.00 91.00 309 ALA A O 1
ATOM 2397 N N . LYS A 1 310 ? 41.947 16.847 -46.414 1.00 93.00 310 LYS A N 1
ATOM 2398 C CA . LYS A 1 310 ? 41.460 17.635 -47.551 1.00 93.00 310 LYS A CA 1
ATOM 2399 C C . LYS A 1 310 ? 42.555 18.542 -48.121 1.00 93.00 310 LYS A C 1
ATOM 2401 O O . LYS A 1 310 ? 42.787 18.484 -49.321 1.00 93.00 310 LYS A O 1
ATOM 2406 N N . ARG A 1 311 ? 43.279 19.283 -47.273 1.00 93.38 311 ARG A N 1
ATOM 2407 C CA . ARG A 1 311 ? 44.420 20.112 -47.707 1.00 93.38 311 ARG A CA 1
ATOM 2408 C C . ARG A 1 311 ? 45.503 19.291 -48.408 1.00 93.38 311 ARG A C 1
ATOM 2410 O O . ARG A 1 311 ? 45.931 19.663 -49.489 1.00 93.38 311 ARG A O 1
ATOM 2417 N N . ARG A 1 312 ? 45.871 18.127 -47.860 1.00 92.06 312 ARG A N 1
ATOM 2418 C CA . ARG A 1 312 ? 46.842 17.222 -48.505 1.00 92.06 312 ARG A CA 1
ATOM 2419 C C . ARG A 1 312 ? 46.371 16.718 -49.870 1.00 92.06 312 ARG A C 1
ATOM 2421 O O . ARG A 1 312 ? 47.190 16.538 -50.762 1.00 92.06 312 ARG A O 1
ATOM 2428 N N . ARG A 1 313 ? 45.065 16.468 -50.040 1.00 90.50 313 ARG A N 1
ATOM 2429 C CA . ARG A 1 313 ? 44.497 16.102 -51.349 1.00 90.50 313 ARG A CA 1
ATOM 2430 C C . ARG A 1 313 ? 44.598 17.258 -52.338 1.00 90.50 313 ARG A C 1
ATOM 2432 O O . ARG A 1 313 ? 45.058 17.032 -53.446 1.00 90.50 313 ARG A O 1
ATOM 2439 N N . GLU A 1 314 ? 44.229 18.468 -51.924 1.00 92.19 314 GLU A N 1
ATOM 2440 C CA . GLU A 1 314 ? 44.337 19.676 -52.755 1.00 92.19 314 GLU A CA 1
ATOM 2441 C C . GLU A 1 314 ? 45.802 19.956 -53.155 1.00 92.19 314 GLU A C 1
ATOM 2443 O O . GLU A 1 314 ? 46.084 20.241 -54.317 1.00 92.19 314 GLU A O 1
ATOM 2448 N N . GLU A 1 315 ? 46.754 19.799 -52.229 1.00 92.75 315 GLU A N 1
ATOM 2449 C CA . GLU A 1 315 ? 48.197 19.916 -52.497 1.00 92.75 315 GLU A CA 1
ATOM 2450 C C . GLU A 1 315 ? 48.692 18.853 -53.491 1.00 92.75 315 GLU A C 1
ATOM 2452 O O . GLU A 1 315 ? 49.391 19.186 -54.449 1.00 92.75 315 GLU A O 1
ATOM 2457 N N . ALA A 1 316 ? 48.294 17.589 -53.309 1.00 90.00 316 ALA A N 1
ATOM 2458 C CA . ALA A 1 316 ? 48.648 16.502 -54.222 1.00 90.00 316 ALA A CA 1
ATOM 2459 C C . ALA A 1 316 ? 48.037 16.698 -55.622 1.00 90.00 316 ALA A C 1
ATOM 2461 O O . ALA A 1 316 ? 48.698 16.442 -56.625 1.00 90.00 316 ALA A O 1
ATOM 2462 N N . GLU A 1 317 ? 46.798 17.189 -55.715 1.00 91.19 317 GLU A N 1
ATOM 2463 C CA . GLU A 1 317 ? 46.159 17.543 -56.989 1.00 91.19 317 GLU A CA 1
ATOM 2464 C C . GLU A 1 317 ? 46.913 18.675 -57.698 1.00 91.19 317 GLU A C 1
ATOM 2466 O O . GLU A 1 317 ? 47.185 18.580 -58.899 1.00 91.19 317 GLU A O 1
ATOM 2471 N N . HIS A 1 318 ? 47.324 19.708 -56.958 1.00 91.00 318 HIS A N 1
ATOM 2472 C CA . HIS A 1 318 ? 48.171 20.778 -57.484 1.00 91.00 318 HIS A CA 1
ATOM 2473 C C . HIS A 1 318 ? 49.531 20.265 -57.969 1.00 91.00 318 HIS A C 1
ATOM 2475 O O . HIS A 1 318 ? 50.033 20.714 -58.999 1.00 91.00 318 HIS A O 1
ATOM 2481 N N . GLU A 1 319 ? 50.141 19.322 -57.256 1.00 92.00 319 GLU A N 1
ATOM 2482 C CA . GLU A 1 319 ? 51.403 18.710 -57.663 1.00 92.00 319 GLU A CA 1
ATOM 2483 C C . GLU A 1 319 ? 51.254 17.849 -58.922 1.00 92.00 319 GLU A C 1
ATOM 2485 O O . GLU A 1 319 ? 52.054 17.983 -59.845 1.00 92.00 319 GLU A O 1
ATOM 2490 N N . VAL A 1 320 ? 50.188 17.051 -59.026 1.00 89.88 320 VAL A N 1
ATOM 2491 C CA . VAL A 1 320 ? 49.862 16.302 -60.251 1.00 89.88 320 VAL A CA 1
ATOM 2492 C C . VAL A 1 320 ? 49.641 17.246 -61.435 1.00 89.88 320 VAL A C 1
ATOM 2494 O O . VAL A 1 320 ? 50.091 16.946 -62.541 1.00 89.88 320 VAL A O 1
ATOM 2497 N N . MET A 1 321 ? 48.985 18.391 -61.223 1.00 88.12 321 MET A N 1
ATOM 2498 C CA . MET A 1 321 ? 48.830 19.414 -62.263 1.00 88.12 321 MET A CA 1
ATOM 2499 C C . MET A 1 321 ? 50.181 19.989 -62.703 1.00 88.12 321 MET A C 1
ATOM 2501 O O . MET A 1 321 ? 50.437 20.048 -63.903 1.00 88.12 321 MET A O 1
ATOM 2505 N N . ARG A 1 322 ? 51.088 20.304 -61.766 1.00 91.62 322 ARG A N 1
ATOM 2506 C CA . ARG A 1 322 ? 52.455 20.748 -62.107 1.00 91.62 322 ARG A CA 1
ATOM 2507 C C . ARG A 1 322 ? 53.208 19.710 -62.940 1.00 91.62 322 ARG A C 1
ATOM 2509 O O . ARG A 1 322 ? 53.761 20.060 -63.976 1.00 91.62 322 ARG A O 1
ATOM 2516 N N . TRP A 1 323 ? 53.157 18.437 -62.546 1.00 88.69 323 TRP A N 1
ATOM 2517 C CA . TRP A 1 323 ? 53.779 17.344 -63.303 1.00 88.69 323 TRP A CA 1
ATOM 2518 C C . TRP A 1 323 ? 53.187 17.174 -64.704 1.00 88.69 323 TRP A C 1
ATOM 2520 O O . TRP A 1 323 ? 53.918 16.870 -65.645 1.00 88.69 323 TRP A O 1
ATOM 2530 N N . ARG A 1 324 ? 51.872 17.373 -64.874 1.00 87.00 324 ARG A N 1
ATOM 2531 C CA . ARG A 1 324 ? 51.238 17.359 -66.202 1.00 87.00 324 ARG A CA 1
ATOM 2532 C C . ARG A 1 324 ? 51.743 18.501 -67.077 1.00 87.00 324 ARG A C 1
ATOM 2534 O O . ARG A 1 324 ? 52.058 18.253 -68.238 1.00 87.00 324 ARG A O 1
ATOM 2541 N N . ASP A 1 325 ? 51.861 19.704 -66.525 1.00 87.62 325 ASP A N 1
ATOM 2542 C CA . ASP A 1 325 ? 52.358 20.874 -67.255 1.00 87.62 325 ASP A CA 1
ATOM 2543 C C . ASP A 1 325 ? 53.850 20.749 -67.608 1.00 87.62 325 ASP A C 1
ATOM 2545 O O . ASP A 1 325 ? 54.277 21.188 -68.675 1.00 87.62 325 ASP A O 1
ATOM 2549 N N . GLU A 1 326 ? 54.660 20.156 -66.728 1.00 88.19 326 GLU A N 1
ATOM 2550 C CA . GLU A 1 326 ? 56.073 19.850 -66.994 1.00 88.19 326 GLU A CA 1
ATOM 2551 C C . GLU A 1 326 ? 56.226 18.759 -68.052 1.00 88.19 326 GLU A C 1
ATOM 2553 O O . GLU A 1 326 ? 56.995 18.927 -68.994 1.00 88.19 326 GLU A O 1
ATOM 2558 N N . LYS A 1 327 ? 55.446 17.676 -67.958 1.00 89.19 327 LYS A N 1
ATOM 2559 C CA . LYS A 1 327 ? 55.442 16.619 -68.973 1.00 89.19 327 LYS A CA 1
ATOM 2560 C C . LYS A 1 327 ? 55.011 17.154 -70.338 1.00 89.19 327 LYS A C 1
ATOM 2562 O O . LYS A 1 327 ? 55.641 16.828 -71.335 1.00 89.19 327 LYS A O 1
ATOM 2567 N N . ALA A 1 328 ? 53.978 17.996 -70.389 1.00 86.56 328 ALA A N 1
ATOM 2568 C CA . ALA A 1 328 ? 53.542 18.628 -71.632 1.00 86.56 328 ALA A CA 1
ATOM 2569 C C . ALA A 1 328 ? 54.643 19.514 -72.237 1.00 86.56 328 ALA A C 1
ATOM 2571 O O . ALA A 1 328 ? 54.847 19.480 -73.449 1.00 86.56 328 ALA A O 1
ATOM 2572 N N . ARG A 1 329 ? 55.386 20.256 -71.402 1.00 85.50 329 ARG A N 1
ATOM 2573 C CA . ARG A 1 329 ? 56.553 21.039 -71.838 1.00 85.50 329 ARG A CA 1
ATOM 2574 C C . ARG A 1 329 ? 57.677 20.154 -72.372 1.00 85.50 329 ARG A C 1
ATOM 2576 O O . ARG A 1 329 ? 58.149 20.397 -73.479 1.00 85.50 329 ARG A O 1
ATOM 2583 N N . ALA A 1 330 ? 58.029 19.092 -71.653 1.00 82.88 330 ALA A N 1
ATOM 2584 C CA . ALA A 1 330 ? 59.030 18.127 -72.097 1.00 82.88 330 ALA A CA 1
ATOM 2585 C C . ALA A 1 330 ? 58.628 17.446 -73.418 1.00 82.88 330 ALA A C 1
ATOM 2587 O O . ALA A 1 330 ? 59.454 17.318 -74.309 1.00 82.88 330 ALA A O 1
ATOM 2588 N N . GLU A 1 331 ? 57.353 17.081 -73.597 1.00 83.81 331 GLU A N 1
ATOM 2589 C CA . GLU A 1 331 ? 56.848 16.524 -74.861 1.00 83.81 331 GLU A CA 1
ATOM 2590 C C . GLU A 1 331 ? 56.908 17.543 -76.013 1.00 83.81 331 GLU A C 1
ATOM 2592 O O . GLU A 1 331 ? 57.156 17.166 -77.159 1.00 83.81 331 GLU A O 1
ATOM 2597 N N . THR A 1 332 ? 56.678 18.835 -75.752 1.00 76.81 332 THR A N 1
ATOM 2598 C CA . THR A 1 332 ? 56.859 19.875 -76.780 1.00 76.81 332 THR A CA 1
ATOM 2599 C C . THR A 1 332 ? 58.327 20.097 -77.126 1.00 76.81 332 THR A C 1
ATOM 2601 O O . THR A 1 332 ? 58.644 20.226 -78.305 1.00 76.81 332 THR A O 1
ATOM 2604 N N . GLU A 1 333 ? 59.219 20.072 -76.135 1.00 80.75 333 GLU A N 1
ATOM 2605 C CA . GLU A 1 333 ? 60.669 20.172 -76.330 1.00 80.75 333 GLU A CA 1
ATOM 2606 C C . GLU A 1 333 ? 61.222 18.941 -77.058 1.00 80.75 333 GLU A C 1
ATOM 2608 O O . GLU A 1 333 ? 62.028 19.090 -77.968 1.00 80.75 333 GLU A O 1
ATOM 2613 N N . GLU A 1 334 ? 60.738 17.736 -76.743 1.00 75.38 334 GLU A N 1
ATOM 2614 C CA . GLU A 1 334 ? 61.096 16.498 -77.441 1.00 75.38 334 GLU A CA 1
ATOM 2615 C C . GLU A 1 334 ? 60.599 16.509 -78.889 1.00 75.38 334 GLU A C 1
ATOM 2617 O O . GLU A 1 334 ? 61.352 16.143 -79.785 1.00 75.38 334 GLU A O 1
ATOM 2622 N N . ARG A 1 335 ? 59.371 16.979 -79.160 1.00 71.88 335 ARG A N 1
ATOM 2623 C CA . ARG A 1 335 ? 58.893 17.163 -80.545 1.00 71.88 335 ARG A CA 1
ATOM 2624 C C . ARG A 1 335 ? 59.732 18.179 -81.311 1.00 71.88 335 ARG A C 1
ATOM 2626 O O . ARG A 1 335 ? 59.936 18.005 -82.508 1.00 71.88 335 ARG A O 1
ATOM 2633 N N . GLN A 1 336 ? 60.209 19.220 -80.638 1.00 66.50 336 GLN A N 1
ATOM 2634 C CA . GLN A 1 336 ? 61.059 20.237 -81.246 1.00 66.50 336 GLN A CA 1
ATOM 2635 C C . GLN A 1 336 ? 62.480 19.703 -81.491 1.00 66.50 336 GLN A C 1
ATOM 2637 O O . GLN A 1 336 ? 63.002 19.867 -82.586 1.00 66.50 336 GLN A O 1
ATOM 2642 N N . ALA A 1 337 ? 63.039 18.930 -80.558 1.00 64.19 337 ALA A N 1
ATOM 2643 C CA . ALA A 1 337 ? 64.313 18.231 -80.726 1.00 64.19 337 ALA A CA 1
ATOM 2644 C C . ALA A 1 337 ? 64.245 17.109 -81.780 1.00 64.19 337 ALA A C 1
ATOM 2646 O O . ALA A 1 337 ? 65.191 16.917 -82.535 1.00 64.19 337 ALA A O 1
ATOM 2647 N N . GLN A 1 338 ? 63.129 16.380 -81.884 1.00 58.47 338 GLN A N 1
ATOM 2648 C CA . GLN A 1 338 ? 62.904 15.398 -82.953 1.00 58.47 338 GLN A CA 1
ATOM 2649 C C . GLN A 1 338 ? 62.742 16.069 -84.322 1.00 58.47 338 GLN A C 1
ATOM 2651 O O . GLN A 1 338 ? 63.185 15.507 -85.322 1.00 58.47 338 GLN A O 1
ATOM 2656 N N . ALA A 1 339 ? 62.155 17.268 -84.380 1.00 55.66 339 ALA A N 1
ATOM 2657 C CA . ALA A 1 339 ? 62.129 18.072 -85.599 1.00 55.66 339 ALA A CA 1
ATOM 2658 C C . ALA A 1 339 ? 63.534 18.570 -85.989 1.00 55.66 339 ALA A C 1
ATOM 2660 O O . ALA A 1 339 ? 63.845 18.605 -87.177 1.00 55.66 339 ALA A O 1
ATOM 2661 N N . ASP A 1 340 ? 64.396 18.855 -85.007 1.00 52.97 340 ASP A N 1
ATOM 2662 C CA . ASP A 1 340 ? 65.796 19.239 -85.230 1.00 52.97 340 ASP A CA 1
ATOM 2663 C C . ASP A 1 340 ? 66.709 18.039 -85.583 1.00 52.97 340 ASP A C 1
ATOM 2665 O O . ASP A 1 340 ? 67.719 18.224 -86.252 1.00 52.97 340 ASP A O 1
ATOM 2669 N N . ILE A 1 341 ? 66.355 16.801 -85.201 1.00 51.19 341 ILE A N 1
ATOM 2670 C CA . ILE A 1 341 ? 67.095 15.565 -85.555 1.00 51.19 341 ILE A CA 1
ATOM 2671 C C . ILE A 1 341 ? 66.729 15.037 -86.958 1.00 51.19 341 ILE A C 1
ATOM 2673 O O . ILE A 1 341 ? 67.522 14.329 -87.573 1.00 51.19 341 ILE A O 1
ATOM 2677 N N . LEU A 1 342 ? 65.550 15.379 -87.492 1.00 47.94 342 LEU A N 1
ATOM 2678 C CA . LEU A 1 342 ? 65.107 14.976 -88.841 1.00 47.94 342 LEU A CA 1
ATOM 2679 C C . LEU A 1 342 ? 65.362 16.038 -89.925 1.00 47.94 342 LEU A C 1
ATOM 2681 O O . LEU A 1 342 ? 64.896 15.896 -91.057 1.00 47.94 342 LEU A O 1
ATOM 2685 N N . GLY A 1 343 ? 66.127 17.081 -89.606 1.00 52.97 343 GLY A N 1
ATOM 2686 C CA . GLY A 1 343 ? 66.654 18.034 -90.572 1.00 52.97 343 GLY A CA 1
ATOM 2687 C C . GLY A 1 343 ? 68.174 17.946 -90.631 1.00 52.97 343 GLY A C 1
ATOM 2688 O O . GLY A 1 343 ? 68.826 18.391 -89.697 1.00 52.97 343 GLY A O 1
ATOM 2689 N N . VAL A 1 344 ? 68.690 17.481 -91.777 1.00 39.91 344 VAL A N 1
ATOM 2690 C CA . VAL A 1 344 ? 70.104 17.460 -92.222 1.00 39.91 344 VAL A CA 1
ATOM 2691 C C . VAL A 1 344 ? 70.801 16.094 -92.108 1.00 39.91 344 VAL A C 1
ATOM 2693 O O . VAL A 1 344 ? 71.288 15.714 -91.053 1.00 39.91 344 VAL A O 1
ATOM 2696 N N . GLU A 1 345 ? 70.839 15.414 -93.266 1.00 36.41 345 GLU A N 1
ATOM 2697 C CA . GLU A 1 345 ? 71.945 14.641 -93.885 1.00 36.41 345 GLU A CA 1
ATOM 2698 C C . GLU A 1 345 ? 71.514 13.285 -94.476 1.00 36.41 345 GLU A C 1
ATOM 2700 O O . GLU A 1 345 ? 71.855 12.213 -93.987 1.00 36.41 345 GLU A O 1
ATOM 2705 N N . GLU A 1 346 ? 70.810 13.341 -95.611 1.00 39.91 346 GLU A N 1
ATOM 2706 C CA . GLU A 1 346 ? 70.954 12.335 -96.668 1.00 39.91 346 GLU A CA 1
ATOM 2707 C C . GLU A 1 346 ? 71.539 13.037 -97.895 1.00 39.91 346 GLU A C 1
ATOM 2709 O O . GLU A 1 346 ? 70.807 13.580 -98.718 1.00 39.91 346 GLU A O 1
ATOM 2714 N N . ASP A 1 347 ? 72.866 13.046 -98.006 1.00 41.22 347 ASP A N 1
ATOM 2715 C CA . ASP A 1 347 ? 73.528 13.133 -99.302 1.00 41.22 347 ASP A CA 1
ATOM 2716 C C . ASP A 1 347 ? 74.930 12.504 -99.230 1.00 41.22 347 ASP A C 1
ATOM 2718 O O . ASP A 1 347 ? 75.661 12.664 -98.258 1.00 41.22 347 ASP A O 1
ATOM 2722 N N . GLU A 1 348 ? 75.276 11.778 -100.294 1.00 43.50 348 GLU A N 1
ATOM 2723 C CA . GLU A 1 348 ? 76.619 11.265 -100.619 1.00 43.50 348 GLU A CA 1
ATOM 2724 C C . GLU A 1 348 ? 77.144 9.956 -99.985 1.00 43.50 348 GLU A C 1
ATOM 2726 O O . GLU A 1 348 ? 78.340 9.813 -99.760 1.00 43.50 348 GLU A O 1
ATOM 2731 N N . GLU A 1 349 ? 76.335 8.892 -99.876 1.00 43.69 349 GLU A N 1
ATOM 2732 C CA . GLU A 1 349 ? 76.904 7.517 -99.923 1.00 43.69 349 GLU A CA 1
ATOM 2733 C C . GLU A 1 349 ? 75.998 6.443 -100.568 1.00 43.69 349 GLU A C 1
ATOM 2735 O O . GLU A 1 349 ? 76.272 5.244 -100.504 1.00 43.69 349 GLU A O 1
ATOM 2740 N N . ALA A 1 350 ? 74.937 6.862 -101.271 1.00 47.03 350 ALA A N 1
ATOM 2741 C CA . ALA A 1 350 ? 73.952 5.962 -101.887 1.00 47.03 350 ALA A CA 1
ATOM 2742 C C . ALA A 1 350 ? 74.261 5.564 -103.347 1.00 47.03 350 ALA A C 1
ATOM 2744 O O . ALA A 1 350 ? 73.689 4.611 -103.864 1.00 47.03 350 ALA A O 1
ATOM 2745 N N . ARG A 1 351 ? 75.205 6.223 -104.035 1.00 48.16 351 ARG A N 1
ATOM 2746 C CA . ARG A 1 351 ? 75.317 6.118 -105.507 1.00 48.16 351 ARG A CA 1
ATOM 2747 C C . ARG A 1 351 ? 76.310 5.092 -106.076 1.00 48.16 351 ARG A C 1
ATOM 2749 O O . ARG A 1 351 ? 76.563 5.112 -107.277 1.00 48.16 351 ARG A O 1
ATOM 2756 N N . ARG A 1 352 ? 76.903 4.202 -105.264 1.00 49.50 352 ARG A N 1
ATOM 2757 C CA . ARG A 1 352 ? 77.874 3.185 -105.758 1.00 49.50 352 ARG A CA 1
ATOM 2758 C C . ARG A 1 352 ? 77.718 1.754 -105.214 1.00 49.50 352 ARG A C 1
ATOM 2760 O O . ARG A 1 352 ? 78.573 0.919 -105.496 1.00 49.50 352 ARG A O 1
ATOM 2767 N N . LYS A 1 353 ? 76.645 1.431 -104.479 1.00 48.53 353 LYS A N 1
ATOM 2768 C CA . LYS A 1 353 ? 76.378 0.061 -103.968 1.00 48.53 353 LYS A CA 1
ATOM 2769 C C . LYS A 1 353 ? 75.051 -0.563 -104.435 1.00 48.53 353 LYS A C 1
ATOM 2771 O O . LYS A 1 353 ? 74.785 -1.710 -104.084 1.00 48.53 353 LYS A O 1
ATOM 2776 N N . GLU A 1 354 ? 74.251 0.135 -105.243 1.00 48.53 354 GLU A N 1
ATOM 2777 C CA . GLU A 1 354 ? 72.921 -0.346 -105.662 1.00 48.53 354 GLU A CA 1
ATOM 2778 C C . GLU A 1 354 ? 72.956 -1.480 -106.703 1.00 48.53 354 GLU A C 1
ATOM 2780 O O . GLU A 1 354 ? 72.141 -2.392 -106.620 1.00 48.53 354 GLU A O 1
ATOM 2785 N N . GLU A 1 355 ? 73.946 -1.549 -107.598 1.00 50.50 355 GLU A N 1
ATOM 2786 C CA . GLU A 1 355 ? 73.865 -2.493 -108.732 1.00 50.50 355 GLU A CA 1
ATOM 2787 C C . GLU A 1 355 ? 74.317 -3.943 -108.437 1.00 50.50 355 GLU A C 1
ATOM 2789 O O . GLU A 1 355 ? 74.028 -4.841 -109.224 1.00 50.50 355 GLU A O 1
ATOM 2794 N N . LEU A 1 356 ? 74.959 -4.230 -107.291 1.00 49.34 356 LEU A N 1
ATOM 2795 C CA . LEU A 1 356 ? 75.299 -5.613 -106.880 1.00 49.34 356 LEU A CA 1
ATOM 2796 C C . LEU A 1 356 ? 74.473 -6.132 -105.679 1.00 49.34 356 LEU A C 1
ATOM 2798 O O . LEU A 1 356 ? 74.565 -7.312 -105.338 1.00 49.34 356 LEU A O 1
ATOM 2802 N N . ALA A 1 357 ? 73.651 -5.278 -105.049 1.00 48.50 357 ALA A N 1
ATOM 2803 C CA . ALA A 1 357 ? 72.825 -5.607 -103.879 1.00 48.50 357 ALA A CA 1
ATOM 2804 C C . ALA A 1 357 ? 71.374 -6.004 -104.230 1.00 48.50 357 ALA A C 1
ATOM 2806 O O . ALA A 1 357 ? 70.733 -6.721 -103.455 1.00 48.50 357 ALA A O 1
ATOM 2807 N N . GLU A 1 358 ? 70.861 -5.622 -105.404 1.00 50.56 358 GLU A N 1
ATOM 2808 C CA . GLU A 1 358 ? 69.478 -5.920 -105.822 1.00 50.56 358 GLU A CA 1
ATOM 2809 C C . GLU A 1 358 ? 69.182 -7.418 -106.038 1.00 50.56 358 GLU A C 1
ATOM 2811 O O . GLU A 1 358 ? 68.024 -7.833 -105.978 1.00 50.56 358 GLU A O 1
ATOM 2816 N N . SER A 1 359 ? 70.206 -8.263 -106.208 1.00 48.19 359 SER A N 1
ATOM 2817 C CA . SER A 1 359 ? 70.025 -9.711 -106.416 1.00 48.19 359 SER A CA 1
ATOM 2818 C C . SER A 1 359 ? 69.965 -10.526 -105.106 1.00 48.19 359 SER A C 1
ATOM 2820 O O . SER A 1 359 ? 69.296 -11.556 -105.042 1.00 48.19 359 SER A O 1
ATOM 2822 N N . ILE A 1 360 ? 70.587 -10.051 -104.014 1.00 52.62 360 ILE A N 1
ATOM 282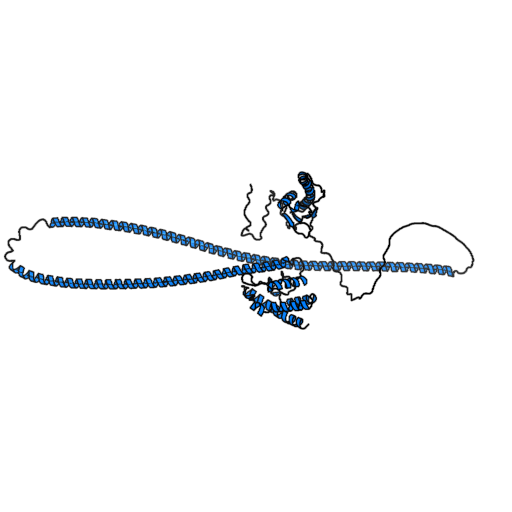3 C CA . ILE A 1 360 ? 70.616 -10.756 -102.710 1.00 52.62 360 ILE A CA 1
ATOM 2824 C C . ILE A 1 360 ? 69.491 -10.276 -101.767 1.00 52.62 360 ILE A C 1
ATOM 2826 O O . ILE A 1 360 ? 68.949 -11.078 -101.001 1.00 52.62 360 ILE A O 1
ATOM 2830 N N . ARG A 1 361 ? 69.053 -9.009 -101.871 1.00 53.66 361 ARG A N 1
ATOM 2831 C CA . ARG A 1 361 ? 67.972 -8.427 -101.040 1.00 53.66 361 ARG A CA 1
ATOM 2832 C C . ARG A 1 361 ? 66.621 -9.129 -101.238 1.00 53.66 361 ARG A C 1
ATOM 2834 O O . ARG A 1 361 ? 65.917 -9.407 -100.271 1.00 53.66 361 ARG A O 1
ATOM 2841 N N . LYS A 1 362 ? 66.321 -9.534 -102.476 1.00 54.12 362 LYS A N 1
ATOM 2842 C CA . LYS A 1 362 ? 65.029 -10.129 -102.855 1.00 54.12 362 LYS A CA 1
ATOM 2843 C C . LYS A 1 362 ? 64.780 -11.533 -102.282 1.00 54.12 362 LYS A C 1
ATOM 2845 O O . LYS A 1 362 ? 63.629 -11.922 -102.115 1.00 54.12 362 LYS A O 1
ATOM 2850 N N . MET A 1 363 ? 65.832 -12.296 -101.955 1.00 48.97 363 MET A N 1
ATOM 2851 C CA . MET A 1 363 ? 65.689 -13.626 -101.334 1.00 48.97 363 MET A CA 1
ATOM 2852 C C . MET A 1 363 ? 65.667 -13.593 -99.799 1.00 48.97 363 MET A C 1
ATOM 2854 O O . MET A 1 363 ? 65.067 -14.474 -99.183 1.00 48.97 363 MET A O 1
ATOM 2858 N N . GLN A 1 364 ? 66.297 -12.598 -99.169 1.00 53.81 364 GLN A N 1
ATOM 2859 C CA . GLN A 1 364 ? 66.292 -12.455 -97.709 1.00 53.81 364 GLN A CA 1
ATOM 2860 C C . GLN A 1 364 ? 65.025 -11.754 -97.193 1.00 53.81 364 GLN A C 1
ATOM 2862 O O . GLN A 1 364 ? 64.556 -12.103 -96.112 1.00 53.81 364 GLN A O 1
ATOM 2867 N N . GLU A 1 365 ? 64.408 -10.861 -97.977 1.00 54.47 365 GLU A N 1
ATOM 2868 C CA . GLU A 1 365 ? 63.117 -10.241 -97.630 1.00 54.47 365 GLU A CA 1
ATOM 2869 C C . GLU A 1 365 ? 61.980 -11.258 -97.492 1.00 54.47 365 GLU A C 1
ATOM 2871 O O . GLU A 1 365 ? 61.208 -11.173 -96.542 1.00 54.47 365 GLU A O 1
ATOM 2876 N N . LEU A 1 366 ? 61.908 -12.266 -98.367 1.00 54.34 366 LEU A N 1
ATOM 2877 C CA . LEU A 1 366 ? 60.849 -13.282 -98.301 1.00 54.34 366 LEU A CA 1
ATOM 2878 C C . LEU A 1 366 ? 60.967 -14.190 -97.064 1.00 54.34 366 LEU A C 1
ATOM 2880 O O . LEU A 1 366 ? 59.951 -14.526 -96.463 1.00 54.34 366 LEU A O 1
ATOM 2884 N N . ARG A 1 367 ? 62.189 -14.543 -96.633 1.00 57.31 367 ARG A N 1
ATOM 2885 C CA . ARG A 1 367 ? 62.397 -15.341 -95.406 1.00 57.31 367 ARG A CA 1
ATOM 2886 C C . ARG A 1 367 ? 62.165 -14.531 -94.132 1.00 57.31 367 ARG A C 1
ATOM 2888 O O . ARG A 1 367 ? 61.615 -15.056 -93.171 1.00 57.31 367 ARG A O 1
ATOM 2895 N N . LYS A 1 368 ? 62.540 -13.250 -94.140 1.00 59.50 368 LYS A N 1
ATOM 2896 C CA . LYS A 1 368 ? 62.328 -12.346 -93.007 1.00 59.50 368 LYS A CA 1
ATOM 2897 C C . LYS A 1 368 ? 60.841 -12.027 -92.807 1.00 59.50 368 LYS A C 1
ATOM 2899 O O . LYS A 1 368 ? 60.379 -12.029 -91.675 1.00 59.50 368 LYS A O 1
ATOM 2904 N N . LEU A 1 369 ? 60.078 -11.874 -93.894 1.00 56.69 369 LEU A N 1
ATOM 2905 C CA . LEU A 1 369 ? 58.619 -11.718 -93.848 1.00 56.69 369 LEU A CA 1
ATOM 2906 C C . LEU A 1 369 ? 57.901 -12.961 -93.296 1.00 56.69 369 LEU A C 1
ATOM 2908 O O . LEU A 1 369 ? 56.957 -12.812 -92.525 1.00 56.69 369 LEU A O 1
ATOM 2912 N N . GLU A 1 370 ? 58.343 -14.180 -93.627 1.00 57.31 370 GLU A N 1
ATOM 2913 C CA . GLU A 1 370 ? 57.739 -15.406 -93.075 1.00 57.31 370 GLU A CA 1
ATOM 2914 C C . GLU A 1 370 ? 58.066 -15.640 -91.589 1.00 57.31 370 GLU A C 1
ATOM 2916 O O . GLU A 1 370 ? 57.212 -16.126 -90.841 1.00 57.31 370 GLU A O 1
ATOM 2921 N N . GLU A 1 371 ? 59.278 -15.303 -91.138 1.00 58.06 371 GLU A N 1
ATOM 2922 C CA . GLU A 1 371 ? 59.665 -15.410 -89.723 1.00 58.06 371 GLU A CA 1
ATOM 2923 C C . GLU A 1 371 ? 59.041 -14.301 -88.864 1.00 58.06 371 GLU A C 1
ATOM 2925 O O . GLU A 1 371 ? 58.569 -14.586 -87.763 1.00 58.06 371 GLU A O 1
ATOM 2930 N N . GLU A 1 372 ? 58.937 -13.070 -89.375 1.00 59.69 372 GLU A N 1
ATOM 2931 C CA . GLU A 1 372 ? 58.236 -11.970 -88.699 1.00 59.69 372 GLU A CA 1
ATOM 2932 C C . GLU A 1 372 ? 56.723 -12.226 -88.607 1.00 59.69 372 GLU A C 1
ATOM 2934 O O . GLU A 1 372 ? 56.115 -11.911 -87.581 1.00 59.69 372 GLU A O 1
ATOM 2939 N N . ASP A 1 373 ? 56.111 -12.865 -89.611 1.00 62.69 373 ASP A N 1
ATOM 2940 C CA . ASP A 1 373 ? 54.688 -13.226 -89.573 1.00 62.69 373 ASP A CA 1
ATOM 2941 C C . ASP A 1 373 ? 54.412 -14.412 -88.624 1.00 62.69 373 ASP A C 1
ATOM 2943 O O . ASP A 1 373 ? 53.410 -14.419 -87.902 1.00 62.69 373 ASP A O 1
ATOM 2947 N N . LYS A 1 374 ? 55.328 -15.390 -88.525 1.00 66.38 374 LYS A N 1
ATOM 2948 C CA . LYS A 1 374 ? 55.243 -16.468 -87.517 1.00 66.38 374 LYS A CA 1
ATOM 2949 C C . LYS A 1 374 ? 55.497 -15.969 -86.093 1.00 66.38 374 LYS A C 1
ATOM 2951 O O . LYS A 1 374 ? 54.768 -16.372 -85.187 1.00 66.38 374 LYS A O 1
ATOM 2956 N N . ALA A 1 375 ? 56.467 -15.078 -85.889 1.00 68.25 375 ALA A N 1
ATOM 2957 C CA . ALA A 1 375 ? 56.750 -14.479 -84.585 1.00 68.25 375 ALA A CA 1
ATOM 2958 C C . ALA A 1 375 ? 55.623 -13.537 -84.131 1.00 68.25 375 ALA A C 1
ATOM 2960 O O . ALA A 1 375 ? 55.243 -13.561 -82.960 1.00 68.25 375 ALA A O 1
ATOM 2961 N N . ARG A 1 376 ? 55.014 -12.774 -85.056 1.00 66.62 376 ARG A N 1
ATOM 2962 C CA . ARG A 1 376 ? 53.795 -11.997 -84.774 1.00 66.62 376 ARG A CA 1
ATOM 2963 C C . ARG A 1 376 ? 52.646 -12.893 -84.343 1.00 66.62 376 ARG A C 1
ATOM 2965 O O . ARG A 1 376 ? 52.033 -12.606 -83.323 1.00 66.62 376 ARG A O 1
ATOM 2972 N N . LYS A 1 377 ? 52.401 -13.998 -85.053 1.00 70.50 377 LYS A N 1
ATOM 2973 C CA . LYS A 1 377 ? 51.336 -14.949 -84.698 1.00 70.50 377 LYS A CA 1
ATOM 2974 C C . LYS A 1 377 ? 51.574 -15.619 -83.345 1.00 70.50 377 LYS A C 1
ATOM 2976 O O . LYS A 1 377 ? 50.634 -15.720 -82.568 1.00 70.50 377 LYS A O 1
ATOM 2981 N N . GLN A 1 378 ? 52.806 -16.024 -83.028 1.00 69.19 378 GLN A N 1
ATOM 2982 C CA . GLN A 1 378 ? 53.130 -16.626 -81.725 1.00 69.19 378 GLN A CA 1
ATOM 2983 C C . GLN A 1 378 ? 53.004 -15.619 -80.573 1.00 69.19 378 GLN A C 1
ATOM 2985 O O . GLN A 1 378 ? 52.343 -15.908 -79.575 1.00 69.19 378 GLN A O 1
ATOM 2990 N N . CYS A 1 379 ? 53.536 -14.407 -80.744 1.00 70.56 379 CYS A N 1
ATOM 2991 C CA . CYS A 1 379 ? 53.394 -13.329 -79.766 1.00 70.56 379 CYS A CA 1
ATOM 2992 C C . CYS A 1 379 ? 51.921 -12.925 -79.574 1.00 70.56 379 CYS A C 1
ATOM 2994 O O . CYS A 1 379 ? 51.480 -12.698 -78.450 1.00 70.56 379 CYS A O 1
ATOM 2996 N N . GLU A 1 380 ? 51.126 -12.903 -80.646 1.00 68.94 380 GLU A N 1
ATOM 2997 C CA . GLU A 1 380 ? 49.690 -12.627 -80.582 1.00 68.94 380 GLU A CA 1
ATOM 2998 C C . GLU A 1 380 ? 48.924 -13.742 -79.857 1.00 68.94 380 GLU A C 1
ATOM 3000 O O . GLU A 1 380 ? 48.066 -13.438 -79.027 1.00 68.94 380 GLU A O 1
ATOM 3005 N N . THR A 1 381 ? 49.270 -15.017 -80.076 1.00 72.50 381 THR A N 1
ATOM 3006 C CA . THR A 1 381 ? 48.660 -16.139 -79.342 1.00 72.50 381 THR A CA 1
ATOM 3007 C C . THR A 1 381 ? 49.029 -16.145 -77.859 1.00 72.50 381 THR A C 1
ATOM 3009 O O . THR A 1 381 ? 48.148 -16.328 -77.023 1.00 72.50 381 THR A O 1
ATOM 3012 N N . GLU A 1 382 ? 50.284 -15.863 -77.504 1.00 77.00 382 GLU A N 1
ATOM 3013 C CA . GLU A 1 382 ? 50.724 -15.802 -76.103 1.00 77.00 382 GLU A CA 1
ATOM 3014 C C . GLU A 1 382 ? 50.123 -14.592 -75.375 1.00 77.00 382 GLU A C 1
ATOM 3016 O O . GLU A 1 382 ? 49.647 -14.713 -74.244 1.00 77.00 382 GLU A O 1
ATOM 3021 N N . MET A 1 383 ? 50.043 -13.435 -76.043 1.00 74.25 383 MET A N 1
ATOM 3022 C CA . MET A 1 383 ? 49.355 -12.255 -75.512 1.00 74.25 383 MET A CA 1
ATOM 3023 C C . MET A 1 383 ? 47.844 -12.481 -75.388 1.00 74.25 383 MET A C 1
ATOM 3025 O O . MET A 1 383 ? 47.234 -11.991 -74.436 1.00 74.25 383 MET A O 1
ATOM 3029 N N . ALA A 1 384 ? 47.225 -13.232 -76.303 1.00 80.19 384 ALA A N 1
ATOM 3030 C CA . ALA A 1 384 ? 45.816 -13.605 -76.213 1.00 80.19 384 ALA A CA 1
ATOM 3031 C C . ALA A 1 384 ? 45.551 -14.581 -75.052 1.00 80.19 384 ALA A C 1
ATOM 3033 O O . ALA A 1 384 ? 44.585 -14.396 -74.308 1.00 80.19 384 ALA A O 1
ATOM 3034 N N . GLU A 1 385 ? 46.417 -15.573 -74.835 1.00 80.44 385 GLU A N 1
ATOM 3035 C CA . GLU A 1 385 ? 46.311 -16.498 -73.700 1.00 80.44 385 GLU A CA 1
ATOM 3036 C C . GLU A 1 385 ? 46.571 -15.810 -72.357 1.00 80.44 385 GLU A C 1
ATOM 3038 O O . GLU A 1 385 ? 45.840 -16.043 -71.390 1.00 80.44 385 GLU A O 1
ATOM 3043 N N . PHE A 1 386 ? 47.551 -14.907 -72.293 1.00 76.62 386 PHE A N 1
ATOM 3044 C CA . PHE A 1 386 ? 47.819 -14.104 -71.102 1.00 76.62 386 PHE A CA 1
ATOM 3045 C C . PHE A 1 386 ? 46.635 -13.185 -70.766 1.00 76.62 386 PHE A C 1
ATOM 3047 O O . PHE A 1 386 ? 46.188 -13.141 -69.618 1.00 76.62 386 PHE A O 1
ATOM 3054 N N . ARG A 1 387 ? 46.038 -12.537 -71.778 1.00 79.00 387 ARG A N 1
ATOM 3055 C CA . ARG A 1 387 ? 44.797 -11.757 -71.618 1.00 79.00 387 ARG A CA 1
ATOM 3056 C C . ARG A 1 387 ? 43.629 -12.622 -71.148 1.00 79.00 387 ARG A C 1
ATOM 3058 O O . ARG A 1 387 ? 42.858 -12.173 -70.305 1.00 79.00 387 ARG A O 1
ATOM 3065 N N . ARG A 1 388 ? 43.511 -13.863 -71.635 1.00 80.88 388 ARG A N 1
ATOM 3066 C CA . ARG A 1 388 ? 42.465 -14.802 -71.200 1.00 80.88 388 ARG A CA 1
ATOM 3067 C C . ARG A 1 388 ? 42.636 -15.213 -69.735 1.00 80.88 388 ARG A C 1
ATOM 3069 O O . ARG A 1 388 ? 41.651 -15.207 -69.006 1.00 80.88 388 ARG A O 1
ATOM 3076 N N . ARG A 1 389 ? 43.865 -15.497 -69.286 1.00 83.56 389 ARG A N 1
ATOM 3077 C CA . ARG A 1 389 ? 44.153 -15.836 -67.878 1.00 83.56 389 ARG A CA 1
ATOM 3078 C C . ARG A 1 389 ? 43.903 -14.664 -66.931 1.00 83.56 389 ARG A C 1
ATOM 3080 O O . ARG A 1 389 ? 43.335 -14.867 -65.864 1.00 83.56 389 ARG A O 1
ATOM 3087 N N . ILE A 1 390 ? 44.270 -13.443 -67.327 1.00 82.38 390 ILE A N 1
ATOM 3088 C CA . ILE A 1 390 ? 43.953 -12.238 -66.544 1.00 82.38 390 ILE A CA 1
ATOM 3089 C C . ILE A 1 390 ? 42.436 -12.030 -66.474 1.00 82.38 390 ILE A C 1
ATOM 3091 O O . ILE A 1 390 ? 41.905 -11.821 -65.388 1.00 82.38 390 ILE A O 1
ATOM 3095 N N . ALA A 1 391 ? 41.725 -12.157 -67.598 1.00 84.31 391 ALA A N 1
ATOM 3096 C CA . ALA A 1 391 ? 40.271 -12.008 -67.623 1.00 84.31 391 ALA A CA 1
ATOM 3097 C C . ALA A 1 391 ? 39.545 -13.065 -66.765 1.00 84.31 391 ALA A C 1
ATOM 3099 O O . ALA A 1 391 ? 38.536 -12.753 -66.136 1.00 84.31 391 ALA A O 1
ATOM 3100 N N . GLU A 1 392 ? 40.055 -14.298 -66.712 1.00 86.88 392 GLU A N 1
ATOM 3101 C CA . GLU A 1 392 ? 39.503 -15.380 -65.888 1.00 86.88 392 GLU A CA 1
ATOM 3102 C C . GLU A 1 392 ? 39.752 -15.157 -64.388 1.00 86.88 392 GLU A C 1
ATOM 3104 O O . GLU A 1 392 ? 38.829 -15.311 -63.588 1.00 86.88 392 GLU A O 1
ATOM 3109 N N . LEU A 1 393 ? 40.953 -14.705 -64.004 1.00 83.94 393 LEU A N 1
ATOM 3110 C CA . LEU A 1 393 ? 41.250 -14.318 -62.620 1.00 83.94 393 LEU A CA 1
ATOM 3111 C C . LEU A 1 393 ? 40.412 -13.114 -62.174 1.00 83.94 393 LEU A C 1
ATOM 3113 O O . LEU A 1 393 ? 39.839 -13.139 -61.087 1.00 83.94 393 LEU A O 1
ATOM 3117 N N . GLU A 1 394 ? 40.259 -12.101 -63.031 1.00 84.62 394 GLU A N 1
ATOM 3118 C CA . GLU A 1 394 ? 39.380 -10.963 -62.750 1.00 84.62 394 GLU A CA 1
ATOM 3119 C C . GLU A 1 394 ? 37.907 -11.379 -62.623 1.00 84.62 394 GLU A C 1
ATOM 3121 O O . GLU A 1 394 ? 37.175 -10.816 -61.806 1.00 84.62 394 GLU A O 1
ATOM 3126 N N . ALA A 1 395 ? 37.439 -12.337 -63.430 1.00 87.56 395 ALA A N 1
ATOM 3127 C CA . ALA A 1 395 ? 36.076 -12.855 -63.335 1.00 87.56 395 ALA A CA 1
ATOM 3128 C C . ALA A 1 395 ? 35.861 -13.629 -62.023 1.00 87.56 395 ALA A C 1
ATOM 3130 O O . ALA A 1 395 ? 34.857 -13.399 -61.343 1.00 87.56 395 ALA A O 1
ATOM 3131 N N . ALA A 1 396 ? 36.822 -14.471 -61.631 1.00 87.75 396 ALA A N 1
ATOM 3132 C CA . ALA A 1 396 ? 36.788 -15.213 -60.373 1.00 87.75 396 ALA A CA 1
ATOM 3133 C C . ALA A 1 396 ? 36.836 -14.283 -59.145 1.00 87.75 396 ALA A C 1
ATOM 3135 O O . ALA A 1 396 ? 36.078 -14.477 -58.193 1.00 87.75 396 ALA A O 1
ATOM 3136 N N . GLU A 1 397 ? 37.658 -13.229 -59.175 1.00 86.69 397 GLU A N 1
ATOM 3137 C CA . GLU A 1 397 ? 37.727 -12.231 -58.101 1.00 86.69 397 GLU A CA 1
ATOM 3138 C C . GLU A 1 397 ? 36.423 -11.424 -57.991 1.00 86.69 397 GLU A C 1
ATOM 3140 O O . GLU A 1 397 ? 35.897 -11.228 -56.892 1.00 86.69 397 GLU A O 1
ATOM 3145 N N . LYS A 1 398 ? 35.833 -11.020 -59.127 1.00 86.69 398 LYS A N 1
ATOM 3146 C CA . LYS A 1 398 ? 34.525 -10.342 -59.160 1.00 86.69 398 LYS A CA 1
ATOM 3147 C C . LYS A 1 398 ? 33.408 -11.228 -58.603 1.00 86.69 398 LYS A C 1
ATOM 3149 O O . LYS A 1 398 ? 32.532 -10.727 -57.892 1.00 86.69 398 LYS A O 1
ATOM 3154 N N . GLU A 1 399 ? 33.427 -12.528 -58.890 1.00 87.12 399 GLU A N 1
ATOM 3155 C CA . GLU A 1 399 ? 32.439 -13.471 -58.360 1.00 87.12 399 GLU A CA 1
ATOM 3156 C C . GLU A 1 399 ? 32.623 -13.728 -56.856 1.00 87.12 399 GLU A C 1
ATOM 3158 O O . GLU A 1 399 ? 31.647 -13.651 -56.102 1.00 87.12 399 GLU A O 1
ATOM 3163 N N . ALA A 1 400 ? 33.862 -13.916 -56.393 1.00 87.75 400 ALA A N 1
ATOM 3164 C CA . ALA A 1 400 ? 34.181 -14.042 -54.970 1.00 87.75 400 ALA A CA 1
ATOM 3165 C C . ALA A 1 400 ? 33.782 -12.780 -54.182 1.00 87.75 400 ALA A C 1
ATOM 3167 O O . ALA A 1 400 ? 33.157 -12.873 -53.122 1.00 87.75 400 ALA A O 1
ATOM 3168 N N . ALA A 1 401 ? 34.045 -11.590 -54.733 1.00 89.50 401 ALA A N 1
ATOM 3169 C CA . ALA A 1 401 ? 33.629 -10.321 -54.142 1.00 89.50 401 ALA A CA 1
ATOM 3170 C C . ALA A 1 401 ? 32.096 -10.180 -54.075 1.00 89.50 401 ALA A C 1
ATOM 3172 O O . ALA A 1 401 ? 31.560 -9.640 -53.101 1.00 89.50 401 ALA A O 1
ATOM 3173 N N . ARG A 1 402 ? 31.365 -10.689 -55.079 1.00 90.69 402 ARG A N 1
ATOM 3174 C CA . ARG A 1 402 ? 29.894 -10.698 -55.077 1.00 90.69 402 ARG A CA 1
ATOM 3175 C C . ARG A 1 402 ? 29.345 -11.592 -53.963 1.00 90.69 402 ARG A C 1
ATOM 3177 O O . ARG A 1 402 ? 28.474 -11.139 -53.221 1.00 90.69 402 ARG A O 1
ATOM 3184 N N . LEU A 1 403 ? 29.882 -12.804 -53.813 1.00 91.75 403 LEU A N 1
ATOM 3185 C CA . LEU A 1 403 ? 29.475 -13.749 -52.767 1.00 91.75 403 LEU A CA 1
ATOM 3186 C C . LEU A 1 403 ? 29.798 -13.221 -51.361 1.00 91.75 403 LEU A C 1
ATOM 3188 O O . LEU A 1 403 ? 28.925 -13.228 -50.494 1.00 91.75 403 LEU A O 1
ATOM 3192 N N . ALA A 1 404 ? 30.992 -12.658 -51.151 1.00 91.06 404 ALA A N 1
ATOM 3193 C CA . ALA A 1 404 ? 31.369 -12.050 -49.871 1.00 91.06 404 ALA A CA 1
ATOM 3194 C C . ALA A 1 404 ? 30.446 -10.874 -49.491 1.00 91.06 404 ALA A C 1
ATOM 3196 O O . ALA A 1 404 ? 30.048 -10.723 -48.332 1.00 91.06 404 ALA A O 1
ATOM 3197 N N . LYS A 1 405 ? 30.046 -10.055 -50.474 1.00 92.38 405 LYS A N 1
ATOM 3198 C CA . LYS A 1 405 ? 29.105 -8.944 -50.266 1.00 92.38 405 LYS A CA 1
ATOM 3199 C C . LYS A 1 405 ? 27.693 -9.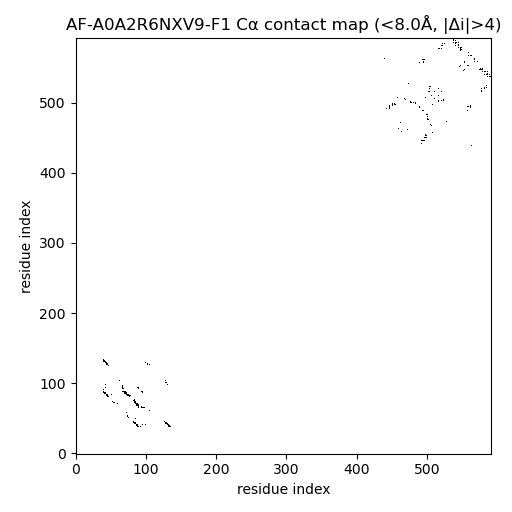431 -49.937 1.00 92.38 405 LYS A C 1
ATOM 3201 O O . LYS A 1 405 ? 27.002 -8.788 -49.148 1.00 92.38 405 LYS A O 1
ATOM 3206 N N . GLU A 1 406 ? 27.246 -10.532 -50.532 1.00 92.25 406 GLU A N 1
ATOM 3207 C CA . GLU A 1 406 ? 25.941 -11.131 -50.241 1.00 92.25 406 GLU A CA 1
ATOM 3208 C C . GLU A 1 406 ? 25.909 -11.789 -48.856 1.00 92.25 406 GLU A C 1
ATOM 3210 O O . GLU A 1 406 ? 24.976 -11.549 -48.087 1.00 92.25 406 GLU A O 1
ATOM 3215 N N . GLU A 1 407 ? 26.961 -12.519 -48.481 1.00 92.62 407 GLU A N 1
ATOM 3216 C CA . GLU A 1 407 ? 27.080 -13.125 -47.152 1.00 92.62 407 GLU A CA 1
ATOM 3217 C C . GLU A 1 407 ? 27.169 -12.060 -46.048 1.00 92.62 407 GLU A C 1
ATOM 3219 O O . GLU A 1 407 ? 26.479 -12.165 -45.033 1.00 92.62 407 GLU A O 1
ATOM 3224 N N . SER A 1 408 ? 27.945 -10.989 -46.262 1.00 89.06 408 SER A N 1
ATOM 3225 C CA . SER A 1 408 ? 28.008 -9.844 -45.342 1.00 89.06 408 SER A CA 1
ATOM 3226 C C . SER A 1 408 ? 26.643 -9.166 -45.188 1.00 89.06 408 SER A C 1
ATOM 3228 O O . SER A 1 408 ? 26.220 -8.881 -44.068 1.00 89.06 408 SER A O 1
ATOM 3230 N N . LYS A 1 409 ? 25.899 -8.981 -46.287 1.00 92.62 409 LYS A N 1
ATOM 3231 C CA . LYS A 1 409 ? 24.525 -8.457 -46.235 1.00 92.62 409 LYS A CA 1
ATOM 3232 C C . LYS A 1 409 ? 23.572 -9.387 -45.486 1.00 92.62 409 LYS A C 1
ATOM 3234 O O . LYS A 1 409 ? 22.702 -8.891 -44.774 1.00 92.62 409 LYS A O 1
ATOM 3239 N N . ARG A 1 410 ? 23.708 -10.708 -45.637 1.00 92.56 410 ARG A N 1
ATOM 3240 C CA . ARG A 1 410 ? 22.886 -11.682 -44.904 1.00 92.56 410 ARG A CA 1
ATOM 3241 C C . ARG A 1 410 ? 23.178 -11.627 -43.404 1.00 92.56 410 ARG A C 1
ATOM 3243 O O . ARG A 1 410 ? 22.241 -11.480 -42.627 1.00 92.56 410 ARG A O 1
ATOM 3250 N N . LYS A 1 411 ? 24.457 -11.638 -43.013 1.00 93.56 411 LYS A N 1
ATOM 3251 C CA . LYS A 1 411 ? 24.879 -11.505 -41.607 1.00 93.56 411 LYS A CA 1
ATOM 3252 C C . LYS A 1 411 ? 24.403 -10.189 -40.989 1.00 93.56 411 LYS A C 1
ATOM 3254 O O . LYS A 1 411 ? 23.823 -10.214 -39.913 1.00 93.56 411 LYS A O 1
ATOM 3259 N N . ALA A 1 412 ? 24.536 -9.070 -41.706 1.00 93.69 412 ALA A N 1
ATOM 3260 C CA . ALA A 1 412 ? 24.047 -7.773 -41.237 1.00 93.69 412 ALA A CA 1
ATOM 3261 C C . ALA A 1 412 ? 22.524 -7.763 -41.001 1.00 93.69 412 ALA A C 1
ATOM 3263 O O . ALA A 1 412 ? 22.067 -7.225 -39.998 1.00 93.69 412 ALA A O 1
ATOM 3264 N N . ARG A 1 413 ? 21.735 -8.402 -41.880 1.00 93.31 413 ARG A N 1
ATOM 3265 C CA . ARG A 1 413 ? 20.276 -8.536 -41.698 1.00 93.31 413 ARG A CA 1
ATOM 3266 C C . ARG A 1 413 ? 19.911 -9.425 -40.509 1.00 93.31 413 ARG A C 1
ATOM 3268 O O . ARG A 1 413 ? 18.989 -9.094 -39.772 1.00 93.31 413 ARG A O 1
ATOM 3275 N N . GLU A 1 414 ? 20.620 -10.536 -40.316 1.00 94.31 414 GLU A N 1
ATOM 3276 C CA . GLU A 1 414 ? 20.403 -11.432 -39.172 1.00 94.31 414 GLU A CA 1
ATOM 3277 C C . GLU A 1 414 ? 20.764 -10.757 -37.839 1.00 94.31 414 GLU A C 1
ATOM 3279 O O . GLU A 1 414 ? 20.031 -10.891 -36.859 1.00 94.31 414 GLU A O 1
ATOM 3284 N N . GLU A 1 415 ? 21.869 -10.010 -37.793 1.00 94.00 415 GLU A N 1
ATOM 3285 C CA . GLU A 1 415 ? 22.269 -9.230 -36.617 1.00 94.00 415 GLU A CA 1
ATOM 3286 C C . GLU A 1 415 ? 21.280 -8.098 -36.323 1.00 94.00 415 GLU A C 1
ATOM 3288 O O . GLU A 1 415 ? 20.890 -7.912 -35.169 1.00 94.00 415 GLU A O 1
ATOM 3293 N N . GLU A 1 416 ? 20.811 -7.387 -37.351 1.00 94.44 416 GLU A N 1
ATOM 3294 C CA . GLU A 1 416 ? 19.784 -6.353 -37.209 1.00 94.44 416 GLU A CA 1
ATOM 3295 C C . GLU A 1 416 ? 18.458 -6.934 -36.692 1.00 94.44 416 GLU A C 1
ATOM 3297 O O . GLU A 1 416 ? 17.847 -6.360 -35.786 1.00 94.44 416 GLU A O 1
ATOM 3302 N N . GLN A 1 417 ? 18.034 -8.097 -37.199 1.00 94.69 417 GLN A N 1
ATOM 3303 C CA . GLN A 1 417 ? 16.821 -8.771 -36.733 1.00 94.69 417 GLN A CA 1
ATOM 3304 C C . GLN A 1 417 ? 16.949 -9.217 -35.270 1.00 94.69 417 GLN A C 1
ATOM 3306 O O . GLN A 1 417 ? 16.064 -8.920 -34.468 1.00 94.69 417 GLN A O 1
ATOM 3311 N N . LYS A 1 418 ? 18.073 -9.836 -34.889 1.00 96.00 418 LYS A N 1
ATOM 3312 C CA . LYS A 1 418 ? 18.342 -10.214 -33.490 1.00 96.00 418 LYS A CA 1
ATOM 3313 C C . LYS A 1 418 ? 18.380 -8.996 -32.566 1.00 96.00 418 LYS A C 1
ATOM 3315 O O . LYS A 1 418 ? 17.834 -9.042 -31.465 1.00 96.00 418 LYS A O 1
ATOM 3320 N N . ALA A 1 419 ? 18.984 -7.893 -33.009 1.00 95.81 419 ALA A N 1
ATOM 3321 C CA . ALA A 1 419 ? 19.008 -6.647 -32.248 1.00 95.81 419 ALA A CA 1
ATOM 3322 C C . ALA A 1 419 ? 17.602 -6.045 -32.084 1.00 95.81 419 ALA A C 1
ATOM 3324 O O . ALA A 1 419 ? 17.284 -5.506 -31.023 1.00 95.81 419 ALA A O 1
ATOM 3325 N N . ARG A 1 420 ? 16.743 -6.150 -33.106 1.00 95.25 420 ARG A N 1
ATOM 3326 C CA . ARG A 1 420 ? 15.347 -5.701 -33.039 1.00 95.25 420 ARG A CA 1
ATOM 3327 C C . ARG A 1 420 ? 14.515 -6.554 -32.080 1.00 95.25 420 ARG A C 1
ATOM 3329 O O . ARG A 1 420 ? 13.822 -5.986 -31.244 1.00 95.25 420 ARG A O 1
ATOM 3336 N N . GLU A 1 421 ? 14.628 -7.877 -32.158 1.00 95.69 421 GLU A N 1
ATOM 3337 C CA . GLU A 1 421 ? 13.931 -8.810 -31.262 1.00 95.69 421 GLU A CA 1
ATOM 3338 C C . GLU A 1 421 ? 14.353 -8.618 -29.797 1.00 95.69 421 GLU A C 1
ATOM 3340 O O . GLU A 1 421 ? 13.507 -8.618 -28.901 1.00 95.69 421 GLU A O 1
ATOM 3345 N N . LEU A 1 422 ? 15.647 -8.384 -29.539 1.00 96.44 422 LEU A N 1
ATOM 3346 C CA . LEU A 1 422 ? 16.138 -8.094 -28.191 1.00 96.44 422 LEU A CA 1
ATOM 3347 C C . LEU A 1 422 ? 15.543 -6.788 -27.645 1.00 96.44 422 LEU A C 1
ATOM 3349 O O . LEU A 1 422 ? 15.023 -6.783 -26.531 1.00 96.44 422 LEU A O 1
ATOM 3353 N N . ARG A 1 423 ? 15.544 -5.711 -28.444 1.00 95.38 423 ARG A N 1
ATOM 3354 C CA . ARG A 1 423 ? 14.936 -4.425 -28.054 1.00 95.38 423 ARG A CA 1
ATOM 3355 C C . ARG A 1 423 ? 13.436 -4.544 -27.803 1.00 95.38 423 ARG A C 1
ATOM 3357 O O . ARG A 1 423 ? 12.930 -3.930 -26.872 1.00 95.38 423 ARG A O 1
ATOM 3364 N N . GLU A 1 424 ? 12.722 -5.320 -28.614 1.00 96.12 424 GLU A N 1
ATOM 3365 C CA . GLU A 1 424 ? 11.284 -5.543 -28.435 1.00 96.12 424 GLU A CA 1
ATOM 3366 C C . GLU A 1 424 ? 10.994 -6.336 -27.156 1.00 96.12 424 GLU A C 1
ATOM 3368 O O . GLU A 1 424 ? 10.092 -5.978 -26.399 1.00 96.12 424 GLU A O 1
ATOM 3373 N N . ARG A 1 425 ? 11.805 -7.357 -26.852 1.00 96.62 425 ARG A N 1
ATOM 3374 C CA . ARG A 1 425 ? 11.696 -8.117 -25.602 1.00 96.62 425 ARG A CA 1
ATOM 3375 C C . ARG A 1 425 ? 12.002 -7.258 -24.376 1.00 96.62 425 ARG A C 1
ATOM 3377 O O . ARG A 1 425 ? 11.279 -7.357 -23.386 1.00 96.62 425 ARG A O 1
ATOM 3384 N N . GLU A 1 426 ? 13.039 -6.425 -24.432 1.00 94.69 426 GLU A N 1
ATOM 3385 C CA . GLU A 1 426 ? 13.377 -5.480 -23.360 1.00 94.69 426 GLU A CA 1
ATOM 3386 C C . GLU A 1 426 ? 12.259 -4.450 -23.157 1.00 94.69 426 GLU A C 1
ATOM 3388 O O . GLU A 1 426 ? 11.796 -4.270 -22.031 1.00 94.69 426 GLU A O 1
ATOM 3393 N N . ALA A 1 427 ? 11.742 -3.860 -24.239 1.00 96.00 427 ALA A N 1
ATOM 3394 C CA . ALA A 1 427 ? 10.623 -2.922 -24.181 1.00 96.00 427 ALA A CA 1
ATOM 3395 C C . ALA A 1 427 ? 9.341 -3.575 -23.633 1.00 96.00 427 ALA A C 1
ATOM 3397 O O . ALA A 1 427 ? 8.631 -2.962 -22.838 1.00 96.00 427 ALA A O 1
ATOM 3398 N N . ALA A 1 428 ? 9.054 -4.829 -23.998 1.00 96.69 428 ALA A N 1
ATOM 3399 C CA . ALA A 1 428 ? 7.915 -5.577 -23.468 1.00 96.69 428 ALA A CA 1
ATOM 3400 C C . ALA A 1 428 ? 8.072 -5.889 -21.969 1.00 96.69 428 ALA A C 1
ATOM 3402 O O . ALA A 1 428 ? 7.107 -5.781 -21.212 1.00 96.69 428 ALA A O 1
ATOM 3403 N N . GLN A 1 429 ? 9.283 -6.234 -21.517 1.00 95.06 429 GLN A N 1
ATOM 3404 C CA . GLN A 1 429 ? 9.572 -6.446 -20.096 1.00 95.06 429 GLN A CA 1
ATOM 3405 C C . GLN A 1 429 ? 9.477 -5.147 -19.292 1.00 95.06 429 GLN A C 1
ATOM 3407 O O . GLN A 1 429 ? 8.914 -5.146 -18.196 1.00 95.06 429 GLN A O 1
ATOM 3412 N N . GLU A 1 430 ? 9.987 -4.039 -19.826 1.00 94.56 430 GLU A N 1
ATOM 3413 C CA . GLU A 1 430 ? 9.875 -2.725 -19.195 1.00 94.56 430 GLU A CA 1
ATOM 3414 C C . GLU A 1 430 ? 8.413 -2.265 -19.124 1.00 94.56 430 GLU A C 1
ATOM 3416 O O . GLU A 1 430 ? 7.957 -1.836 -18.063 1.00 94.56 430 GLU A O 1
ATOM 3421 N N . ALA A 1 431 ? 7.645 -2.445 -20.203 1.00 95.62 431 ALA A N 1
ATOM 3422 C CA . ALA A 1 431 ? 6.214 -2.158 -20.226 1.00 95.62 431 ALA A CA 1
ATOM 3423 C C . ALA A 1 431 ? 5.437 -3.015 -19.213 1.00 95.62 431 ALA A C 1
ATOM 3425 O O . ALA A 1 431 ? 4.588 -2.483 -18.500 1.00 95.62 431 ALA A O 1
ATOM 3426 N N . ALA A 1 432 ? 5.757 -4.308 -19.087 1.00 96.25 432 ALA A N 1
ATOM 3427 C CA . ALA A 1 432 ? 5.142 -5.191 -18.095 1.00 96.25 432 ALA A CA 1
ATOM 3428 C C . ALA A 1 432 ? 5.485 -4.773 -16.657 1.00 96.25 432 ALA A C 1
ATOM 3430 O O . ALA A 1 432 ? 4.596 -4.698 -15.811 1.00 96.25 432 ALA A O 1
ATOM 3431 N N . ARG A 1 433 ? 6.752 -4.427 -16.385 1.00 95.25 433 ARG A N 1
ATOM 3432 C CA . ARG A 1 433 ? 7.177 -3.910 -15.074 1.00 95.25 433 ARG A CA 1
ATOM 3433 C C . ARG A 1 433 ? 6.488 -2.596 -14.727 1.00 95.25 433 ARG A C 1
ATOM 3435 O O . ARG A 1 433 ? 6.083 -2.412 -13.583 1.00 95.25 433 ARG A O 1
ATOM 3442 N N . LYS A 1 434 ? 6.359 -1.690 -15.698 1.00 95.69 434 LYS A N 1
ATOM 3443 C CA . LYS A 1 434 ? 5.661 -0.418 -15.511 1.00 95.69 434 LYS A CA 1
ATOM 3444 C C . LYS A 1 434 ? 4.174 -0.644 -15.240 1.00 95.69 434 LYS A C 1
ATOM 3446 O O . LYS A 1 434 ? 3.668 -0.125 -14.256 1.00 95.69 434 LYS A O 1
ATOM 3451 N N . ALA A 1 435 ? 3.511 -1.490 -16.028 1.00 95.56 435 ALA A N 1
ATOM 3452 C CA . ALA A 1 435 ? 2.108 -1.841 -15.815 1.00 95.56 435 ALA A CA 1
ATOM 3453 C C . ALA A 1 435 ? 1.869 -2.510 -14.449 1.00 95.56 435 ALA A C 1
ATOM 3455 O O . ALA A 1 435 ? 0.856 -2.247 -13.804 1.00 95.56 435 ALA A O 1
ATOM 3456 N N . GLU A 1 436 ? 2.798 -3.346 -13.976 1.00 94.69 436 GLU A N 1
ATOM 3457 C CA . GLU A 1 436 ? 2.720 -3.931 -12.636 1.00 94.69 436 GLU A CA 1
ATOM 3458 C C . GLU A 1 436 ? 2.857 -2.860 -11.545 1.00 94.69 436 GLU A C 1
ATOM 3460 O O . GLU A 1 436 ? 2.068 -2.858 -10.604 1.00 94.69 436 GLU A O 1
ATOM 3465 N N . LEU A 1 437 ? 3.815 -1.934 -11.667 1.00 93.94 437 LEU A N 1
ATOM 3466 C CA . LEU A 1 437 ? 3.971 -0.819 -10.725 1.00 93.94 437 LEU A CA 1
ATOM 3467 C C . LEU A 1 437 ? 2.733 0.082 -10.698 1.00 93.94 437 LEU A C 1
ATOM 3469 O O . LEU A 1 437 ? 2.221 0.359 -9.615 1.00 93.94 437 LEU A O 1
ATOM 3473 N N . ASP A 1 438 ? 2.214 0.453 -11.866 1.00 95.12 438 ASP A N 1
ATOM 3474 C CA . ASP A 1 438 ? 1.007 1.270 -11.995 1.00 95.12 438 ASP A CA 1
ATOM 3475 C C . ASP A 1 438 ? -0.203 0.551 -11.360 1.00 95.12 438 ASP A C 1
ATOM 3477 O O . ASP A 1 438 ? -0.990 1.163 -10.636 1.00 95.12 438 ASP A O 1
ATOM 3481 N N . ARG A 1 439 ? -0.320 -0.776 -11.540 1.00 95.38 439 ARG A N 1
ATOM 3482 C CA . ARG A 1 439 ? -1.352 -1.602 -10.885 1.00 95.38 439 ARG A CA 1
ATOM 3483 C C . ARG A 1 439 ? -1.196 -1.624 -9.362 1.00 95.38 439 ARG A C 1
ATOM 3485 O O . ARG A 1 439 ? -2.197 -1.524 -8.654 1.00 95.38 439 ARG A O 1
ATOM 3492 N N . LYS A 1 440 ? 0.035 -1.741 -8.846 1.00 95.38 440 LYS A N 1
ATOM 3493 C CA . LYS A 1 440 ? 0.319 -1.684 -7.398 1.00 95.38 440 LYS A CA 1
ATOM 3494 C C . LYS A 1 440 ? -0.072 -0.328 -6.820 1.00 95.38 440 LYS A C 1
ATOM 3496 O O . LYS A 1 440 ? -0.751 -0.275 -5.799 1.00 95.38 440 LYS A O 1
ATOM 3501 N N . GLU A 1 441 ? 0.317 0.759 -7.479 1.00 95.75 441 GLU A N 1
ATOM 3502 C CA . GLU A 1 441 ? -0.011 2.114 -7.038 1.00 95.75 441 GLU A CA 1
ATOM 3503 C C . GLU A 1 441 ? -1.526 2.356 -7.037 1.00 95.75 441 GLU A C 1
ATOM 3505 O O . GLU A 1 441 ? -2.076 2.818 -6.034 1.00 95.75 441 GLU A O 1
ATOM 3510 N N . ALA A 1 442 ? -2.218 1.964 -8.111 1.00 96.69 442 ALA A N 1
ATOM 3511 C CA . ALA A 1 442 ? -3.673 2.054 -8.198 1.00 96.69 442 ALA A CA 1
ATOM 3512 C C . ALA A 1 442 ? -4.364 1.277 -7.065 1.00 96.69 442 ALA A C 1
ATOM 3514 O O . ALA A 1 442 ? -5.289 1.801 -6.438 1.00 96.69 442 ALA A O 1
ATOM 3515 N N . TYR A 1 443 ? -3.873 0.074 -6.744 1.00 97.31 443 TYR A N 1
ATOM 3516 C CA . TYR A 1 443 ? -4.360 -0.714 -5.612 1.00 97.31 443 TYR A CA 1
ATOM 3517 C C . TYR A 1 443 ? -4.169 0.010 -4.274 1.00 97.31 443 TYR A C 1
ATOM 3519 O O . TYR A 1 443 ? -5.120 0.113 -3.503 1.00 97.31 443 TYR A O 1
ATOM 3527 N N . TYR A 1 444 ? -2.981 0.551 -3.985 1.00 96.88 444 TYR A N 1
ATOM 3528 C CA . TYR A 1 444 ? -2.740 1.247 -2.714 1.00 96.88 444 TYR A CA 1
ATOM 3529 C C . TYR A 1 444 ? -3.610 2.496 -2.566 1.00 96.88 444 TYR A C 1
ATOM 3531 O O . TYR A 1 444 ? -4.135 2.765 -1.481 1.00 96.88 444 TYR A O 1
ATOM 3539 N N . GLN A 1 445 ? -3.819 3.235 -3.657 1.00 97.62 445 GLN A N 1
ATOM 3540 C CA . GLN A 1 445 ? -4.728 4.378 -3.663 1.00 97.62 445 GLN A CA 1
ATOM 3541 C C . GLN A 1 445 ? -6.178 3.941 -3.409 1.00 97.62 445 GLN A C 1
ATOM 3543 O O . GLN A 1 445 ? -6.884 4.580 -2.627 1.00 97.62 445 GLN A O 1
ATOM 3548 N N . ALA A 1 446 ? -6.623 2.850 -4.037 1.00 98.00 446 ALA A N 1
ATOM 3549 C CA . ALA A 1 446 ? -7.957 2.287 -3.847 1.00 98.00 446 ALA A CA 1
ATOM 3550 C C . ALA A 1 446 ? -8.173 1.759 -2.417 1.00 98.00 446 ALA A C 1
ATOM 3552 O O . ALA A 1 446 ? -9.174 2.094 -1.785 1.00 98.00 446 ALA A O 1
ATOM 3553 N N . ALA A 1 447 ? -7.209 1.014 -1.872 1.00 98.06 447 ALA A N 1
ATOM 3554 C CA . ALA A 1 447 ? -7.238 0.514 -0.499 1.00 98.06 447 ALA A CA 1
ATOM 3555 C C . ALA A 1 447 ? -7.278 1.662 0.517 1.00 98.06 447 ALA A C 1
ATOM 3557 O O . ALA A 1 447 ? -8.106 1.655 1.424 1.00 98.06 447 ALA A O 1
ATOM 3558 N N . THR A 1 448 ? -6.461 2.702 0.317 1.00 97.69 448 THR A N 1
ATOM 3559 C CA . THR A 1 448 ? -6.473 3.898 1.176 1.00 97.69 448 THR A CA 1
ATOM 3560 C C . THR A 1 448 ? -7.841 4.577 1.154 1.00 97.69 448 THR A C 1
ATOM 3562 O O . THR A 1 448 ? -8.382 4.897 2.210 1.00 97.69 448 THR A O 1
ATOM 3565 N N . LYS A 1 449 ? -8.437 4.759 -0.034 1.00 98.19 449 LYS A N 1
ATOM 3566 C CA . LYS A 1 449 ? -9.783 5.338 -0.173 1.00 98.19 449 LYS A CA 1
ATOM 3567 C C . LYS A 1 449 ? -10.838 4.514 0.562 1.00 98.19 449 LYS A C 1
ATOM 3569 O O . LYS A 1 449 ? -11.681 5.097 1.241 1.00 98.19 449 LYS A O 1
ATOM 3574 N N . GLU A 1 450 ? -10.786 3.188 0.459 1.00 98.19 450 GLU A N 1
ATOM 3575 C CA . GLU A 1 450 ? -11.742 2.309 1.138 1.00 98.19 450 GLU A CA 1
ATOM 3576 C C . GLU A 1 450 ? -11.561 2.324 2.663 1.00 98.19 450 GLU A C 1
ATOM 3578 O O . GLU A 1 450 ? -12.543 2.456 3.397 1.00 98.19 450 GLU A O 1
ATOM 3583 N N . THR A 1 451 ? -10.322 2.293 3.160 1.00 97.56 451 THR A N 1
ATOM 3584 C CA . THR A 1 451 ? -10.036 2.464 4.592 1.00 97.56 451 THR A CA 1
ATOM 3585 C C . THR A 1 451 ? -10.528 3.823 5.091 1.00 97.56 451 THR A C 1
ATOM 3587 O O . THR A 1 451 ? -11.187 3.890 6.129 1.00 97.56 451 THR A O 1
ATOM 3590 N N . THR A 1 452 ? -10.294 4.912 4.351 1.00 97.56 452 THR A N 1
ATOM 3591 C CA . THR A 1 452 ? -10.827 6.239 4.699 1.00 97.56 452 THR A CA 1
ATOM 3592 C C . THR A 1 452 ? -12.355 6.251 4.702 1.00 97.56 452 THR A C 1
ATOM 3594 O O . THR A 1 452 ? -12.946 6.798 5.629 1.00 97.56 452 THR A O 1
ATOM 3597 N N . ARG A 1 453 ? -13.017 5.615 3.727 1.00 98.00 453 ARG A N 1
ATOM 3598 C CA . ARG A 1 453 ? -14.483 5.488 3.699 1.00 98.00 453 ARG A CA 1
ATOM 3599 C C . ARG A 1 453 ? -15.003 4.773 4.949 1.00 98.00 453 ARG A C 1
ATOM 3601 O O . ARG A 1 453 ? -15.953 5.251 5.567 1.00 98.00 453 ARG A O 1
ATOM 3608 N N . CYS A 1 454 ? -14.370 3.666 5.340 1.00 97.56 454 CYS A N 1
ATOM 3609 C CA . CYS A 1 454 ? -14.734 2.913 6.541 1.00 97.56 454 CYS A CA 1
ATOM 3610 C C . CYS A 1 454 ? -14.507 3.726 7.823 1.00 97.56 454 CYS A C 1
ATOM 3612 O O . CYS A 1 454 ? -15.361 3.713 8.708 1.00 97.56 454 CYS A O 1
ATOM 3614 N N . LYS A 1 455 ? -13.407 4.486 7.902 1.00 96.12 455 LYS A N 1
ATOM 3615 C CA . LYS A 1 455 ? -13.137 5.401 9.022 1.00 96.12 455 LYS A CA 1
ATOM 3616 C C . LYS A 1 455 ? -14.182 6.507 9.112 1.00 96.12 455 LYS A C 1
ATOM 3618 O O . LYS A 1 455 ? -14.751 6.698 10.176 1.00 96.12 455 LYS A O 1
ATOM 3623 N N . LEU A 1 456 ? -14.518 7.158 7.997 1.00 96.38 456 LEU A N 1
ATOM 3624 C CA . LEU A 1 456 ? -15.552 8.198 7.959 1.00 96.38 456 LEU A CA 1
ATOM 3625 C C . LEU A 1 456 ? -16.937 7.655 8.334 1.00 96.38 456 LEU A C 1
ATOM 3627 O O . LEU A 1 456 ? -17.688 8.311 9.060 1.00 96.38 456 LEU A O 1
ATOM 3631 N N . ARG A 1 457 ? -17.283 6.441 7.881 1.00 95.94 457 ARG A N 1
ATOM 3632 C CA . ARG A 1 457 ? -18.497 5.744 8.332 1.00 95.94 457 ARG A CA 1
ATOM 3633 C C . ARG A 1 457 ? -18.497 5.605 9.851 1.00 95.94 457 ARG A C 1
ATOM 3635 O O . ARG A 1 457 ? -19.509 5.914 10.477 1.00 95.94 457 ARG A O 1
ATOM 3642 N N . ASP A 1 458 ? -17.384 5.152 10.419 1.00 95.56 458 ASP A N 1
ATOM 3643 C CA . ASP A 1 458 ? -17.295 4.884 11.848 1.00 95.56 458 ASP A CA 1
ATOM 3644 C C . ASP A 1 458 ? -17.291 6.190 12.679 1.00 95.56 458 ASP A C 1
ATOM 3646 O O . ASP A 1 458 ? -18.036 6.307 13.653 1.00 95.56 458 ASP A O 1
ATOM 3650 N N . GLU A 1 459 ? -16.572 7.223 12.238 1.00 93.94 459 GLU A N 1
ATOM 3651 C CA . GLU A 1 459 ? -16.495 8.540 12.890 1.00 93.94 459 GLU A CA 1
ATOM 3652 C C . GLU A 1 459 ? -17.816 9.314 12.842 1.00 93.94 459 GLU A C 1
ATOM 3654 O O . GLU A 1 459 ? -18.206 9.937 13.830 1.00 93.94 459 GLU A O 1
ATOM 3659 N N . SER A 1 460 ? -18.534 9.259 11.714 1.00 92.38 460 SER A N 1
ATOM 3660 C CA . SER A 1 460 ? -19.793 10.000 11.537 1.00 92.38 460 SER A CA 1
ATOM 3661 C C . SER A 1 460 ? -20.916 9.526 12.461 1.00 92.38 460 SER A C 1
ATOM 3663 O O . SER A 1 460 ? -21.845 10.285 12.740 1.00 92.38 460 SER A O 1
ATOM 3665 N N . ARG A 1 461 ? -20.852 8.276 12.934 1.00 91.56 461 ARG A N 1
ATOM 3666 C CA . ARG A 1 461 ? -21.896 7.662 13.769 1.00 91.56 461 ARG A CA 1
ATOM 3667 C C . ARG A 1 461 ? -21.468 7.434 15.209 1.00 91.56 461 ARG A C 1
ATOM 3669 O O . ARG A 1 461 ? -22.322 7.474 16.093 1.00 91.56 461 ARG A O 1
ATOM 3676 N N . TRP A 1 462 ? -20.183 7.187 15.451 1.00 90.75 462 TRP A N 1
ATOM 3677 C CA . TRP A 1 462 ? -19.663 6.860 16.774 1.00 90.75 462 TRP A CA 1
ATOM 3678 C C . TRP A 1 462 ? -18.531 7.811 17.134 1.00 90.75 462 TRP A C 1
ATOM 3680 O O . TRP A 1 462 ? -17.368 7.606 16.776 1.00 90.75 462 TRP A O 1
ATOM 3690 N N . VAL A 1 463 ? -18.896 8.872 17.857 1.00 84.94 463 VAL A N 1
ATOM 3691 C CA . VAL A 1 463 ? -17.935 9.886 18.282 1.00 84.94 463 VAL A CA 1
ATOM 3692 C C . VAL A 1 463 ? -16.912 9.263 19.229 1.00 84.94 463 VAL A C 1
ATOM 3694 O O . VAL A 1 463 ? -17.280 8.593 20.192 1.00 84.94 463 VAL A O 1
ATOM 3697 N N . GLN A 1 464 ? -15.626 9.516 18.975 1.00 83.88 464 GLN A N 1
ATOM 3698 C CA . GLN A 1 464 ? -14.502 8.881 19.678 1.00 83.88 464 GLN A CA 1
ATOM 3699 C C . GLN A 1 464 ? -14.518 9.061 21.209 1.00 83.88 464 GLN A C 1
ATOM 3701 O O . GLN A 1 464 ? -13.908 8.264 21.915 1.00 83.88 464 GLN A O 1
ATOM 3706 N N . HIS A 1 465 ? -15.210 10.080 21.732 1.00 83.44 465 HIS A N 1
ATOM 3707 C CA . HIS A 1 465 ? -15.267 10.366 23.169 1.00 83.44 465 HIS A CA 1
ATOM 3708 C C . HIS A 1 465 ? -16.334 9.563 23.932 1.00 83.44 465 HIS A C 1
ATOM 3710 O O . HIS A 1 465 ? -16.353 9.602 25.160 1.00 83.44 465 HIS A O 1
ATOM 3716 N N . ILE A 1 466 ? -17.237 8.858 23.243 1.00 88.00 466 ILE A N 1
ATOM 3717 C CA . ILE A 1 466 ? -18.290 8.080 23.904 1.00 88.00 466 ILE A CA 1
ATOM 3718 C C . ILE A 1 466 ? -17.749 6.678 24.230 1.00 88.00 466 ILE A C 1
ATOM 3720 O O . ILE A 1 466 ? -17.257 5.999 23.324 1.00 88.00 466 ILE A O 1
ATOM 3724 N N . PRO A 1 467 ? -17.861 6.200 25.488 1.00 93.00 467 PRO A N 1
ATOM 3725 C CA . PRO A 1 467 ? -17.445 4.852 25.853 1.00 93.00 467 PRO A CA 1
ATOM 3726 C C . PRO A 1 467 ? -18.104 3.791 24.968 1.00 93.00 467 PRO A C 1
ATOM 3728 O O . PRO A 1 467 ? -19.330 3.735 24.826 1.00 93.00 467 PRO A O 1
ATOM 3731 N N . TRP A 1 468 ? -17.274 2.933 24.378 1.00 96.06 468 TRP A N 1
ATOM 3732 C CA . TRP A 1 468 ? -17.744 1.861 23.511 1.00 96.06 468 TRP A CA 1
ATOM 3733 C C . TRP A 1 468 ? -18.509 0.815 24.330 1.00 96.06 468 TRP A C 1
ATOM 3735 O O . TRP A 1 468 ? -18.009 0.311 25.333 1.00 96.06 468 TRP A O 1
ATOM 3745 N N . ASN A 1 469 ? -19.735 0.495 23.915 1.00 95.75 469 ASN A N 1
ATOM 3746 C CA . ASN A 1 469 ? -20.618 -0.430 24.624 1.00 95.75 469 ASN A CA 1
ATOM 3747 C C . ASN A 1 469 ? -21.290 -1.418 23.655 1.00 95.75 469 ASN A C 1
ATOM 3749 O O . ASN A 1 469 ? -21.197 -1.285 22.433 1.00 95.75 469 ASN A O 1
ATOM 3753 N N . LEU A 1 470 ? -22.001 -2.405 24.211 1.00 96.94 470 LEU A N 1
ATOM 3754 C CA . LEU A 1 470 ? -22.696 -3.446 23.445 1.00 96.94 470 LEU A CA 1
ATOM 3755 C C . LEU A 1 470 ? -23.647 -2.879 22.380 1.00 96.94 470 LEU A C 1
ATOM 3757 O O . LEU A 1 470 ? -23.728 -3.424 21.281 1.00 96.94 470 LEU A O 1
ATOM 3761 N N . HIS A 1 471 ? -24.370 -1.803 22.696 1.00 96.50 471 HIS A N 1
ATOM 3762 C CA . HIS A 1 471 ? -25.337 -1.217 21.774 1.00 96.50 471 HIS A CA 1
ATOM 3763 C C . HIS A 1 471 ? -24.638 -0.635 20.539 1.00 96.50 471 HIS A C 1
ATOM 3765 O O . HIS A 1 471 ? -25.067 -0.899 19.414 1.00 96.50 471 HIS A O 1
ATOM 3771 N N . PHE A 1 472 ? -23.517 0.068 20.728 1.00 96.75 472 PHE A N 1
ATOM 3772 C CA . PHE A 1 472 ? -22.704 0.578 19.621 1.00 96.75 472 PHE A CA 1
ATOM 3773 C C . PHE A 1 472 ? -22.033 -0.537 18.821 1.00 96.75 472 PHE A C 1
ATOM 3775 O O . PHE A 1 472 ? -22.097 -0.509 17.592 1.00 96.75 472 PHE A O 1
ATOM 3782 N N . GLY A 1 473 ? -21.487 -1.557 19.493 1.00 96.75 473 GLY A N 1
ATOM 3783 C CA . GLY A 1 473 ? -20.929 -2.741 18.834 1.00 96.75 473 GLY A CA 1
ATOM 3784 C C . GLY A 1 473 ? -21.949 -3.434 17.927 1.00 96.75 473 GLY A C 1
ATOM 3785 O O . GLY A 1 473 ? -21.684 -3.667 16.747 1.00 96.75 473 GLY A O 1
ATOM 3786 N N . LEU A 1 474 ? -23.157 -3.683 18.439 1.00 97.94 474 LEU A N 1
ATOM 3787 C CA . LEU A 1 474 ? -24.247 -4.289 17.673 1.00 97.94 474 LEU A CA 1
ATOM 3788 C C . LEU A 1 474 ? -24.724 -3.392 16.520 1.00 97.94 474 LEU A C 1
ATOM 3790 O O . LEU A 1 474 ? -24.946 -3.887 15.412 1.00 97.94 474 LEU A O 1
ATOM 3794 N N . ALA A 1 475 ? -24.883 -2.087 16.759 1.00 97.75 475 ALA A N 1
ATOM 3795 C CA . ALA A 1 475 ? -25.298 -1.134 15.732 1.00 97.75 475 ALA A CA 1
ATOM 3796 C C . ALA A 1 475 ? -24.272 -1.054 14.591 1.00 97.75 475 ALA A C 1
ATOM 3798 O O . ALA A 1 475 ? -24.651 -1.132 13.419 1.00 97.75 475 ALA A O 1
ATOM 3799 N N . ARG A 1 476 ? -22.976 -0.978 14.923 1.00 97.44 476 ARG A N 1
ATOM 3800 C CA . ARG A 1 476 ? -21.886 -1.007 13.942 1.00 97.44 476 ARG A CA 1
ATOM 3801 C C . ARG A 1 476 ? -21.876 -2.308 13.166 1.00 97.44 476 ARG A C 1
ATOM 3803 O O . ARG A 1 476 ? -21.842 -2.271 11.939 1.00 97.44 476 ARG A O 1
ATOM 3810 N N . PHE A 1 477 ? -21.946 -3.442 13.861 1.00 98.38 477 PHE A N 1
ATOM 3811 C CA . PHE A 1 477 ? -21.956 -4.752 13.222 1.00 98.38 477 PHE A CA 1
ATOM 3812 C C . PHE A 1 477 ? -23.095 -4.866 12.205 1.00 98.38 477 PHE A C 1
ATOM 3814 O O . PHE A 1 477 ? -22.848 -5.277 11.074 1.00 98.38 477 PHE A O 1
ATOM 3821 N N . LYS A 1 478 ? -24.320 -4.449 12.557 1.00 98.19 478 LYS A N 1
ATOM 3822 C CA . LYS A 1 478 ? -25.473 -4.452 11.637 1.00 98.19 478 LYS A CA 1
ATOM 3823 C C . LYS A 1 478 ? -25.262 -3.531 10.430 1.00 98.19 478 LYS A C 1
ATOM 3825 O O . LYS A 1 478 ? -25.585 -3.939 9.316 1.00 98.19 478 LYS A O 1
ATOM 3830 N N . LEU A 1 479 ? -24.712 -2.332 10.631 1.00 97.75 479 LEU A N 1
ATOM 3831 C CA . LEU A 1 479 ? -24.449 -1.390 9.538 1.00 97.75 479 LEU A CA 1
ATOM 3832 C C . LEU A 1 479 ? -23.372 -1.918 8.582 1.00 97.75 479 LEU A C 1
ATOM 3834 O O . LEU A 1 479 ? -23.629 -2.061 7.390 1.00 97.75 479 LEU A O 1
ATOM 3838 N N . ALA A 1 480 ? -22.198 -2.267 9.113 1.00 97.94 480 ALA A N 1
ATOM 3839 C CA . ALA A 1 480 ? -21.093 -2.808 8.325 1.00 97.94 480 ALA A CA 1
ATOM 3840 C C . ALA A 1 480 ? -21.493 -4.114 7.621 1.00 97.94 480 ALA A C 1
ATOM 3842 O O . ALA A 1 480 ? -21.073 -4.373 6.501 1.00 97.94 480 ALA A O 1
ATOM 3843 N N . SER A 1 481 ? -22.354 -4.920 8.250 1.00 98.50 481 SER A N 1
ATOM 3844 C CA . SER A 1 481 ? -22.924 -6.135 7.665 1.00 98.50 481 SER A CA 1
ATOM 3845 C C . SER A 1 481 ? -23.745 -5.878 6.407 1.00 98.50 481 SER A C 1
ATOM 3847 O O . SER A 1 481 ? -23.642 -6.652 5.459 1.00 98.50 481 SER A O 1
ATOM 3849 N N . ALA A 1 482 ? -24.579 -4.836 6.419 1.00 98.31 482 ALA A N 1
ATOM 3850 C CA . ALA A 1 482 ? -25.382 -4.462 5.262 1.00 98.31 482 ALA A CA 1
ATOM 3851 C C . ALA A 1 482 ? -24.480 -3.950 4.131 1.00 98.31 482 ALA A C 1
ATOM 3853 O O . ALA A 1 482 ? -24.525 -4.485 3.029 1.00 98.31 482 ALA A O 1
ATOM 3854 N N . GLU A 1 483 ? -23.569 -3.019 4.440 1.00 98.12 483 GLU A N 1
ATOM 3855 C CA . GLU A 1 483 ? -22.602 -2.503 3.462 1.00 98.12 483 GLU A CA 1
ATOM 3856 C C . GLU A 1 483 ? -21.765 -3.621 2.831 1.00 98.12 483 GLU A C 1
ATOM 3858 O O . GLU A 1 483 ? -21.606 -3.673 1.617 1.00 98.12 483 GLU A O 1
ATOM 3863 N N . PHE A 1 484 ? -21.253 -4.547 3.640 1.00 98.50 484 PHE A N 1
ATOM 3864 C CA . PHE A 1 484 ? -20.419 -5.646 3.162 1.00 98.50 484 PHE A CA 1
ATOM 3865 C C . PHE A 1 484 ? -21.158 -6.601 2.215 1.00 98.50 484 PHE A C 1
ATOM 3867 O O . PHE A 1 484 ? -20.544 -7.187 1.317 1.00 98.50 484 PHE A O 1
ATOM 3874 N N . ASP A 1 485 ? -22.459 -6.806 2.419 1.00 98.12 485 ASP A N 1
ATOM 3875 C CA . ASP A 1 485 ? -23.271 -7.628 1.520 1.00 98.12 485 ASP A CA 1
ATOM 3876 C C . ASP A 1 485 ? -23.595 -6.887 0.211 1.00 98.12 485 ASP A C 1
ATOM 3878 O O . ASP A 1 485 ? -23.620 -7.525 -0.844 1.00 98.12 485 ASP A O 1
ATOM 3882 N N . ASP A 1 486 ? -23.767 -5.563 0.269 1.00 98.19 486 ASP A N 1
ATOM 3883 C CA . ASP A 1 486 ? -24.120 -4.720 -0.880 1.00 98.19 486 ASP A CA 1
ATOM 3884 C C . ASP A 1 486 ? -22.910 -4.373 -1.772 1.00 98.19 486 ASP A C 1
ATOM 3886 O O . ASP A 1 486 ? -23.036 -4.272 -2.998 1.00 98.19 486 ASP A O 1
ATOM 3890 N N . ILE A 1 487 ? -21.720 -4.208 -1.183 1.00 97.88 487 ILE A N 1
ATOM 3891 C CA . ILE A 1 487 ? -20.501 -3.810 -1.901 1.00 97.88 487 ILE A CA 1
ATOM 3892 C C . ILE A 1 487 ? -20.013 -4.929 -2.833 1.00 97.88 487 ILE A C 1
ATOM 3894 O O . ILE A 1 487 ? -19.862 -6.099 -2.463 1.00 97.88 487 ILE A O 1
ATOM 3898 N N . ARG A 1 488 ? -19.688 -4.544 -4.071 1.00 98.00 488 ARG A N 1
ATOM 3899 C CA . ARG A 1 488 ? -19.015 -5.397 -5.060 1.00 98.00 488 ARG A CA 1
ATOM 3900 C C . ARG A 1 488 ? -17.519 -5.095 -5.075 1.00 98.00 488 ARG A C 1
ATOM 3902 O O . ARG A 1 488 ? -17.057 -4.319 -5.912 1.00 98.00 488 ARG A O 1
ATOM 3909 N N . PHE A 1 489 ? -16.787 -5.709 -4.149 1.00 98.19 489 PHE A N 1
ATOM 3910 C CA . PHE A 1 489 ? -15.336 -5.552 -4.045 1.00 98.19 489 PHE A CA 1
ATOM 3911 C C . PHE A 1 489 ? -14.642 -5.885 -5.374 1.00 98.19 489 PHE A C 1
ATOM 3913 O O . PHE A 1 489 ? -14.973 -6.875 -6.030 1.00 98.19 489 PHE A O 1
ATOM 3920 N N . ASN A 1 490 ? -13.706 -5.030 -5.784 1.00 97.81 490 ASN A N 1
ATOM 3921 C CA . ASN A 1 490 ? -12.953 -5.123 -7.040 1.00 97.81 490 ASN A CA 1
ATOM 3922 C C . ASN A 1 490 ? -11.620 -4.353 -6.913 1.00 97.81 490 ASN A C 1
ATOM 3924 O O . ASN A 1 490 ? -11.320 -3.832 -5.847 1.00 97.81 490 ASN A O 1
ATOM 3928 N N . GLU A 1 491 ? -10.818 -4.242 -7.976 1.00 96.69 491 GLU A N 1
ATOM 3929 C CA . GLU A 1 491 ? -9.507 -3.561 -7.909 1.00 96.69 491 GLU A CA 1
ATOM 3930 C C . GLU A 1 491 ? -9.588 -2.068 -7.519 1.00 96.69 491 GLU A C 1
ATOM 3932 O O . GLU A 1 491 ? -8.652 -1.536 -6.931 1.00 96.69 491 GLU A O 1
ATOM 3937 N N . THR A 1 492 ? -10.707 -1.388 -7.799 1.00 96.56 492 THR A N 1
ATOM 3938 C CA . THR A 1 492 ? -10.930 0.029 -7.434 1.00 96.56 492 THR A CA 1
ATOM 3939 C C . THR A 1 492 ? -11.526 0.221 -6.040 1.00 96.56 492 THR A C 1
ATOM 3941 O O . THR A 1 492 ? -11.490 1.328 -5.502 1.00 96.56 492 THR A O 1
ATOM 3944 N N . GLN A 1 493 ? -12.058 -0.850 -5.452 1.00 98.00 493 GLN A N 1
ATOM 3945 C CA . GLN A 1 493 ? -12.581 -0.894 -4.090 1.00 98.00 493 GLN A CA 1
ATOM 3946 C C . GLN A 1 493 ? -12.217 -2.258 -3.484 1.00 98.00 493 GLN A C 1
ATOM 3948 O O . GLN A 1 493 ? -13.070 -3.156 -3.425 1.00 98.00 493 GLN A O 1
ATOM 3953 N N . PRO A 1 494 ? -10.932 -2.463 -3.143 1.00 98.31 494 PRO A N 1
ATOM 3954 C CA . PRO A 1 494 ? -10.461 -3.741 -2.642 1.00 98.31 494 PRO A CA 1
ATOM 3955 C C . PRO A 1 494 ? -10.998 -3.998 -1.237 1.00 98.31 494 PRO A C 1
ATOM 3957 O O . PRO A 1 494 ? -11.348 -3.071 -0.506 1.00 98.31 494 PRO A O 1
ATOM 3960 N N . LEU A 1 495 ? -11.058 -5.269 -0.852 1.00 98.50 495 LEU A N 1
ATOM 3961 C CA . LEU A 1 495 ? -11.394 -5.652 0.510 1.00 98.50 495 LEU A CA 1
ATOM 3962 C C . LEU A 1 495 ? -10.309 -5.148 1.476 1.00 98.50 495 LEU A C 1
ATOM 3964 O O . LEU A 1 495 ? -9.139 -5.494 1.335 1.00 98.50 495 LEU A O 1
ATOM 3968 N N . THR A 1 496 ? -10.701 -4.372 2.483 1.00 98.50 496 THR A N 1
ATOM 3969 C CA . THR A 1 496 ? -9.819 -3.944 3.582 1.00 98.50 496 THR A CA 1
ATOM 3970 C C . THR A 1 496 ? -10.282 -4.540 4.908 1.00 98.50 496 THR A C 1
ATOM 3972 O O . THR A 1 496 ? -11.435 -4.962 5.041 1.00 98.50 496 THR A O 1
ATOM 3975 N N . PHE A 1 497 ? -9.412 -4.561 5.919 1.00 98.44 497 PHE A N 1
ATOM 3976 C CA . PHE A 1 497 ? -9.754 -5.067 7.252 1.00 98.44 497 PHE A CA 1
ATOM 3977 C C . PHE A 1 497 ? -10.989 -4.372 7.850 1.00 98.44 497 PHE A C 1
ATOM 3979 O O . PHE A 1 497 ? -11.873 -5.036 8.390 1.00 98.44 497 PHE A O 1
ATOM 3986 N N . GLU A 1 498 ? -11.101 -3.051 7.701 1.00 98.06 498 GLU A N 1
ATOM 3987 C CA . GLU A 1 498 ? -12.180 -2.243 8.283 1.00 98.06 498 GLU A CA 1
ATOM 3988 C C . GLU A 1 498 ? -13.526 -2.391 7.555 1.00 98.06 498 GLU A C 1
ATOM 3990 O O . GLU A 1 498 ? -14.582 -2.027 8.097 1.00 98.06 498 GLU A O 1
ATOM 3995 N N . SER A 1 499 ? -13.492 -2.922 6.328 1.00 98.19 499 SER A N 1
ATOM 3996 C CA . SER A 1 499 ? -14.682 -3.190 5.519 1.00 98.19 499 SER A CA 1
ATOM 3997 C C . SER A 1 499 ? -15.422 -4.458 5.965 1.00 98.19 499 SER A C 1
ATOM 3999 O O . SER A 1 499 ? -16.628 -4.576 5.736 1.00 98.19 499 SER A O 1
ATOM 4001 N N . VAL A 1 500 ? -14.736 -5.387 6.643 1.00 98.50 500 VAL A N 1
ATOM 4002 C CA . VAL A 1 500 ? -15.324 -6.642 7.124 1.00 98.50 500 VAL A CA 1
ATOM 4003 C C . VAL A 1 500 ? -16.082 -6.404 8.441 1.00 98.50 500 VAL A C 1
ATOM 4005 O O . VAL A 1 500 ? -15.549 -5.800 9.376 1.00 98.50 500 VAL A O 1
ATOM 4008 N N . PRO A 1 501 ? -17.335 -6.880 8.571 1.00 98.12 501 PRO A N 1
ATOM 4009 C CA . PRO A 1 501 ? -18.135 -6.691 9.776 1.00 98.12 501 PRO A CA 1
ATOM 4010 C C . PRO A 1 501 ? -17.728 -7.691 10.865 1.00 98.12 501 PRO A C 1
ATOM 4012 O O . PRO A 1 501 ? -18.429 -8.670 11.097 1.00 98.12 501 PRO A O 1
ATOM 4015 N N . TRP A 1 502 ? -16.594 -7.478 11.528 1.00 98.38 502 TRP A N 1
ATOM 4016 C CA . TRP A 1 502 ? -16.130 -8.372 12.595 1.00 98.38 502 TRP A CA 1
ATOM 4017 C C . TRP A 1 502 ? -17.091 -8.371 13.805 1.00 98.38 502 TRP A C 1
ATOM 4019 O O . TRP A 1 502 ? -17.395 -7.292 14.329 1.00 98.38 502 TRP A O 1
ATOM 4029 N N . PRO A 1 503 ? -17.590 -9.537 14.268 1.00 98.25 503 PRO A N 1
ATOM 4030 C CA . PRO A 1 503 ? -18.493 -9.626 15.418 1.00 98.25 503 PRO A CA 1
ATOM 4031 C C . PRO A 1 503 ? -17.712 -9.561 16.740 1.00 98.25 503 PRO A C 1
ATOM 4033 O O . PRO A 1 503 ? -17.516 -10.571 17.406 1.00 98.25 503 PRO A O 1
ATOM 4036 N N . THR A 1 504 ? -17.257 -8.366 17.119 1.00 98.06 504 THR A N 1
ATOM 4037 C CA . THR A 1 504 ? -16.509 -8.118 18.363 1.00 98.06 504 THR A CA 1
ATOM 4038 C C . THR A 1 504 ? -17.144 -7.001 19.194 1.00 98.06 504 THR A C 1
ATOM 4040 O O . THR A 1 504 ? -17.844 -6.127 18.677 1.00 98.06 504 THR A O 1
ATOM 4043 N N . LEU A 1 505 ? -16.905 -7.033 20.507 1.00 97.69 505 LEU A N 1
ATOM 4044 C CA . LEU A 1 505 ? -17.269 -5.956 21.433 1.00 97.69 505 LEU A CA 1
ATOM 4045 C C . LEU A 1 505 ? -16.202 -4.862 21.510 1.00 97.69 505 LEU A C 1
ATOM 4047 O O . LEU A 1 505 ? -16.422 -3.863 22.189 1.00 97.69 505 LEU A O 1
ATOM 4051 N N . LEU A 1 506 ? -15.063 -5.033 20.839 1.00 97.25 506 LEU A N 1
ATOM 4052 C CA . LEU A 1 506 ? -13.996 -4.042 20.813 1.00 97.25 506 LEU A CA 1
ATOM 4053 C C . LEU A 1 506 ? -14.356 -2.848 19.926 1.00 97.25 506 LEU A C 1
ATOM 4055 O O . LEU A 1 506 ? -15.140 -2.946 18.979 1.00 97.25 506 LEU A O 1
ATOM 4059 N N . SER A 1 507 ? -13.773 -1.700 20.263 1.00 96.25 507 SER A N 1
ATOM 4060 C CA . SER A 1 507 ? -13.911 -0.477 19.476 1.00 96.25 507 SER A CA 1
ATOM 4061 C C . SER A 1 507 ? -13.196 -0.626 18.128 1.00 96.25 507 SER A C 1
ATOM 4063 O O . SER A 1 507 ? -12.075 -1.142 18.104 1.00 96.25 507 SER A O 1
ATOM 4065 N N . PRO A 1 508 ? -13.768 -0.130 17.014 1.00 95.69 508 PRO A N 1
ATOM 4066 C CA . PRO A 1 508 ? -13.139 -0.223 15.695 1.00 95.69 508 PRO A CA 1
ATOM 4067 C C . PRO A 1 508 ? -11.785 0.479 15.592 1.00 95.69 508 PRO A C 1
ATOM 4069 O O . PRO A 1 508 ? -11.010 0.167 14.699 1.00 95.69 508 PRO A O 1
ATOM 4072 N N . TYR A 1 509 ? -11.491 1.407 16.503 1.00 94.31 509 TYR A N 1
ATOM 4073 C CA . TYR A 1 509 ? -10.213 2.119 16.548 1.00 94.31 509 TYR A CA 1
ATOM 4074 C C . TYR A 1 509 ? -9.105 1.337 17.265 1.00 94.31 509 TYR A C 1
ATOM 4076 O O . TYR A 1 509 ? -7.952 1.753 17.226 1.00 94.31 509 TYR A O 1
ATOM 4084 N N . LYS A 1 510 ? -9.457 0.254 17.968 1.00 94.81 510 LYS A N 1
ATOM 4085 C CA . LYS A 1 510 ? -8.523 -0.561 18.759 1.00 94.81 510 LYS A CA 1
ATOM 4086 C C . LYS A 1 510 ? -8.392 -1.993 18.259 1.00 94.81 510 LYS A C 1
ATOM 4088 O O . LYS A 1 510 ? -7.450 -2.655 18.657 1.00 94.81 510 LYS A O 1
ATOM 4093 N N . VAL A 1 511 ? -9.341 -2.455 17.449 1.00 96.94 511 VAL A N 1
ATOM 4094 C CA . VAL A 1 511 ? -9.385 -3.840 16.988 1.00 96.94 511 VAL A CA 1
ATOM 4095 C C . VAL A 1 511 ? -8.302 -4.106 15.944 1.00 96.94 511 VAL A C 1
ATOM 4097 O O . VAL A 1 511 ? -8.201 -3.380 14.953 1.00 96.94 511 VAL A O 1
ATOM 4100 N N . THR A 1 512 ? -7.526 -5.163 16.147 1.00 97.81 512 THR A N 1
ATOM 4101 C CA . THR A 1 512 ? -6.602 -5.725 15.154 1.00 97.81 512 THR A CA 1
ATOM 4102 C C . THR A 1 512 ? -7.077 -7.106 14.688 1.00 97.81 512 THR A C 1
ATOM 4104 O O . THR A 1 512 ? -8.128 -7.590 15.109 1.00 97.81 512 THR A O 1
ATOM 4107 N N . LEU A 1 513 ? -6.351 -7.742 13.763 1.00 98.00 513 LEU A N 1
ATOM 4108 C CA . LEU A 1 513 ? -6.693 -9.082 13.264 1.00 98.00 513 LEU A CA 1
ATOM 4109 C C . LEU A 1 513 ? -6.524 -10.162 14.340 1.00 98.00 513 LEU A C 1
ATOM 4111 O O . LEU A 1 513 ? -7.264 -11.144 14.339 1.00 98.00 513 LEU A O 1
ATOM 4115 N N . GLU A 1 514 ? -5.577 -9.963 15.254 1.00 97.81 514 GLU A N 1
ATOM 4116 C CA . GLU A 1 514 ? -5.255 -10.860 16.365 1.00 97.81 514 GLU A CA 1
ATOM 4117 C C . GLU A 1 514 ? -6.334 -10.838 17.453 1.00 97.81 514 GLU A C 1
ATOM 4119 O O . GLU A 1 514 ? -6.579 -11.856 18.095 1.00 97.81 514 GLU A O 1
ATOM 4124 N N . ASP A 1 515 ? -7.023 -9.705 17.612 1.00 97.94 515 ASP A N 1
ATOM 4125 C CA . ASP A 1 515 ? -8.133 -9.555 18.556 1.00 97.94 515 ASP A CA 1
ATOM 4126 C C . ASP A 1 515 ? -9.413 -10.286 18.108 1.00 97.94 515 ASP A C 1
ATOM 4128 O O . ASP A 1 515 ? -10.377 -10.408 18.873 1.00 97.94 515 ASP A O 1
ATOM 4132 N N . ILE A 1 516 ? -9.472 -10.730 16.847 1.00 98.38 516 ILE A N 1
ATOM 4133 C CA . ILE A 1 516 ? -10.604 -11.481 16.296 1.00 98.38 516 ILE A CA 1
ATOM 4134 C C . ILE A 1 516 ? -10.341 -12.977 16.468 1.00 98.38 516 ILE A C 1
ATOM 4136 O O . ILE A 1 516 ? -10.098 -13.720 15.515 1.00 98.38 516 ILE A O 1
ATOM 4140 N N . ASP A 1 517 ? -10.405 -13.418 17.718 1.00 98.12 517 ASP A N 1
ATOM 4141 C CA . ASP A 1 517 ? -10.320 -14.824 18.079 1.00 98.12 517 ASP A CA 1
ATOM 4142 C C . ASP A 1 517 ? -11.709 -15.455 18.287 1.00 98.12 517 ASP A C 1
ATOM 4144 O O . ASP A 1 517 ? -12.761 -14.816 18.186 1.00 98.12 517 ASP A O 1
ATOM 4148 N N . TRP A 1 518 ? -11.719 -16.754 18.579 1.00 98.38 518 TRP A N 1
ATOM 4149 C CA . TRP A 1 518 ? -12.949 -17.495 18.855 1.00 98.38 518 TRP A CA 1
ATOM 4150 C C . TRP A 1 518 ? -13.738 -16.909 20.040 1.00 98.38 518 TRP A C 1
ATOM 4152 O O . TRP A 1 518 ? -14.968 -16.817 19.993 1.00 98.38 518 TRP A O 1
ATOM 4162 N N . GLN A 1 519 ? -13.041 -16.508 21.106 1.00 98.50 519 GLN A N 1
ATOM 4163 C CA . GLN A 1 519 ? -13.657 -16.062 22.356 1.00 98.50 519 GLN A CA 1
ATOM 4164 C C . GLN A 1 519 ? -14.340 -14.704 22.186 1.00 98.50 519 GLN A C 1
ATOM 4166 O O . GLN A 1 519 ? -15.447 -14.509 22.692 1.00 98.50 519 GLN A O 1
ATOM 4171 N N . ALA A 1 520 ? -13.736 -13.787 21.430 1.00 98.25 520 ALA A N 1
ATOM 4172 C CA . ALA A 1 520 ? -14.300 -12.485 21.104 1.00 98.25 520 ALA A CA 1
ATOM 4173 C C . ALA A 1 520 ? -15.629 -12.621 20.343 1.00 98.25 520 ALA A C 1
ATOM 4175 O O . ALA A 1 520 ? -16.606 -11.939 20.675 1.00 98.25 520 ALA A O 1
ATOM 4176 N N . VAL A 1 521 ? -15.690 -13.548 19.376 1.00 98.62 521 VAL A N 1
ATOM 4177 C CA . VAL A 1 521 ? -16.905 -13.843 18.597 1.00 98.62 521 VAL A CA 1
ATOM 4178 C C . VAL A 1 521 ? -18.008 -14.408 19.494 1.00 98.62 521 VAL A C 1
ATOM 4180 O O . VAL A 1 521 ? -19.146 -13.928 19.464 1.00 98.62 521 VAL A O 1
ATOM 4183 N N . GLU A 1 522 ? -17.693 -15.396 20.335 1.00 98.44 522 GLU A N 1
ATOM 4184 C CA . GLU A 1 522 ? -18.669 -15.963 21.272 1.00 98.44 522 GLU A CA 1
ATOM 4185 C C . GLU A 1 522 ? -19.166 -14.925 22.282 1.00 98.44 522 GLU A C 1
ATOM 4187 O O . GLU A 1 522 ? -20.377 -14.793 22.491 1.00 98.44 522 GLU A O 1
ATOM 4192 N N . ALA A 1 523 ? -18.256 -14.143 22.868 1.00 98.25 523 ALA A N 1
ATOM 4193 C CA . ALA A 1 523 ? -18.585 -13.099 23.831 1.00 98.25 523 ALA A CA 1
ATOM 4194 C C . ALA A 1 523 ? -19.541 -12.061 23.230 1.00 98.25 523 ALA A C 1
ATOM 4196 O O . ALA A 1 523 ? -20.521 -11.674 23.880 1.00 98.25 523 ALA A O 1
ATOM 4197 N N . PHE A 1 524 ? -19.314 -11.660 21.975 1.00 98.56 524 PHE A N 1
ATOM 4198 C CA . PHE A 1 524 ? -20.221 -10.781 21.244 1.00 98.56 524 PHE A CA 1
ATOM 4199 C C . PHE A 1 524 ? -21.629 -11.383 21.160 1.00 98.56 524 PHE A C 1
ATOM 4201 O O . PHE A 1 524 ? -22.596 -10.762 21.611 1.00 98.56 524 PHE A O 1
ATOM 4208 N N . PHE A 1 525 ? -21.769 -12.615 20.662 1.00 98.56 525 PHE A N 1
ATOM 4209 C CA . PHE A 1 525 ? -23.087 -13.228 20.471 1.00 98.56 525 PHE A CA 1
ATOM 4210 C C . PHE A 1 525 ? -23.804 -13.590 21.775 1.00 98.56 525 PHE A C 1
ATOM 4212 O O . PHE A 1 525 ? -25.034 -13.508 21.817 1.00 98.56 525 PHE A O 1
ATOM 4219 N N . VAL A 1 526 ? -23.080 -13.925 22.846 1.00 98.38 526 VAL A N 1
ATOM 4220 C CA . VAL A 1 526 ? -23.663 -14.116 24.186 1.00 98.38 526 VAL A CA 1
ATOM 4221 C C . VAL A 1 526 ? -24.300 -12.819 24.676 1.00 98.38 526 VAL A C 1
ATOM 4223 O O . VAL A 1 526 ? -25.439 -12.830 25.138 1.00 98.38 526 VAL A O 1
ATOM 4226 N N . LYS A 1 527 ? -23.605 -11.685 24.543 1.00 98.38 527 LYS A N 1
ATOM 4227 C CA . LYS A 1 527 ? -24.139 -10.385 24.969 1.00 98.38 527 LYS A CA 1
ATOM 4228 C C . LYS A 1 527 ? -25.301 -9.926 24.090 1.00 98.38 527 LYS A C 1
ATOM 4230 O O . LYS A 1 527 ? -26.302 -9.450 24.619 1.00 98.38 527 LYS A O 1
ATOM 4235 N N . VAL A 1 528 ? -25.210 -10.119 22.773 1.00 98.25 528 VAL A N 1
ATOM 4236 C CA . VAL A 1 528 ? -26.287 -9.773 21.831 1.00 98.25 528 VAL A CA 1
ATOM 4237 C C . VAL A 1 528 ? -27.561 -10.579 22.108 1.00 98.25 528 VAL A C 1
ATOM 4239 O O . VAL A 1 528 ? -28.654 -10.018 22.047 1.00 98.25 528 VAL A O 1
ATOM 4242 N N . GLN A 1 529 ? -27.441 -11.857 22.482 1.00 98.12 529 GLN A N 1
ATOM 4243 C CA . GLN A 1 529 ? -28.589 -12.698 22.836 1.00 98.12 529 GLN A CA 1
ATOM 4244 C C . GLN A 1 529 ? -29.399 -12.147 24.021 1.00 98.12 529 GLN A C 1
ATOM 4246 O O . GLN A 1 529 ? -30.607 -12.348 24.071 1.00 98.12 529 GLN A O 1
ATOM 4251 N N . LEU A 1 530 ? -28.754 -11.453 24.965 1.00 98.00 530 LEU A N 1
ATOM 4252 C CA . LEU A 1 530 ? -29.418 -10.907 26.156 1.00 98.00 530 LEU A CA 1
ATOM 4253 C C . LEU A 1 530 ? -30.259 -9.658 25.864 1.00 98.00 530 LEU A C 1
ATOM 4255 O O . LEU A 1 530 ? -31.141 -9.328 26.651 1.00 98.00 530 LEU A O 1
ATOM 4259 N N . VAL A 1 531 ? -29.966 -8.946 24.771 1.00 97.88 531 VAL A N 1
ATOM 4260 C CA . VAL A 1 531 ? -30.582 -7.644 24.457 1.00 97.88 531 VAL A CA 1
ATOM 4261 C C . VAL A 1 531 ? -31.481 -7.667 23.222 1.00 97.88 531 VAL A C 1
ATOM 4263 O O . VAL A 1 531 ? -32.180 -6.691 22.966 1.00 97.88 531 VAL A O 1
ATOM 4266 N N . MET A 1 532 ? -31.463 -8.748 22.438 1.00 97.50 532 MET A N 1
ATOM 4267 C CA . MET A 1 532 ? -32.280 -8.900 21.233 1.00 97.50 532 MET A CA 1
ATOM 4268 C C . MET A 1 532 ? -33.404 -9.916 21.429 1.00 97.50 532 MET A C 1
ATOM 4270 O O . MET A 1 532 ? -33.244 -10.911 22.133 1.00 97.50 532 MET A O 1
ATOM 4274 N N . ALA A 1 533 ? -34.524 -9.700 20.736 1.00 97.81 533 ALA A N 1
ATOM 4275 C CA . ALA A 1 533 ? -35.584 -10.696 20.644 1.00 97.81 533 ALA A CA 1
ATOM 4276 C C . ALA A 1 533 ? -35.063 -11.987 19.990 1.00 97.81 533 ALA A C 1
ATOM 4278 O O . ALA A 1 533 ? -34.231 -11.953 19.079 1.00 97.81 533 ALA A O 1
ATOM 4279 N N . GLU A 1 534 ? -35.580 -13.136 20.428 1.00 97.69 534 GLU A N 1
ATOM 4280 C CA . GLU A 1 534 ? -35.075 -14.445 20.004 1.00 97.69 534 GLU A CA 1
ATOM 4281 C C . GLU A 1 534 ? -35.154 -14.656 18.480 1.00 97.69 534 GLU A C 1
ATOM 4283 O O . GLU A 1 534 ? -34.206 -15.154 17.871 1.00 97.69 534 GLU A O 1
ATOM 4288 N N . SER A 1 535 ? -36.245 -14.228 17.841 1.00 97.75 535 SER A N 1
ATOM 4289 C CA . SER A 1 535 ? -36.429 -14.322 16.385 1.00 97.75 535 SER A CA 1
ATOM 4290 C C . SER A 1 535 ? -35.415 -13.476 15.603 1.00 97.75 535 SER A C 1
ATOM 4292 O O . SER A 1 535 ? -34.842 -13.932 14.605 1.00 97.75 535 SER A O 1
ATOM 4294 N N . GLU A 1 536 ? -35.139 -12.258 16.070 1.00 97.81 536 GLU A N 1
ATOM 4295 C CA . GLU A 1 536 ? -34.141 -11.375 15.467 1.00 97.81 536 GLU A CA 1
ATOM 4296 C C . GLU A 1 536 ? -32.723 -11.915 15.665 1.00 97.81 536 GLU A C 1
ATOM 4298 O O . GLU A 1 536 ? -31.907 -11.858 14.743 1.00 97.81 536 GLU A O 1
ATOM 4303 N N . TYR A 1 537 ? -32.435 -12.475 16.843 1.00 98.38 537 TYR A N 1
ATOM 4304 C CA . TYR A 1 537 ? -31.161 -13.122 17.141 1.00 98.38 537 TYR A CA 1
ATOM 4305 C C . TYR A 1 537 ? -30.910 -14.314 16.211 1.00 98.38 537 TYR A C 1
ATOM 4307 O O . TYR A 1 537 ? -29.851 -14.382 15.583 1.00 98.38 537 TYR A O 1
ATOM 4315 N N . LYS A 1 538 ? -31.898 -15.209 16.042 1.00 98.25 538 LYS A N 1
ATOM 4316 C CA . LYS A 1 538 ? -31.818 -16.346 15.104 1.00 98.25 538 LYS A CA 1
ATOM 4317 C C . LYS A 1 538 ? -31.497 -15.872 13.683 1.00 98.25 538 LYS A C 1
ATOM 4319 O O . LYS A 1 538 ? -30.565 -16.380 13.060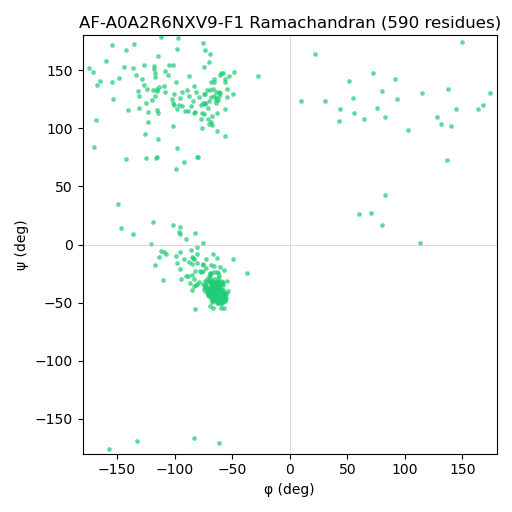 1.00 98.25 538 LYS A O 1
ATOM 4324 N N . THR A 1 539 ? -32.190 -14.830 13.219 1.00 98.12 539 THR A N 1
ATOM 4325 C CA . THR A 1 539 ? -31.968 -14.232 11.891 1.00 98.12 539 THR A CA 1
ATOM 4326 C C . THR A 1 539 ? -30.565 -13.631 11.751 1.00 98.12 539 THR A C 1
ATOM 4328 O O . THR A 1 539 ? -29.907 -13.815 10.725 1.00 98.12 539 THR A O 1
ATOM 4331 N N . LEU A 1 540 ? -30.085 -12.910 12.770 1.00 98.44 540 LEU A N 1
ATOM 4332 C CA . LEU A 1 540 ? -28.750 -12.306 12.778 1.00 98.44 540 LEU A CA 1
ATOM 4333 C C . LEU A 1 540 ? -27.652 -13.376 12.718 1.00 98.44 540 LEU A C 1
ATOM 4335 O O . LEU A 1 540 ? -26.721 -13.253 11.919 1.00 98.44 540 LEU A O 1
ATOM 4339 N N . VAL A 1 541 ? -27.775 -14.430 13.530 1.00 98.56 541 VAL A N 1
ATOM 4340 C CA . VAL A 1 541 ? -26.826 -15.552 13.584 1.00 98.56 541 VAL A CA 1
ATOM 4341 C C . VAL A 1 541 ? -26.789 -16.294 12.252 1.00 98.56 541 VAL A C 1
ATOM 4343 O O . VAL A 1 541 ? -25.707 -16.525 11.716 1.00 98.56 541 VAL A O 1
ATOM 4346 N N . GLU A 1 542 ? -27.947 -16.610 11.669 1.00 98.44 542 GLU A N 1
ATOM 4347 C CA . GLU A 1 542 ? -28.017 -17.290 10.373 1.00 98.44 542 GLU A CA 1
ATOM 4348 C C . GLU A 1 542 ? -27.374 -16.462 9.251 1.00 98.44 542 GLU A C 1
ATOM 4350 O O . GLU A 1 542 ? -26.564 -16.984 8.478 1.00 98.44 542 GLU A O 1
ATOM 4355 N N . LYS A 1 543 ? -27.682 -15.160 9.176 1.00 98.44 543 LYS A N 1
ATOM 4356 C CA . LYS A 1 543 ? -27.065 -14.258 8.191 1.00 98.44 543 LYS A CA 1
ATOM 4357 C C . LYS A 1 543 ? -25.553 -14.169 8.379 1.00 98.44 543 LYS A C 1
ATOM 4359 O O . LYS A 1 543 ? -24.822 -14.223 7.392 1.00 98.44 543 LYS A O 1
ATOM 4364 N N . THR A 1 544 ? -25.087 -14.076 9.623 1.00 98.50 544 THR A N 1
ATOM 4365 C CA . THR A 1 544 ? -23.655 -13.987 9.941 1.00 98.50 544 THR A CA 1
ATOM 4366 C C . THR A 1 544 ? -22.921 -15.273 9.574 1.00 98.50 544 THR A C 1
ATOM 4368 O O . THR A 1 544 ? -21.912 -15.212 8.878 1.00 98.50 544 THR A O 1
ATOM 4371 N N . HIS A 1 545 ? -23.469 -16.435 9.940 1.00 98.56 545 HIS A N 1
ATOM 4372 C CA . HIS A 1 545 ? -22.909 -17.739 9.583 1.00 98.56 545 HIS A CA 1
ATOM 4373 C C . HIS A 1 545 ? -22.766 -17.891 8.061 1.00 98.56 545 HIS A C 1
ATOM 4375 O O . HIS A 1 545 ? -21.696 -18.232 7.564 1.00 98.56 545 HIS A O 1
ATOM 4381 N N . ARG A 1 546 ? -23.802 -17.525 7.290 1.00 98.38 546 ARG A N 1
ATOM 4382 C CA . ARG A 1 546 ? -23.717 -17.515 5.819 1.00 98.38 546 ARG A CA 1
ATOM 4383 C C . ARG A 1 546 ? -22.690 -16.505 5.300 1.00 98.38 546 ARG A C 1
ATOM 4385 O O . ARG A 1 546 ? -22.044 -16.777 4.294 1.00 98.38 546 ARG A O 1
ATOM 4392 N N . ARG A 1 547 ? -22.565 -15.327 5.925 1.00 98.25 547 ARG A N 1
ATOM 4393 C CA . ARG A 1 547 ? -21.658 -14.251 5.486 1.00 98.25 547 ARG A CA 1
ATOM 4394 C C . ARG A 1 547 ? -20.190 -14.628 5.622 1.00 98.25 547 ARG A C 1
ATOM 4396 O O . ARG A 1 547 ? -19.431 -14.306 4.717 1.00 98.25 547 ARG A O 1
ATOM 4403 N N . PHE A 1 548 ? -19.823 -15.298 6.707 1.00 98.44 548 PHE A N 1
ATOM 4404 C CA . PHE A 1 548 ? -18.452 -15.742 6.968 1.00 98.44 548 PHE A CA 1
ATOM 4405 C C . PHE A 1 548 ? -18.150 -17.138 6.412 1.00 98.44 548 PHE A C 1
ATOM 4407 O O . PHE A 1 548 ? -17.057 -17.647 6.609 1.00 98.44 548 PHE A O 1
ATOM 4414 N N . HIS A 1 549 ? -19.078 -17.763 5.682 1.00 98.50 549 HIS A N 1
ATOM 4415 C CA . HIS A 1 549 ? -18.824 -19.070 5.087 1.00 98.50 549 HIS A CA 1
ATOM 4416 C C . HIS A 1 549 ? -17.656 -19.001 4.079 1.00 98.50 549 HIS A C 1
ATOM 4418 O O . HIS A 1 549 ? -17.733 -18.190 3.143 1.00 98.50 549 HIS A O 1
ATOM 4424 N N . PRO A 1 550 ? -16.630 -19.871 4.184 1.00 98.25 550 PRO A N 1
ATOM 4425 C CA . PRO A 1 550 ? -15.458 -19.828 3.305 1.00 98.25 550 PRO A CA 1
ATOM 4426 C C . PRO A 1 550 ? -15.832 -19.906 1.820 1.00 98.25 550 PRO A C 1
ATOM 4428 O O . PRO A 1 550 ? -15.361 -19.108 1.009 1.00 98.25 550 PRO A O 1
ATOM 4431 N N . ASP A 1 551 ? -16.772 -20.788 1.464 1.00 98.44 551 ASP A N 1
ATOM 4432 C CA . ASP A 1 551 ? -17.239 -20.906 0.075 1.00 98.44 551 ASP A CA 1
ATOM 4433 C C . ASP A 1 551 ? -17.914 -19.631 -0.436 1.00 98.44 551 ASP A C 1
ATOM 4435 O O . ASP A 1 551 ? -17.781 -19.299 -1.611 1.00 98.44 551 ASP A O 1
ATOM 4439 N N . LYS A 1 552 ? -18.604 -18.871 0.429 1.00 97.88 552 LYS A N 1
ATOM 4440 C CA . LYS A 1 552 ? -19.230 -17.608 0.020 1.00 97.88 552 LYS A CA 1
ATOM 4441 C C . LYS A 1 552 ? -18.172 -16.541 -0.259 1.00 97.88 552 LYS A C 1
ATOM 4443 O O . LYS A 1 552 ? -18.325 -15.781 -1.214 1.00 97.88 552 LYS A O 1
ATOM 4448 N N . TRP A 1 553 ? -17.101 -16.491 0.534 1.00 98.31 553 TRP A N 1
ATOM 4449 C CA . TRP A 1 553 ? -15.971 -15.585 0.296 1.00 98.31 553 TRP A CA 1
ATOM 4450 C C . TRP A 1 553 ? -15.238 -15.931 -1.001 1.00 98.31 553 TRP A C 1
ATOM 4452 O O . TRP A 1 553 ? -14.974 -15.035 -1.806 1.00 98.31 553 TRP A O 1
ATOM 4462 N N . LYS A 1 554 ? -14.999 -17.227 -1.244 1.00 98.06 554 LYS A N 1
ATOM 4463 C CA . LYS A 1 554 ? -14.401 -17.737 -2.487 1.00 98.06 554 LYS A CA 1
ATOM 4464 C C . LYS A 1 554 ? -15.273 -17.437 -3.705 1.00 98.06 554 LYS A C 1
ATOM 4466 O O . LYS A 1 554 ? -14.778 -16.873 -4.675 1.00 98.06 554 LYS A O 1
ATOM 4471 N N . ALA A 1 555 ? -16.574 -17.723 -3.636 1.00 97.94 555 ALA A N 1
ATOM 4472 C CA . ALA A 1 555 ? -17.515 -17.469 -4.730 1.00 97.94 555 ALA A CA 1
ATOM 4473 C C . ALA A 1 555 ? -17.655 -15.975 -5.068 1.00 97.94 555 ALA A C 1
ATOM 4475 O O . ALA A 1 555 ? -17.853 -15.621 -6.227 1.00 97.94 555 ALA A O 1
ATOM 4476 N N . ARG A 1 556 ? -17.526 -15.088 -4.071 1.00 97.81 556 ARG A N 1
ATOM 4477 C CA . ARG A 1 556 ? -17.499 -13.629 -4.274 1.00 97.81 556 ARG A CA 1
ATOM 4478 C C . ARG A 1 556 ? -16.132 -13.095 -4.718 1.00 97.81 556 ARG A C 1
ATOM 4480 O O . ARG A 1 556 ? -16.040 -11.911 -5.020 1.00 97.81 556 ARG A O 1
ATOM 4487 N N . GLY A 1 557 ? -15.081 -13.919 -4.723 1.00 98.06 557 GLY A N 1
ATOM 4488 C CA . GLY A 1 557 ? -13.723 -13.493 -5.064 1.00 98.06 557 GLY A CA 1
ATOM 4489 C C . GLY A 1 557 ? -13.165 -12.406 -4.140 1.00 98.06 557 GLY A C 1
ATOM 4490 O O . GLY A 1 557 ? -12.319 -11.632 -4.575 1.00 98.06 557 GLY A O 1
ATOM 4491 N N . LEU A 1 558 ? -13.631 -12.321 -2.885 1.00 98.12 558 LEU A N 1
ATOM 4492 C CA . LEU A 1 558 ? -13.301 -11.202 -1.989 1.00 98.12 558 LEU A CA 1
ATOM 4493 C C . LEU A 1 558 ? -11.790 -11.071 -1.764 1.00 98.12 558 LEU A C 1
ATOM 4495 O O . LEU A 1 558 ? -11.225 -9.990 -1.910 1.00 98.12 558 LEU A O 1
ATOM 4499 N N . LEU A 1 559 ? -11.131 -12.196 -1.483 1.00 98.12 559 LEU A N 1
ATOM 4500 C CA . LEU A 1 559 ? -9.693 -12.258 -1.215 1.00 98.12 559 LEU A CA 1
ATOM 4501 C C . LEU A 1 559 ? -8.839 -11.964 -2.459 1.00 98.12 559 LEU A C 1
ATOM 4503 O O . LEU A 1 559 ? -7.730 -11.456 -2.326 1.00 98.12 559 LEU A O 1
ATOM 4507 N N . ASN A 1 560 ? -9.370 -12.190 -3.668 1.00 98.06 560 ASN A N 1
ATOM 4508 C CA . ASN A 1 560 ? -8.662 -11.895 -4.921 1.00 98.06 560 ASN A CA 1
ATOM 4509 C C . ASN A 1 560 ? -8.484 -10.387 -5.149 1.00 98.06 560 ASN A C 1
ATOM 4511 O O . ASN A 1 560 ? -7.656 -9.983 -5.960 1.00 98.06 560 ASN A O 1
ATOM 4515 N N . THR A 1 561 ? -9.262 -9.557 -4.449 1.00 97.94 561 THR A N 1
ATOM 4516 C CA . THR A 1 561 ? -9.143 -8.096 -4.521 1.00 97.94 561 THR A CA 1
ATOM 4517 C C . THR A 1 561 ? -8.008 -7.551 -3.658 1.00 97.94 561 THR A C 1
ATOM 4519 O O . THR A 1 561 ? -7.598 -6.417 -3.867 1.00 97.94 561 THR A O 1
ATOM 4522 N N . VAL A 1 562 ? -7.482 -8.346 -2.720 1.00 98.12 562 VAL A N 1
ATOM 4523 C CA . VAL A 1 562 ? -6.385 -7.972 -1.818 1.00 98.12 562 VAL A CA 1
ATOM 4524 C C . VAL A 1 562 ? -5.068 -8.312 -2.499 1.00 98.12 562 VAL A C 1
ATOM 4526 O O . VAL A 1 562 ? -4.797 -9.483 -2.750 1.00 98.12 562 VAL A O 1
ATOM 4529 N N . LEU A 1 563 ? -4.248 -7.315 -2.818 1.00 97.31 563 LEU A N 1
ATOM 4530 C CA . LEU A 1 563 ? -2.984 -7.524 -3.529 1.00 97.31 563 LEU A CA 1
ATOM 4531 C C . LEU A 1 563 ? -1.855 -8.028 -2.613 1.00 97.31 563 LEU A C 1
ATOM 4533 O O . LEU A 1 563 ? -0.995 -8.777 -3.066 1.00 97.31 563 LEU A O 1
ATOM 4537 N N . ASP A 1 564 ? -1.854 -7.615 -1.345 1.00 96.81 564 ASP A N 1
ATOM 4538 C CA . ASP A 1 564 ? -0.879 -8.073 -0.353 1.00 96.81 564 ASP A CA 1
ATOM 4539 C C . ASP A 1 564 ? -1.205 -9.504 0.089 1.00 96.81 564 ASP A C 1
ATOM 4541 O O . ASP A 1 564 ? -2.221 -9.751 0.740 1.00 96.81 564 ASP A O 1
ATOM 4545 N N . GLU A 1 565 ? -0.330 -10.446 -0.266 1.00 97.62 565 GLU A N 1
ATOM 4546 C CA . GLU A 1 565 ? -0.496 -11.867 0.042 1.00 97.62 565 GLU A CA 1
ATOM 4547 C C . GLU A 1 565 ? -0.518 -12.143 1.552 1.00 97.62 565 GLU A C 1
ATOM 4549 O O . GLU A 1 565 ? -1.235 -13.033 2.008 1.00 97.62 565 GLU A O 1
ATOM 4554 N N . THR A 1 566 ? 0.220 -11.353 2.339 1.00 97.81 566 THR A N 1
ATOM 4555 C CA . THR A 1 566 ? 0.286 -11.514 3.798 1.00 97.81 566 THR A CA 1
ATOM 4556 C C . THR A 1 566 ? -1.051 -11.139 4.420 1.00 97.81 566 THR A C 1
ATOM 4558 O O . THR A 1 566 ? -1.661 -11.948 5.120 1.00 97.81 566 THR A O 1
ATOM 4561 N N . LEU A 1 567 ? -1.554 -9.943 4.091 1.00 97.44 567 LEU A N 1
ATOM 4562 C CA . LEU A 1 567 ? -2.862 -9.476 4.548 1.00 97.44 567 LEU A CA 1
ATOM 4563 C C . LEU A 1 567 ? -3.990 -10.387 4.047 1.00 97.44 567 LEU A C 1
ATOM 4565 O O . LEU A 1 567 ? -4.925 -10.672 4.794 1.00 97.44 567 LEU A O 1
ATOM 4569 N N . ARG A 1 568 ? -3.904 -10.884 2.805 1.00 98.25 568 ARG A N 1
ATOM 4570 C CA . ARG A 1 568 ? -4.874 -11.839 2.250 1.00 98.25 568 ARG A CA 1
ATOM 4571 C C . ARG A 1 568 ? -4.940 -13.114 3.091 1.00 98.25 568 ARG A C 1
ATOM 4573 O O . ARG A 1 568 ? -6.036 -13.521 3.475 1.00 98.25 568 ARG A O 1
ATOM 4580 N N . GLY A 1 569 ? -3.786 -13.709 3.402 1.00 98.31 569 GLY A N 1
ATOM 4581 C CA . GLY A 1 569 ? -3.702 -14.909 4.237 1.00 98.31 569 GLY A CA 1
ATOM 4582 C C . GLY A 1 569 ? -4.228 -14.678 5.656 1.00 98.31 569 GLY A C 1
ATOM 4583 O O . GLY A 1 569 ? -4.951 -15.520 6.190 1.00 98.31 569 GLY A O 1
ATOM 4584 N N . GLN A 1 570 ? -3.940 -13.513 6.246 1.00 98.38 570 GLN A N 1
ATOM 4585 C CA . GLN A 1 570 ? -4.479 -13.142 7.556 1.00 98.38 570 GLN A CA 1
ATOM 4586 C C . GLN A 1 570 ? -6.006 -12.979 7.522 1.00 98.38 570 GLN A C 1
ATOM 4588 O O . GLN A 1 570 ? -6.692 -13.559 8.359 1.00 98.38 570 GLN A O 1
ATOM 4593 N N . LEU A 1 571 ? -6.557 -12.269 6.530 1.00 98.44 571 LEU A N 1
ATOM 4594 C CA . LEU A 1 571 ? -8.007 -12.102 6.372 1.00 98.44 571 LEU A CA 1
ATOM 4595 C C . LEU A 1 571 ? -8.723 -13.442 6.175 1.00 98.44 571 LEU A C 1
ATOM 4597 O O . LEU A 1 571 ? -9.783 -13.652 6.764 1.00 98.44 571 LEU A O 1
ATOM 4601 N N . GLU A 1 572 ? -8.156 -14.351 5.377 1.00 98.38 572 GLU A N 1
ATOM 4602 C CA . GLU A 1 572 ? -8.699 -15.700 5.192 1.00 98.38 572 GLU A CA 1
ATOM 4603 C C . GLU A 1 572 ? -8.691 -16.497 6.501 1.00 98.38 572 GLU A C 1
ATOM 4605 O O . GLU A 1 572 ? -9.710 -17.078 6.878 1.00 98.38 572 GLU A O 1
ATOM 4610 N N . SER A 1 573 ? -7.565 -16.489 7.220 1.00 98.44 573 SER A N 1
ATOM 4611 C CA . SER A 1 573 ? -7.420 -17.174 8.507 1.00 98.44 573 SER A CA 1
ATOM 4612 C C . SER A 1 573 ? -8.422 -16.653 9.542 1.00 98.44 573 SER A C 1
ATOM 4614 O O . SER A 1 573 ? -9.198 -17.429 10.102 1.00 98.44 573 SER A O 1
ATOM 4616 N N . THR A 1 574 ? -8.495 -15.333 9.732 1.00 98.50 574 THR A N 1
ATOM 4617 C CA . THR A 1 574 ? -9.439 -14.698 10.661 1.00 98.50 574 THR A CA 1
ATOM 4618 C C . THR A 1 574 ? -10.892 -14.934 10.242 1.00 98.50 574 THR A C 1
ATOM 4620 O O . THR A 1 574 ? -11.741 -15.245 11.079 1.00 98.50 574 THR A O 1
ATOM 4623 N N . GLY A 1 575 ? -11.197 -14.871 8.941 1.00 98.38 575 GLY A N 1
ATOM 4624 C CA . GLY A 1 575 ? -12.514 -15.224 8.407 1.00 98.38 575 GLY A CA 1
ATOM 4625 C C . GLY A 1 575 ? -12.919 -16.664 8.744 1.00 98.38 575 GLY A C 1
ATOM 4626 O O . GLY A 1 575 ? -14.053 -16.899 9.167 1.00 98.38 575 GLY A O 1
ATOM 4627 N N . ASN A 1 576 ? -11.981 -17.611 8.642 1.00 98.44 576 ASN A N 1
ATOM 4628 C CA . ASN A 1 576 ? -12.193 -19.010 9.017 1.00 98.44 576 ASN A CA 1
ATOM 4629 C C . ASN A 1 576 ? -12.427 -19.181 10.525 1.00 98.44 576 ASN A C 1
ATOM 4631 O O . ASN A 1 576 ? -13.316 -19.944 10.899 1.00 98.44 576 ASN A O 1
ATOM 4635 N N . ILE A 1 577 ? -11.700 -18.458 11.384 1.00 98.62 577 ILE A N 1
ATOM 4636 C CA . ILE A 1 577 ? -11.929 -18.469 12.842 1.00 98.62 577 ILE A CA 1
ATOM 4637 C C . ILE A 1 577 ? -13.369 -18.046 13.150 1.00 98.62 577 ILE A C 1
ATOM 4639 O O . ILE A 1 577 ? -14.088 -18.762 13.850 1.00 98.62 577 ILE A O 1
ATOM 4643 N N . VAL A 1 578 ? -13.827 -16.932 12.566 1.00 98.62 578 VAL A N 1
ATOM 4644 C CA . VAL A 1 578 ? -15.209 -16.458 12.743 1.00 98.62 578 VAL A CA 1
ATOM 4645 C C . VAL A 1 578 ? -16.207 -17.493 12.217 1.00 98.62 578 VAL A C 1
ATOM 4647 O O . VAL A 1 578 ? -17.186 -17.796 12.895 1.00 98.62 578 VAL A O 1
ATOM 4650 N N . ALA A 1 579 ? -15.971 -18.077 11.040 1.00 98.44 579 ALA A N 1
ATOM 4651 C CA . ALA A 1 579 ? -16.849 -19.097 10.463 1.00 98.44 579 ALA A CA 1
ATOM 4652 C C . ALA A 1 579 ? -17.000 -20.328 11.373 1.00 98.44 579 ALA A C 1
ATOM 4654 O O . ALA A 1 579 ? -18.113 -20.816 11.603 1.00 98.44 579 ALA A O 1
ATOM 4655 N N . GLN A 1 580 ? -15.883 -20.808 11.922 1.00 98.38 580 GLN A N 1
ATOM 4656 C CA . GLN A 1 580 ? -15.870 -21.951 12.824 1.00 98.38 580 GLN A CA 1
ATOM 4657 C C . GLN A 1 580 ? -16.577 -21.618 14.144 1.00 98.38 580 GLN A C 1
ATOM 4659 O O . GLN A 1 5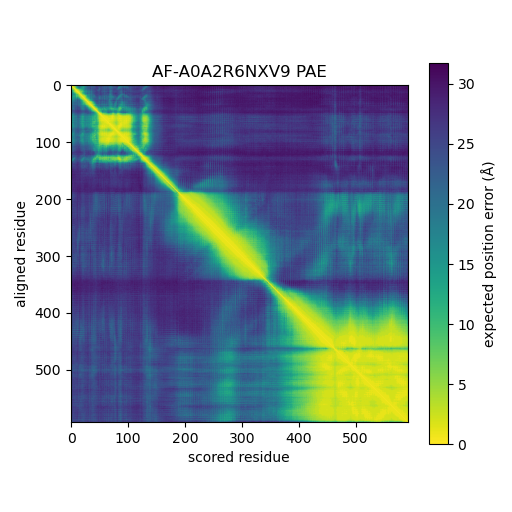80 ? -17.455 -22.381 14.546 1.00 98.38 580 GLN A O 1
ATOM 4664 N N . ALA A 1 581 ? -16.305 -20.454 14.748 1.00 98.50 581 ALA A N 1
ATOM 4665 C CA . ALA A 1 581 ? -16.974 -19.993 15.970 1.00 98.50 581 ALA A CA 1
ATOM 4666 C C . ALA A 1 581 ? -18.491 -19.811 15.779 1.00 98.50 581 ALA A C 1
ATOM 4668 O O . ALA A 1 581 ? -19.295 -20.118 16.661 1.00 98.50 581 ALA A O 1
ATOM 4669 N N . MET A 1 582 ? -18.915 -19.374 14.591 1.00 98.56 582 MET A N 1
ATOM 4670 C CA . MET A 1 582 ? -20.330 -19.200 14.255 1.00 98.56 582 MET A CA 1
ATOM 4671 C C . MET A 1 582 ? -21.101 -20.518 14.127 1.00 98.56 582 MET A C 1
ATOM 4673 O O . MET A 1 582 ? -22.314 -20.527 14.349 1.00 98.56 582 MET A O 1
ATOM 4677 N N . THR A 1 583 ? -20.438 -21.623 13.779 1.00 98.44 583 THR A N 1
ATOM 4678 C CA . THR A 1 583 ? -21.086 -22.924 13.537 1.00 98.44 583 THR A CA 1
ATOM 4679 C C . THR A 1 583 ? -21.852 -23.451 14.766 1.00 98.44 583 THR A C 1
ATOM 4681 O O . THR A 1 583 ? -23.061 -23.686 14.645 1.00 98.44 583 THR A O 1
ATOM 4684 N N . PRO A 1 584 ? -21.245 -23.597 15.965 1.00 98.38 584 PRO A N 1
ATOM 4685 C CA . PRO A 1 584 ? -21.972 -24.055 17.152 1.00 98.38 584 PRO A CA 1
ATOM 4686 C C . PRO A 1 584 ? -23.031 -23.048 17.628 1.00 98.38 584 PRO A C 1
ATOM 4688 O O . PRO A 1 584 ? -24.106 -23.458 18.073 1.00 98.38 584 PRO A O 1
ATOM 4691 N N . ILE A 1 585 ? -22.781 -21.738 17.486 1.00 98.31 585 ILE A N 1
ATOM 4692 C CA . ILE A 1 585 ? -23.752 -20.681 17.826 1.00 98.31 585 ILE A CA 1
ATOM 4693 C C . ILE A 1 585 ? -25.014 -20.823 16.963 1.00 98.31 585 ILE A C 1
ATOM 4695 O O . ILE A 1 585 ? -26.136 -20.760 17.473 1.00 98.31 585 ILE A O 1
ATOM 4699 N N . TRP A 1 586 ? -24.838 -21.066 15.663 1.00 98.44 586 TRP A N 1
ATOM 4700 C CA . TRP A 1 586 ? -25.928 -21.282 14.715 1.00 98.44 586 TRP A CA 1
ATOM 4701 C C . TRP A 1 586 ? -26.688 -22.587 14.963 1.00 98.44 586 TRP A C 1
ATOM 4703 O O . TRP A 1 586 ? -27.918 -22.586 14.951 1.00 98.44 586 TRP A O 1
ATOM 4713 N N . MET A 1 587 ? -26.000 -23.693 15.262 1.00 98.19 587 MET A N 1
ATOM 4714 C CA . MET A 1 587 ? -26.677 -24.942 15.636 1.00 98.19 587 MET A CA 1
ATOM 4715 C C . MET A 1 587 ? -27.543 -24.753 16.890 1.00 98.19 587 MET A C 1
ATOM 4717 O O . MET A 1 587 ? -28.713 -25.135 16.901 1.00 98.19 587 MET A O 1
ATOM 4721 N N . LYS A 1 588 ? -27.010 -24.088 17.922 1.00 97.94 588 LYS A N 1
ATOM 4722 C CA . LYS A 1 588 ? -27.735 -23.800 19.169 1.00 97.94 588 LYS A CA 1
ATOM 4723 C C . LYS A 1 588 ? -28.941 -22.886 18.954 1.00 97.94 588 LYS A C 1
ATOM 4725 O O . LYS A 1 588 ? -29.959 -23.068 19.620 1.00 97.94 588 LYS A O 1
ATOM 4730 N N . SER A 1 589 ? -28.841 -21.910 18.050 1.00 97.56 589 SER A N 1
ATOM 4731 C CA . SER A 1 589 ? -29.950 -21.000 17.754 1.00 97.56 589 SER A CA 1
ATOM 4732 C C . SER A 1 589 ? -31.075 -21.666 16.954 1.00 97.56 589 SER A C 1
ATOM 4734 O O . SER A 1 589 ? -32.196 -21.176 17.008 1.00 97.56 589 SER A O 1
ATOM 4736 N N . ARG A 1 590 ? -30.815 -22.784 16.261 1.00 96.62 590 ARG A N 1
ATOM 4737 C CA . ARG A 1 590 ? -31.842 -23.570 15.550 1.00 96.62 590 ARG A CA 1
ATOM 4738 C C . ARG A 1 590 ? -32.573 -24.591 16.421 1.00 96.62 590 ARG A C 1
ATOM 4740 O O . ARG A 1 590 ? -33.686 -24.967 16.071 1.00 96.62 590 ARG A O 1
ATOM 4747 N N . SER A 1 591 ? -31.937 -25.075 17.487 1.00 93.31 591 SER A N 1
ATOM 4748 C CA . SER A 1 591 ? -32.510 -26.102 18.376 1.00 93.31 591 SER A CA 1
ATOM 4749 C C . SER A 1 591 ? -33.425 -25.539 19.466 1.00 93.31 591 SER A C 1
ATOM 4751 O O . SER A 1 591 ? -34.160 -26.298 20.092 1.00 93.31 591 SER A O 1
ATOM 4753 N N . ARG A 1 592 ? -33.340 -24.233 19.725 1.00 76.38 592 ARG A N 1
ATOM 4754 C CA . ARG A 1 592 ? -34.333 -23.478 20.497 1.00 76.38 592 ARG A CA 1
ATOM 4755 C C . ARG A 1 592 ? -35.413 -22.998 19.549 1.00 76.38 592 ARG A C 1
ATOM 4757 O O . ARG A 1 592 ? -36.564 -22.826 19.985 1.00 76.38 592 ARG A O 1
#